Protein AF-A0AA47B5W6-F1 (afdb_monomer_lite)

Structure (mmCIF, N/CA/C/O backbone):
data_AF-A0AA47B5W6-F1
#
_entry.id   AF-A0AA47B5W6-F1
#
loop_
_atom_site.group_PDB
_atom_site.id
_atom_site.type_symbol
_atom_site.label_atom_id
_atom_site.label_alt_id
_atom_site.label_comp_id
_atom_site.label_asym_id
_atom_site.label_entity_id
_atom_site.label_seq_id
_atom_site.pdbx_PDB_ins_code
_atom_site.Cartn_x
_atom_site.Cartn_y
_atom_site.Cartn_z
_atom_site.occupancy
_atom_site.B_iso_or_equiv
_atom_site.auth_seq_id
_atom_site.auth_comp_id
_atom_site.auth_asym_id
_atom_site.auth_atom_id
_atom_site.pdbx_PDB_model_num
ATOM 1 N N . MET A 1 1 ? 39.506 21.535 -48.541 1.00 40.75 1 MET A N 1
ATOM 2 C CA . MET A 1 1 ? 38.351 21.276 -47.654 1.00 40.75 1 MET A CA 1
ATOM 3 C C . MET A 1 1 ? 37.884 19.844 -47.844 1.00 40.75 1 MET A C 1
ATOM 5 O O . MET A 1 1 ? 37.366 19.554 -48.905 1.00 40.75 1 MET A O 1
ATOM 9 N N . LEU A 1 2 ? 38.058 18.980 -46.846 1.00 30.52 2 LEU A N 1
ATOM 10 C CA . LEU A 1 2 ? 37.227 17.793 -46.604 1.00 30.52 2 LEU A CA 1
ATOM 11 C C . LEU A 1 2 ? 37.357 17.531 -45.102 1.00 30.52 2 LEU A C 1
ATOM 13 O O . LEU A 1 2 ? 38.376 17.017 -44.643 1.00 30.52 2 LEU A O 1
ATOM 17 N N . ALA A 1 3 ? 36.383 17.989 -44.317 1.00 33.94 3 ALA A N 1
ATOM 18 C CA . ALA A 1 3 ? 36.325 17.639 -42.908 1.00 33.94 3 ALA A CA 1
ATOM 19 C C . ALA A 1 3 ? 36.204 16.111 -42.827 1.00 33.94 3 ALA A C 1
ATOM 21 O O . ALA A 1 3 ? 35.205 15.535 -43.259 1.00 33.94 3 ALA A O 1
ATOM 22 N N . LYS A 1 4 ? 37.254 15.448 -42.330 1.00 41.34 4 LYS A N 1
ATOM 23 C CA . LYS A 1 4 ? 37.198 14.049 -41.909 1.00 41.34 4 LYS A CA 1
ATOM 24 C C . LYS A 1 4 ? 36.108 13.951 -40.837 1.00 41.34 4 LYS A C 1
ATOM 26 O O . LYS A 1 4 ? 36.371 14.210 -39.669 1.00 41.34 4 LYS A O 1
ATOM 31 N N . ASN A 1 5 ? 34.894 13.574 -41.224 1.00 46.75 5 ASN A N 1
ATOM 32 C CA . ASN A 1 5 ? 33.908 13.052 -40.287 1.00 46.75 5 ASN A CA 1
ATOM 33 C C . ASN A 1 5 ? 34.413 11.672 -39.845 1.00 46.75 5 ASN A C 1
ATOM 35 O O . ASN A 1 5 ? 34.101 10.656 -40.467 1.00 46.75 5 ASN A O 1
ATOM 39 N N . VAL A 1 6 ? 35.278 11.647 -38.827 1.00 65.69 6 VAL A N 1
ATOM 40 C CA . VAL A 1 6 ? 35.880 10.419 -38.289 1.00 65.69 6 VAL A CA 1
ATOM 41 C C . VAL A 1 6 ? 34.823 9.684 -37.463 1.00 65.69 6 VAL A C 1
ATOM 43 O O . VAL A 1 6 ? 34.718 9.845 -36.250 1.00 65.69 6 VAL A O 1
ATOM 46 N N . GLY A 1 7 ? 33.992 8.895 -38.141 1.00 73.25 7 GLY A N 1
ATOM 47 C CA . GLY A 1 7 ? 33.172 7.875 -37.493 1.00 73.25 7 GLY A CA 1
ATOM 48 C C . GLY A 1 7 ? 34.034 6.777 -36.855 1.00 73.25 7 GLY A C 1
ATOM 49 O O . GLY A 1 7 ? 35.222 6.656 -37.147 1.00 73.25 7 GLY A O 1
ATOM 50 N N . MET A 1 8 ? 33.438 5.962 -35.985 1.00 89.12 8 MET A N 1
ATOM 51 C CA . MET A 1 8 ? 34.090 4.772 -35.412 1.00 89.12 8 MET A CA 1
ATOM 52 C C . MET A 1 8 ? 33.506 3.514 -36.044 1.00 89.12 8 MET A C 1
ATOM 54 O O . MET A 1 8 ? 32.322 3.495 -36.379 1.00 89.12 8 MET A O 1
ATOM 58 N N . THR A 1 9 ? 34.293 2.446 -36.174 1.00 92.75 9 THR A N 1
ATOM 59 C CA . THR A 1 9 ? 33.720 1.146 -36.550 1.00 92.75 9 THR A CA 1
ATOM 60 C C . THR A 1 9 ? 32.791 0.638 -35.439 1.00 92.75 9 THR A C 1
ATOM 62 O O . THR A 1 9 ? 32.963 0.990 -34.265 1.00 92.75 9 THR A O 1
ATOM 65 N N . ILE A 1 10 ? 31.815 -0.219 -35.769 1.00 92.44 10 ILE A N 1
ATOM 66 C CA . ILE A 1 10 ? 30.962 -0.863 -34.750 1.00 92.44 10 ILE A CA 1
ATOM 67 C C . ILE A 1 10 ? 31.821 -1.610 -33.722 1.00 92.44 10 ILE A C 1
ATOM 69 O O . ILE A 1 10 ? 31.513 -1.586 -32.531 1.00 92.44 10 ILE A O 1
ATOM 73 N N . ASN A 1 11 ? 32.906 -2.253 -34.160 1.00 94.00 11 ASN A N 1
ATOM 74 C CA . ASN A 1 11 ? 33.808 -2.985 -33.278 1.00 94.00 11 ASN A CA 1
ATOM 75 C C . ASN A 1 11 ? 34.546 -2.063 -32.291 1.00 94.00 11 ASN A C 1
ATOM 77 O O . ASN A 1 11 ? 34.635 -2.388 -31.108 1.00 94.00 11 ASN A O 1
ATOM 81 N N . ASP A 1 12 ? 35.032 -0.903 -32.738 1.00 94.12 12 ASP A N 1
ATOM 82 C CA . ASP A 1 12 ? 35.707 0.057 -31.853 1.00 94.12 12 ASP A CA 1
ATOM 83 C C . ASP A 1 12 ? 34.721 0.703 -30.872 1.00 94.12 12 ASP A C 1
ATOM 85 O O . ASP A 1 12 ? 35.022 0.843 -29.684 1.00 94.12 12 ASP A O 1
ATOM 89 N N . LEU A 1 13 ? 33.506 1.018 -31.338 1.00 93.88 13 LEU A N 1
ATOM 90 C CA . LEU A 1 13 ? 32.424 1.492 -30.477 1.00 93.88 13 LEU A CA 1
ATOM 91 C C . LEU A 1 13 ? 32.054 0.441 -29.420 1.00 93.88 13 LEU A C 1
ATOM 93 O O . LEU A 1 13 ? 31.906 0.775 -28.248 1.00 93.88 13 LEU A O 1
ATOM 97 N N . ALA A 1 14 ? 31.947 -0.832 -29.803 1.00 93.69 14 ALA A N 1
ATOM 98 C CA . ALA A 1 14 ? 31.644 -1.922 -28.879 1.00 93.69 14 ALA A CA 1
ATOM 99 C C . ALA A 1 14 ? 32.747 -2.115 -27.832 1.00 93.69 14 ALA A C 1
ATOM 101 O O . ALA A 1 14 ? 32.443 -2.192 -26.640 1.00 93.69 14 ALA A O 1
ATOM 102 N N . ARG A 1 15 ? 34.022 -2.093 -28.253 1.00 94.50 15 ARG A N 1
ATOM 103 C CA . ARG A 1 15 ? 35.176 -2.141 -27.341 1.00 94.50 15 ARG A CA 1
ATOM 104 C C . ARG A 1 15 ? 35.157 -0.986 -26.346 1.00 94.50 15 ARG A C 1
ATOM 106 O O . ARG A 1 15 ? 35.334 -1.221 -25.155 1.00 94.50 15 ARG A O 1
ATOM 113 N N . LYS A 1 16 ? 34.869 0.237 -26.802 1.00 93.44 16 LYS A N 1
ATOM 114 C CA . LYS A 1 16 ? 34.756 1.417 -25.929 1.00 93.44 16 LYS A CA 1
ATOM 115 C C . LYS A 1 16 ? 33.661 1.268 -24.868 1.00 93.44 16 LYS A C 1
ATOM 117 O O . LYS A 1 16 ? 33.808 1.786 -23.766 1.00 93.44 16 LYS A O 1
ATOM 122 N N . LEU A 1 17 ? 32.576 0.567 -25.190 1.00 93.25 17 LEU A N 1
ATOM 123 C CA . LEU A 1 17 ? 31.465 0.307 -24.270 1.00 93.25 17 LEU A CA 1
ATOM 124 C C . LEU A 1 17 ? 31.652 -0.973 -23.435 1.00 93.25 17 LEU A C 1
ATOM 126 O O . LEU A 1 17 ? 30.801 -1.278 -22.603 1.00 93.25 17 LEU A O 1
ATOM 130 N N . GLY A 1 18 ? 32.735 -1.730 -23.648 1.00 93.00 18 GLY A N 1
ATOM 131 C CA . GLY A 1 18 ? 32.971 -3.011 -22.977 1.00 93.00 18 GLY A CA 1
ATOM 132 C C . GLY A 1 18 ? 31.963 -4.098 -23.369 1.00 93.00 18 GLY A C 1
ATOM 133 O O . GLY A 1 18 ? 31.584 -4.919 -22.535 1.00 93.00 18 GLY A O 1
ATOM 134 N N . LEU A 1 19 ? 31.481 -4.085 -24.616 1.00 92.75 19 LEU A N 1
ATOM 135 C CA . LEU A 1 19 ? 30.460 -5.004 -25.124 1.00 92.75 19 LEU A CA 1
ATOM 136 C C . LEU A 1 19 ? 30.977 -5.838 -26.301 1.00 92.75 19 LEU A C 1
ATOM 138 O O . LEU A 1 19 ? 31.824 -5.396 -27.073 1.00 92.75 19 LEU A O 1
ATOM 142 N N . ASP A 1 20 ? 30.368 -7.007 -26.508 1.00 92.62 20 ASP A N 1
ATOM 143 C CA . ASP A 1 20 ? 30.429 -7.683 -27.807 1.00 92.62 20 ASP A CA 1
ATOM 144 C C . ASP A 1 20 ? 29.686 -6.840 -28.857 1.00 92.62 20 ASP A C 1
ATOM 146 O O . ASP A 1 20 ? 28.577 -6.358 -28.599 1.00 92.62 20 ASP A O 1
ATOM 150 N N . PHE A 1 21 ? 30.269 -6.673 -30.046 1.00 92.31 21 PHE A N 1
ATOM 151 C CA . PHE A 1 21 ? 29.690 -5.850 -31.110 1.00 92.31 21 PHE A CA 1
ATOM 152 C C . PHE A 1 21 ? 28.253 -6.258 -31.471 1.00 92.31 21 PHE A C 1
ATOM 154 O O . PHE A 1 21 ? 27.423 -5.382 -31.708 1.00 92.31 21 PHE A O 1
ATOM 161 N N . LEU A 1 22 ? 27.896 -7.549 -31.405 1.00 93.19 22 LEU A N 1
ATOM 162 C CA . LEU A 1 22 ? 26.534 -8.040 -31.652 1.00 93.19 22 LEU A CA 1
ATOM 163 C C . LEU A 1 22 ? 25.506 -7.434 -30.686 1.00 93.19 22 LEU A C 1
ATOM 165 O O . LEU A 1 22 ? 24.334 -7.291 -31.044 1.00 93.19 22 LEU A O 1
ATOM 169 N N . LYS A 1 23 ? 25.924 -7.023 -29.480 1.00 92.44 23 LYS A N 1
ATOM 170 C CA . LYS A 1 23 ? 25.050 -6.357 -28.500 1.00 92.44 23 LYS A CA 1
ATOM 171 C C . LYS A 1 23 ? 24.608 -4.964 -28.950 1.00 92.44 23 LYS A C 1
ATOM 173 O O . LYS A 1 23 ? 23.610 -4.474 -28.428 1.00 92.44 23 LYS A O 1
ATOM 178 N N . LEU A 1 24 ? 25.280 -4.354 -29.932 1.00 91.69 24 LEU A N 1
ATOM 179 C CA . LEU A 1 24 ? 24.884 -3.066 -30.510 1.00 91.69 24 LEU A CA 1
ATOM 180 C C . LEU A 1 24 ? 23.804 -3.185 -31.588 1.00 91.69 24 LEU A C 1
ATOM 182 O O . LEU A 1 24 ? 23.123 -2.198 -31.859 1.00 91.69 24 LEU A O 1
ATOM 186 N N . LYS A 1 25 ? 23.571 -4.378 -32.151 1.00 90.81 25 LYS A N 1
ATOM 187 C CA . LYS A 1 25 ? 22.598 -4.579 -33.238 1.00 90.81 25 LYS A CA 1
ATOM 188 C C . LYS A 1 25 ? 21.189 -4.122 -32.854 1.00 90.81 25 LYS A C 1
ATOM 190 O O . LYS A 1 25 ? 20.542 -3.383 -33.589 1.00 90.81 25 LYS A O 1
ATOM 195 N N . LEU A 1 26 ? 20.714 -4.536 -31.679 1.00 87.88 26 LEU A N 1
ATOM 196 C CA . LEU A 1 26 ? 19.373 -4.189 -31.204 1.00 87.88 26 LEU A CA 1
ATOM 197 C C . LEU A 1 26 ? 19.232 -2.693 -30.841 1.00 87.88 26 LEU A C 1
ATOM 199 O O . LEU A 1 26 ? 18.266 -2.081 -31.301 1.00 87.88 26 LEU A O 1
ATOM 203 N N . PRO A 1 27 ? 20.155 -2.076 -30.074 1.00 88.19 27 PRO A N 1
ATOM 204 C CA . PRO A 1 27 ? 20.180 -0.626 -29.872 1.00 88.19 27 PRO A CA 1
ATOM 205 C C . PRO A 1 27 ? 20.180 0.183 -31.174 1.00 88.19 27 PRO A C 1
ATOM 207 O O . PRO A 1 27 ? 19.411 1.133 -31.287 1.00 88.19 27 PRO A O 1
ATOM 210 N N . ILE A 1 28 ? 20.982 -0.216 -32.168 1.00 89.00 28 ILE A N 1
ATOM 211 C CA . ILE A 1 28 ? 21.057 0.464 -33.469 1.00 89.00 28 ILE A CA 1
ATOM 212 C C . ILE A 1 28 ? 19.741 0.324 -34.240 1.00 89.00 28 ILE A C 1
ATOM 214 O O . ILE A 1 28 ? 19.222 1.320 -34.736 1.00 89.00 28 ILE A O 1
ATOM 218 N N . ASN A 1 29 ? 19.134 -0.866 -34.264 1.00 86.62 29 ASN A N 1
ATOM 219 C CA . ASN A 1 29 ? 17.818 -1.061 -34.883 1.00 86.62 29 ASN A CA 1
ATOM 220 C C . ASN A 1 29 ? 16.741 -0.138 -34.287 1.00 86.62 29 ASN A C 1
ATOM 222 O O . ASN A 1 29 ? 15.848 0.316 -35.000 1.00 86.62 29 ASN A O 1
ATOM 226 N N . ARG A 1 30 ? 16.832 0.173 -32.989 1.00 83.69 30 ARG A N 1
ATOM 227 C CA . ARG A 1 30 ? 15.886 1.055 -32.283 1.00 83.69 30 ARG A CA 1
ATOM 228 C C . ARG A 1 30 ? 16.072 2.537 -32.566 1.00 83.69 30 ARG A C 1
ATOM 230 O O . ARG A 1 30 ? 15.179 3.311 -32.236 1.00 83.69 30 ARG A O 1
ATOM 237 N N . LEU A 1 31 ? 17.179 2.940 -33.187 1.00 82.06 31 LEU A N 1
ATOM 238 C CA . LEU A 1 31 ? 17.336 4.313 -33.671 1.00 82.06 31 LEU A CA 1
ATOM 239 C C . LEU A 1 31 ? 16.285 4.650 -34.736 1.00 82.06 31 LEU A C 1
ATOM 241 O O . LEU A 1 31 ? 15.912 5.805 -34.870 1.00 82.06 31 LEU A O 1
ATOM 245 N N . LYS A 1 32 ? 15.758 3.641 -35.448 1.00 77.75 32 LYS A N 1
ATOM 246 C CA . LYS A 1 32 ? 14.705 3.816 -36.455 1.00 77.75 32 LYS A CA 1
ATOM 247 C C . LYS A 1 32 ? 13.321 4.097 -35.864 1.00 77.75 32 LYS A C 1
ATOM 249 O O . LYS A 1 32 ? 12.516 4.750 -36.516 1.00 77.75 32 LYS A O 1
ATOM 254 N N . THR A 1 33 ? 13.004 3.564 -34.682 1.00 68.38 33 THR A N 1
ATOM 255 C CA . THR A 1 33 ? 11.622 3.559 -34.162 1.00 68.38 33 THR A CA 1
ATOM 256 C C . THR A 1 33 ? 11.326 4.669 -33.163 1.00 68.38 33 THR A C 1
ATOM 258 O O . THR A 1 33 ? 10.203 4.763 -32.674 1.00 68.38 33 THR A O 1
ATOM 261 N N . ARG A 1 34 ? 12.304 5.515 -32.825 1.00 62.12 34 ARG A N 1
ATOM 262 C CA . ARG A 1 34 ? 12.171 6.435 -31.697 1.00 62.12 34 ARG A CA 1
ATOM 263 C C . ARG A 1 34 ? 12.488 7.881 -32.079 1.00 62.12 34 ARG A C 1
ATOM 265 O O . ARG A 1 34 ? 13.557 8.163 -32.606 1.00 62.12 34 ARG A O 1
ATOM 272 N N . ASN A 1 35 ? 11.610 8.803 -31.678 1.00 57.69 35 ASN A N 1
ATOM 273 C CA . ASN A 1 35 ? 11.834 10.255 -31.710 1.00 57.69 35 ASN A CA 1
ATOM 274 C C . ASN A 1 35 ? 12.827 10.683 -30.611 1.00 57.69 35 ASN A C 1
ATOM 276 O O . ASN A 1 35 ? 12.479 11.454 -29.715 1.00 57.69 35 ASN A O 1
ATOM 280 N N . ILE A 1 36 ? 14.049 10.141 -30.606 1.00 57.41 36 ILE A N 1
ATOM 281 C CA . ILE A 1 36 ? 15.016 10.387 -29.525 1.00 57.41 36 ILE A CA 1
ATOM 282 C C . ILE A 1 36 ? 15.819 11.659 -29.783 1.00 57.41 36 ILE A C 1
ATOM 284 O O . ILE A 1 36 ? 17.027 11.590 -29.936 1.00 57.41 36 ILE A O 1
ATOM 288 N N . GLY A 1 37 ? 15.145 12.812 -29.819 1.00 48.69 37 GLY A N 1
ATOM 289 C CA . GLY A 1 37 ? 15.715 14.148 -29.562 1.00 48.69 37 GLY A CA 1
ATOM 290 C C . GLY A 1 37 ? 17.020 14.547 -30.268 1.00 48.69 37 GLY A C 1
ATOM 291 O O . GLY A 1 37 ? 17.682 15.471 -29.807 1.00 48.69 37 GLY A O 1
ATOM 292 N N . VAL A 1 38 ? 17.412 13.855 -31.334 1.00 57.88 38 VAL A N 1
ATOM 293 C CA . VAL A 1 38 ? 18.591 14.123 -32.150 1.00 57.88 38 VAL A CA 1
ATOM 294 C C . VAL A 1 38 ? 18.136 14.015 -33.593 1.00 57.88 38 VAL A C 1
ATOM 296 O O . VAL A 1 38 ? 17.559 12.993 -33.971 1.00 57.88 38 VAL A O 1
ATOM 299 N N . ASP A 1 39 ? 18.418 15.048 -34.385 1.00 60.97 39 ASP A N 1
ATOM 300 C CA . ASP A 1 39 ? 18.280 15.025 -35.842 1.00 60.97 39 ASP A CA 1
ATOM 301 C C . ASP A 1 39 ? 19.339 14.079 -36.423 1.00 60.97 39 ASP A C 1
ATOM 303 O O . ASP A 1 39 ? 20.398 14.480 -36.905 1.00 60.97 39 ASP A O 1
ATOM 307 N N . LEU A 1 40 ? 19.097 12.777 -36.279 1.00 69.44 40 LEU A N 1
ATOM 308 C CA . LEU A 1 40 ? 19.897 11.750 -36.924 1.00 69.44 40 LEU A CA 1
ATOM 309 C C . LEU A 1 40 ? 19.462 11.656 -38.385 1.00 69.44 40 LEU A C 1
ATOM 311 O O . LEU A 1 40 ? 18.273 11.536 -38.679 1.00 69.44 40 LEU A O 1
ATOM 315 N N . ASP A 1 41 ? 20.426 11.651 -39.305 1.00 76.75 41 ASP A N 1
ATOM 316 C CA . ASP A 1 41 ? 20.142 11.369 -40.709 1.00 76.75 41 ASP A CA 1
ATOM 317 C C . ASP A 1 41 ? 19.599 9.937 -40.838 1.00 76.75 41 ASP A C 1
ATOM 319 O O . ASP A 1 41 ? 20.321 8.938 -40.714 1.00 76.75 41 ASP A O 1
ATOM 323 N N . GLN A 1 42 ? 18.296 9.837 -41.100 1.00 77.06 42 GLN A N 1
ATOM 324 C CA . GLN A 1 42 ? 17.593 8.565 -41.173 1.00 77.06 42 GLN A CA 1
ATOM 325 C C . GLN A 1 42 ? 18.139 7.661 -42.287 1.00 77.06 42 GLN A C 1
ATOM 327 O O . GLN A 1 42 ? 18.073 6.434 -42.166 1.00 77.06 42 GLN A O 1
ATOM 332 N N . LYS A 1 43 ? 18.723 8.229 -43.356 1.00 80.19 43 LYS A N 1
ATOM 333 C CA . LYS A 1 43 ? 19.375 7.441 -44.413 1.00 80.19 43 LYS A CA 1
ATOM 334 C C . LYS A 1 43 ? 20.621 6.742 -43.873 1.00 80.19 43 LYS A C 1
ATOM 336 O O . LYS A 1 43 ? 20.785 5.547 -44.113 1.00 80.19 43 LYS A O 1
ATOM 341 N N . GLN A 1 44 ? 21.441 7.440 -43.086 1.00 77.06 44 GLN A N 1
ATOM 342 C CA . GLN A 1 44 ? 22.643 6.870 -42.463 1.00 77.06 44 GLN A CA 1
ATOM 343 C C . GLN A 1 44 ? 22.295 5.770 -41.458 1.00 77.06 44 GLN A C 1
ATOM 345 O O . GLN A 1 44 ? 22.902 4.700 -41.476 1.00 77.06 44 GLN A O 1
ATOM 350 N N . VAL A 1 45 ? 21.266 5.986 -40.634 1.00 82.31 45 VAL A N 1
ATOM 351 C CA . VAL A 1 45 ? 20.768 4.967 -39.695 1.00 82.31 45 VAL A CA 1
ATOM 352 C C . VAL A 1 45 ? 20.255 3.732 -40.445 1.00 82.31 45 VAL A C 1
ATOM 354 O O . VAL A 1 45 ? 20.578 2.605 -40.071 1.00 82.31 45 VAL A O 1
ATOM 357 N N . ASN A 1 46 ? 19.506 3.914 -41.537 1.00 83.25 46 ASN A N 1
ATOM 358 C CA . ASN A 1 46 ? 18.997 2.801 -42.344 1.00 83.25 46 ASN A CA 1
ATOM 359 C C . ASN A 1 46 ? 20.123 1.996 -43.016 1.00 83.25 46 ASN A C 1
ATOM 361 O O . ASN A 1 46 ? 20.049 0.767 -43.049 1.00 83.25 46 ASN A O 1
ATOM 365 N N . ILE A 1 47 ? 21.166 2.665 -43.522 1.00 83.81 47 ILE A N 1
ATOM 366 C CA . ILE A 1 47 ? 22.360 2.011 -44.086 1.00 83.81 47 ILE A CA 1
ATOM 367 C C . ILE A 1 47 ? 23.073 1.197 -43.002 1.00 83.81 47 ILE A C 1
ATOM 369 O O . ILE A 1 47 ? 23.372 0.023 -43.219 1.00 83.81 47 ILE A O 1
ATOM 373 N N . LEU A 1 48 ? 23.271 1.784 -41.818 1.00 85.12 48 LEU A N 1
ATOM 374 C CA . LEU A 1 48 ? 23.928 1.126 -40.688 1.00 85.12 48 LEU A CA 1
ATOM 375 C C . LEU A 1 48 ? 23.166 -0.120 -40.205 1.00 85.12 48 LEU A C 1
ATOM 377 O O . LEU A 1 48 ? 23.779 -1.126 -39.859 1.00 85.12 48 LEU A O 1
ATOM 381 N N . ILE A 1 49 ? 21.832 -0.073 -40.213 1.00 86.88 49 ILE A N 1
ATOM 382 C CA . ILE A 1 49 ? 20.973 -1.221 -39.891 1.00 86.88 49 ILE A CA 1
ATOM 383 C C . ILE A 1 49 ? 21.087 -2.314 -40.962 1.00 86.88 49 ILE A C 1
ATOM 385 O O . ILE A 1 49 ? 21.228 -3.492 -40.629 1.00 86.88 49 ILE A O 1
ATOM 389 N N . ARG A 1 50 ? 21.020 -1.937 -42.247 1.00 88.81 50 ARG A N 1
ATOM 390 C CA . ARG A 1 50 ? 21.013 -2.881 -43.376 1.00 88.81 50 ARG A CA 1
ATOM 391 C C . ARG A 1 50 ? 22.343 -3.618 -43.532 1.00 88.81 50 ARG A C 1
ATOM 393 O O . ARG A 1 50 ? 22.332 -4.801 -43.854 1.00 88.81 50 ARG A O 1
ATOM 400 N N . TYR A 1 51 ? 23.458 -2.935 -43.281 1.00 89.19 51 TYR A N 1
ATOM 401 C CA . TYR A 1 51 ? 24.814 -3.460 -43.468 1.00 89.19 51 TYR A CA 1
ATOM 402 C C . TYR A 1 51 ? 25.586 -3.581 -42.147 1.00 89.19 51 TYR A C 1
ATOM 404 O O . TYR A 1 51 ? 26.795 -3.370 -42.103 1.00 89.19 51 TYR A O 1
ATOM 412 N N . PHE A 1 52 ? 24.889 -3.909 -41.055 1.00 91.94 52 PHE A N 1
ATOM 413 C CA . PHE A 1 52 ? 25.499 -4.077 -39.736 1.00 91.94 52 PHE A CA 1
ATOM 414 C C . PHE A 1 52 ? 26.629 -5.126 -39.771 1.00 91.94 52 PHE A C 1
ATOM 416 O O . PHE A 1 52 ? 26.376 -6.321 -39.935 1.00 91.94 52 PHE A O 1
ATOM 423 N N . SER A 1 53 ? 27.872 -4.685 -39.575 1.00 92.56 53 SER A N 1
ATOM 424 C CA . SER A 1 53 ? 29.074 -5.526 -39.534 1.00 92.56 53 SER A CA 1
ATOM 425 C C . SER A 1 53 ? 30.110 -4.937 -38.570 1.00 92.56 53 SER A C 1
ATOM 427 O O . SER A 1 53 ? 29.991 -3.787 -38.154 1.00 92.56 53 SER A O 1
ATOM 429 N N . LYS A 1 54 ? 31.148 -5.705 -38.207 1.00 90.44 54 LYS A N 1
ATOM 430 C CA . LYS A 1 54 ? 32.230 -5.222 -37.322 1.00 90.44 54 LYS A CA 1
ATOM 431 C C . LYS A 1 54 ? 32.909 -3.953 -37.853 1.00 90.44 54 LYS A C 1
ATOM 433 O O . LYS A 1 54 ? 33.289 -3.098 -37.058 1.00 90.44 54 LYS A O 1
ATOM 438 N N . GLU A 1 55 ? 33.044 -3.850 -39.171 1.00 91.50 55 GLU A N 1
ATOM 439 C CA . GLU A 1 55 ? 33.800 -2.808 -39.876 1.00 91.50 55 GLU A CA 1
ATOM 440 C C . GLU A 1 55 ? 32.930 -1.626 -40.314 1.00 91.50 55 GLU A C 1
ATOM 442 O O . GLU A 1 55 ? 33.458 -0.589 -40.707 1.00 91.50 55 GLU A O 1
ATOM 447 N N . ALA A 1 56 ? 31.600 -1.752 -40.227 1.00 89.88 56 ALA A N 1
ATOM 448 C CA . ALA A 1 56 ? 30.688 -0.682 -40.605 1.00 89.88 56 ALA A CA 1
ATOM 449 C C . ALA A 1 56 ? 30.987 0.600 -39.809 1.00 89.88 56 ALA A C 1
ATOM 451 O O . ALA A 1 56 ? 31.101 0.579 -38.580 1.00 89.88 56 ALA A O 1
ATOM 452 N N . ILE A 1 57 ? 31.114 1.722 -40.521 1.00 89.81 57 ILE A N 1
ATOM 453 C CA . ILE A 1 57 ? 31.425 3.024 -39.926 1.00 89.81 57 ILE A CA 1
ATOM 454 C C . ILE A 1 57 ? 30.142 3.636 -39.368 1.00 89.81 57 ILE A C 1
ATOM 456 O O . ILE A 1 57 ? 29.158 3.834 -40.081 1.00 89.81 57 ILE A O 1
ATOM 460 N N . VAL A 1 58 ? 30.170 3.968 -38.082 1.00 87.31 58 VAL A N 1
ATOM 461 C CA . VAL A 1 58 ? 29.106 4.679 -37.381 1.00 87.31 58 VAL A CA 1
ATOM 462 C C . VAL A 1 58 ? 29.441 6.176 -37.382 1.00 87.31 58 VAL A C 1
ATOM 464 O O . VAL A 1 58 ? 30.508 6.552 -36.886 1.00 87.31 58 VAL A O 1
ATOM 467 N N . PRO A 1 59 ? 28.561 7.047 -37.913 1.00 86.56 59 PRO A N 1
ATOM 468 C CA . PRO A 1 59 ? 28.778 8.492 -37.911 1.00 86.56 59 PRO A CA 1
ATOM 469 C C . PRO A 1 59 ? 28.996 9.042 -36.498 1.00 86.56 59 PRO A C 1
ATOM 471 O O . PRO A 1 59 ? 28.337 8.612 -35.551 1.00 86.56 59 PRO A O 1
ATOM 474 N N . GLU A 1 60 ? 29.872 10.037 -36.347 1.00 86.06 60 GLU A N 1
ATOM 475 C CA . GLU A 1 60 ? 30.219 10.610 -35.039 1.00 86.06 60 GLU A CA 1
ATOM 476 C C . GLU A 1 60 ? 28.998 11.067 -34.204 1.00 86.06 60 GLU A C 1
ATOM 478 O O . GLU A 1 60 ? 28.956 10.738 -33.012 1.00 86.06 60 GLU A O 1
ATOM 483 N N . PRO A 1 61 ? 27.967 11.738 -34.770 1.00 84.50 61 PRO A N 1
ATOM 484 C CA . PRO A 1 61 ? 26.763 12.087 -34.010 1.00 84.50 61 PRO A CA 1
ATOM 485 C C . PRO A 1 61 ? 26.029 10.856 -33.460 1.00 84.50 61 PRO A C 1
ATOM 487 O O . PRO A 1 61 ? 25.592 10.851 -32.307 1.00 84.50 61 PRO A O 1
ATOM 490 N N . VAL A 1 62 ? 25.959 9.778 -34.252 1.00 86.19 62 VAL A N 1
ATOM 491 C CA . VAL A 1 62 ? 25.353 8.499 -33.853 1.00 86.19 62 VAL A CA 1
ATOM 492 C C . VAL A 1 62 ? 26.202 7.825 -32.770 1.00 86.19 62 VAL A C 1
ATOM 494 O O . VAL A 1 62 ? 25.653 7.359 -31.774 1.00 86.19 62 VAL A O 1
ATOM 497 N N . CYS A 1 63 ? 27.535 7.832 -32.896 1.00 89.19 63 CYS A N 1
ATOM 498 C CA . CYS A 1 63 ? 28.451 7.326 -31.867 1.00 89.19 63 CYS A CA 1
ATOM 499 C C . CYS A 1 63 ? 28.253 8.037 -30.526 1.00 89.19 63 CYS A C 1
ATOM 501 O O . CYS A 1 63 ? 28.036 7.379 -29.508 1.00 89.19 63 CYS A O 1
ATOM 503 N N . LYS A 1 64 ? 28.299 9.378 -30.518 1.00 88.19 64 LYS A N 1
ATOM 504 C CA . LYS A 1 64 ? 28.104 10.192 -29.306 1.00 88.19 64 LYS A CA 1
ATOM 505 C C . LYS A 1 64 ? 26.754 9.899 -28.660 1.00 88.19 64 LYS A C 1
ATOM 507 O O . LYS A 1 64 ? 26.671 9.741 -27.442 1.00 88.19 64 LYS A O 1
ATOM 512 N N . PHE A 1 65 ? 25.712 9.769 -29.478 1.00 87.50 65 PHE A N 1
ATOM 513 C CA . PHE A 1 65 ? 24.386 9.415 -29.003 1.00 87.50 65 PHE A CA 1
ATOM 514 C C . PHE A 1 65 ? 24.347 8.018 -28.365 1.00 87.50 65 PHE A C 1
ATOM 516 O O . PHE A 1 65 ? 23.884 7.887 -27.233 1.00 87.50 65 PHE A O 1
ATOM 523 N N . ILE A 1 66 ? 24.874 6.985 -29.035 1.00 89.75 66 ILE A N 1
ATOM 524 C CA . ILE A 1 66 ? 24.912 5.612 -28.504 1.00 89.75 66 ILE A CA 1
ATOM 525 C C . ILE A 1 66 ? 25.691 5.559 -27.182 1.00 89.75 66 ILE A C 1
ATOM 527 O O . ILE A 1 66 ? 25.208 4.949 -26.229 1.00 89.75 66 ILE A O 1
ATOM 531 N N . ILE A 1 67 ? 26.844 6.231 -27.088 1.00 91.75 67 ILE A N 1
ATOM 532 C CA . ILE A 1 67 ? 27.645 6.291 -25.852 1.00 91.75 67 ILE A CA 1
ATOM 533 C C . ILE A 1 67 ? 26.832 6.918 -24.711 1.00 91.75 67 ILE A C 1
ATOM 535 O O . ILE A 1 67 ? 26.683 6.306 -23.655 1.00 91.75 67 ILE A O 1
ATOM 539 N N . ASN A 1 68 ? 26.219 8.083 -24.939 1.00 89.44 68 ASN A N 1
ATOM 540 C CA . ASN A 1 68 ? 25.384 8.747 -23.934 1.00 89.44 68 ASN A CA 1
ATOM 541 C C . ASN A 1 68 ? 24.199 7.859 -23.504 1.00 89.44 68 ASN A C 1
ATOM 543 O O . ASN A 1 68 ? 23.893 7.723 -22.320 1.00 89.44 68 ASN A O 1
ATOM 547 N N . GLN A 1 69 ? 23.540 7.189 -24.451 1.00 88.44 69 GLN A N 1
ATOM 548 C CA . GLN A 1 69 ? 22.467 6.248 -24.134 1.00 88.44 69 GLN A CA 1
ATOM 549 C C . GLN A 1 69 ? 22.963 5.055 -23.305 1.00 88.44 69 GLN A C 1
ATOM 551 O O . GLN A 1 69 ? 22.238 4.600 -22.420 1.00 88.44 69 GLN A O 1
ATOM 556 N N . PHE A 1 70 ? 24.180 4.567 -23.538 1.00 91.19 70 PHE A N 1
ATOM 557 C CA . PHE A 1 70 ? 24.770 3.490 -22.746 1.00 91.19 70 PHE A CA 1
ATOM 558 C C . PHE A 1 70 ? 25.078 3.938 -21.311 1.00 91.19 70 PHE A C 1
ATOM 560 O O . PHE A 1 70 ? 24.679 3.282 -20.353 1.00 91.19 70 PHE A O 1
ATOM 567 N N . GLU A 1 71 ? 25.662 5.121 -21.126 1.00 90.25 71 GLU A N 1
ATOM 568 C CA . GLU A 1 71 ? 25.884 5.690 -19.788 1.00 90.25 71 GLU A CA 1
ATOM 569 C C . GLU A 1 71 ? 24.566 5.874 -19.015 1.00 90.25 71 GLU A C 1
ATOM 571 O O . GLU A 1 71 ? 24.471 5.647 -17.803 1.00 90.25 71 GLU A O 1
ATOM 576 N N . GLN A 1 72 ? 23.506 6.267 -19.723 1.00 87.38 72 GLN A N 1
ATOM 577 C CA . GLN A 1 72 ? 22.175 6.427 -19.149 1.00 87.38 72 GLN A CA 1
ATOM 578 C C . GLN A 1 72 ? 21.462 5.098 -18.884 1.00 87.38 72 GLN A C 1
ATOM 580 O O . GLN A 1 72 ? 20.600 5.058 -18.001 1.00 87.38 72 GLN A O 1
ATOM 585 N N . TYR A 1 73 ? 21.815 4.026 -19.597 1.00 88.19 73 TYR A N 1
ATOM 586 C CA . TYR A 1 73 ? 21.206 2.703 -19.449 1.00 88.19 73 TYR A CA 1
ATOM 587 C C . TYR A 1 73 ? 21.355 2.180 -18.015 1.00 88.19 73 TYR A C 1
ATOM 589 O O . TYR A 1 73 ? 20.402 1.673 -17.427 1.00 88.19 73 TYR A O 1
ATOM 597 N N . HIS A 1 74 ? 22.500 2.437 -17.378 1.00 87.12 74 HIS A N 1
ATOM 598 C CA . HIS A 1 74 ? 22.739 2.060 -15.982 1.00 87.12 74 HIS A CA 1
ATOM 599 C C . HIS A 1 74 ? 21.843 2.795 -14.968 1.00 87.12 74 HIS A C 1
ATOM 601 O O . HIS A 1 74 ? 21.713 2.349 -13.823 1.00 87.12 74 HIS A O 1
ATOM 607 N N . LYS A 1 75 ? 21.197 3.898 -15.374 1.00 90.19 75 LYS A N 1
ATOM 608 C CA . LYS A 1 75 ? 20.298 4.722 -14.545 1.00 90.19 75 LYS A CA 1
ATOM 609 C C . LYS A 1 75 ? 18.816 4.376 -14.742 1.00 90.19 75 LYS A C 1
ATOM 611 O O . LYS A 1 75 ? 17.962 4.971 -14.076 1.00 90.19 75 LYS A O 1
ATOM 616 N N . VAL A 1 76 ? 18.504 3.426 -15.623 1.00 90.69 76 VAL A N 1
ATOM 617 C CA . VAL A 1 76 ? 17.143 2.942 -15.882 1.00 90.69 76 VAL A CA 1
ATOM 618 C C . VAL A 1 76 ? 17.025 1.443 -15.599 1.00 90.69 76 VAL A C 1
ATOM 620 O O . VAL A 1 76 ? 18.023 0.751 -15.421 1.00 90.69 76 VAL A O 1
ATOM 623 N N . VAL A 1 77 ? 15.795 0.958 -15.490 1.00 90.88 77 VAL A N 1
ATOM 624 C CA . VAL A 1 77 ? 15.448 -0.448 -15.246 1.00 90.88 77 VAL A CA 1
ATOM 625 C C . VAL A 1 77 ? 14.164 -0.775 -16.005 1.00 90.88 77 VAL A C 1
ATOM 627 O O . VAL A 1 77 ? 13.372 0.130 -16.270 1.00 90.88 77 VAL A O 1
ATOM 630 N N . SER A 1 78 ? 13.945 -2.033 -16.376 1.00 88.25 78 SER A N 1
ATOM 631 C CA . SER A 1 78 ? 12.701 -2.424 -17.049 1.00 88.25 78 SER A CA 1
ATOM 632 C C . SER A 1 78 ? 11.519 -2.546 -16.075 1.00 88.25 78 SER A C 1
ATOM 634 O O . SER A 1 78 ? 11.689 -2.891 -14.904 1.00 88.25 78 SER A O 1
ATOM 636 N N . SER A 1 79 ? 10.294 -2.326 -16.560 1.00 90.00 79 SER A N 1
ATOM 637 C CA . SER A 1 79 ? 9.065 -2.555 -15.781 1.00 90.00 79 SER A CA 1
ATOM 638 C C . SER A 1 79 ? 8.927 -4.002 -15.311 1.00 90.00 79 SER A C 1
ATOM 640 O O . SER A 1 79 ? 8.415 -4.236 -14.221 1.00 90.00 79 SER A O 1
ATOM 642 N N . GLU A 1 80 ? 9.432 -4.971 -16.077 1.00 89.88 80 GLU A N 1
ATOM 643 C CA . GLU A 1 80 ? 9.429 -6.379 -15.679 1.00 89.88 80 GLU A CA 1
ATOM 644 C C . GLU A 1 80 ? 10.348 -6.674 -14.493 1.00 89.88 80 GLU A C 1
ATOM 646 O O . GLU A 1 80 ? 9.973 -7.450 -13.613 1.00 89.88 80 GLU A O 1
ATOM 651 N N . GLU A 1 81 ? 11.543 -6.081 -14.473 1.00 91.44 81 GLU A N 1
ATOM 652 C CA . GLU A 1 81 ? 12.474 -6.190 -13.345 1.00 91.44 81 GLU A CA 1
ATOM 653 C C . GLU A 1 81 ? 11.879 -5.521 -12.107 1.00 91.44 81 GLU A C 1
ATOM 655 O O . GLU A 1 81 ? 11.812 -6.154 -11.056 1.00 91.44 81 GLU A O 1
ATOM 660 N N . VAL A 1 82 ? 11.328 -4.309 -12.253 1.00 94.06 82 VAL A N 1
ATOM 661 C CA . VAL A 1 82 ? 10.633 -3.617 -11.155 1.00 94.06 82 VAL A CA 1
ATOM 662 C C . VAL A 1 82 ? 9.473 -4.455 -10.623 1.00 94.06 82 VAL A C 1
ATOM 664 O O . VAL A 1 82 ? 9.345 -4.619 -9.412 1.00 94.06 82 VAL A O 1
ATOM 667 N N . ALA A 1 83 ? 8.643 -5.021 -11.501 1.00 93.19 83 ALA A N 1
ATOM 668 C CA . ALA A 1 83 ? 7.530 -5.867 -11.088 1.00 93.19 83 ALA A CA 1
ATOM 669 C C . ALA A 1 83 ? 8.017 -7.099 -10.312 1.00 93.19 83 ALA A C 1
ATOM 671 O O . ALA A 1 83 ? 7.480 -7.400 -9.250 1.00 93.19 83 ALA A O 1
ATOM 672 N N . LYS A 1 84 ? 9.069 -7.773 -10.795 1.00 92.75 84 LYS A N 1
ATOM 673 C CA . LYS A 1 84 ? 9.655 -8.941 -10.125 1.00 92.75 84 LYS A CA 1
ATOM 674 C C . LYS A 1 84 ? 10.199 -8.592 -8.737 1.00 92.75 84 LYS A C 1
ATOM 676 O O . LYS A 1 84 ? 9.897 -9.298 -7.780 1.00 92.75 84 LYS A O 1
ATOM 681 N N . GLU A 1 85 ? 10.976 -7.516 -8.626 1.00 94.25 85 GLU A N 1
ATOM 682 C CA . GLU A 1 85 ? 11.587 -7.076 -7.363 1.00 94.25 85 GLU A CA 1
ATOM 683 C C . GLU A 1 85 ? 10.552 -6.654 -6.312 1.00 94.25 85 GLU A C 1
ATOM 685 O O . GLU A 1 85 ? 10.821 -6.747 -5.119 1.00 94.25 85 GLU A O 1
ATOM 690 N N . ASN A 1 86 ? 9.362 -6.223 -6.745 1.00 94.81 86 ASN A N 1
ATOM 691 C CA . ASN A 1 86 ? 8.301 -5.716 -5.871 1.00 94.81 86 ASN A CA 1
ATOM 692 C C . ASN A 1 86 ? 7.106 -6.681 -5.743 1.00 94.81 86 ASN A C 1
ATOM 694 O O . ASN A 1 86 ? 6.041 -6.264 -5.295 1.00 94.81 86 ASN A O 1
ATOM 698 N N . LEU A 1 87 ? 7.262 -7.953 -6.142 1.00 93.38 87 LEU A N 1
ATOM 699 C CA . LEU A 1 87 ? 6.215 -8.988 -6.067 1.00 93.38 87 LEU A CA 1
ATOM 700 C C . LEU A 1 87 ? 4.913 -8.617 -6.811 1.00 93.38 87 LEU A C 1
ATOM 702 O O . LEU A 1 87 ? 3.808 -8.944 -6.377 1.00 93.38 87 LEU A O 1
ATOM 706 N N . LEU A 1 88 ? 5.032 -7.922 -7.944 1.00 93.69 88 LEU A N 1
ATOM 707 C CA . LEU A 1 88 ? 3.908 -7.449 -8.753 1.00 93.69 88 LEU A CA 1
ATOM 708 C C . LEU A 1 88 ? 3.694 -8.330 -9.992 1.00 93.69 88 LEU A C 1
ATOM 710 O O . LEU A 1 88 ? 4.640 -8.868 -10.572 1.00 93.69 88 LEU A O 1
ATOM 714 N N . SER A 1 89 ? 2.450 -8.408 -10.476 1.00 92.19 89 SER A N 1
ATOM 715 C CA . SER A 1 89 ? 2.160 -8.978 -11.797 1.00 92.19 89 SER A CA 1
ATOM 716 C C . SER A 1 89 ? 2.846 -8.133 -12.870 1.00 92.19 89 SER A C 1
ATOM 718 O O . SER A 1 89 ? 2.553 -6.944 -13.023 1.00 92.19 89 SER A O 1
ATOM 720 N N . LYS A 1 90 ? 3.735 -8.761 -13.653 1.00 90.69 90 LYS A N 1
ATOM 721 C CA . LYS A 1 90 ? 4.412 -8.109 -14.787 1.00 90.69 90 LYS A CA 1
ATOM 722 C C . LYS A 1 90 ? 3.414 -7.475 -15.752 1.00 90.69 90 LYS A C 1
ATOM 724 O O . LYS A 1 90 ? 3.653 -6.380 -16.247 1.00 90.69 90 LYS A O 1
ATOM 729 N N . ARG A 1 91 ? 2.296 -8.164 -16.012 1.00 90.50 91 ARG A N 1
ATOM 730 C CA . ARG A 1 91 ? 1.242 -7.680 -16.908 1.00 90.50 91 ARG A CA 1
ATOM 731 C C . ARG A 1 91 ? 0.572 -6.441 -16.325 1.00 90.50 91 ARG A C 1
ATOM 733 O O . ARG A 1 91 ? 0.590 -5.405 -16.973 1.00 90.50 91 ARG A O 1
ATOM 740 N N . ASP A 1 92 ? 0.059 -6.534 -15.102 1.00 91.69 92 ASP A N 1
ATOM 741 C CA . ASP A 1 92 ? -0.675 -5.442 -14.456 1.00 91.69 92 ASP A CA 1
ATOM 742 C C . ASP A 1 92 ? 0.176 -4.182 -14.313 1.00 91.69 92 ASP A C 1
ATOM 744 O O . ASP A 1 92 ? -0.302 -3.075 -14.556 1.00 91.69 92 ASP A O 1
ATOM 748 N N . PHE A 1 93 ? 1.432 -4.348 -13.892 1.00 93.19 93 PHE A N 1
ATOM 749 C CA . PHE A 1 93 ? 2.329 -3.222 -13.680 1.00 93.19 93 PHE A CA 1
ATOM 750 C C . PHE A 1 93 ? 2.713 -2.564 -15.007 1.00 93.19 93 PHE A C 1
ATOM 752 O O . PHE A 1 93 ? 2.683 -1.342 -15.120 1.00 93.19 93 PHE A O 1
ATOM 759 N N . ARG A 1 94 ? 2.993 -3.360 -16.045 1.00 91.44 94 ARG A N 1
ATOM 760 C CA . ARG A 1 94 ? 3.239 -2.849 -17.398 1.00 91.44 94 ARG A CA 1
ATOM 761 C C . ARG A 1 94 ? 2.022 -2.116 -17.964 1.00 91.44 94 ARG A C 1
ATOM 763 O O . ARG A 1 94 ? 2.179 -1.038 -18.530 1.00 91.44 94 ARG A O 1
ATOM 770 N N . ASP A 1 95 ? 0.822 -2.668 -17.804 1.00 91.44 95 ASP A N 1
ATOM 771 C CA . ASP A 1 95 ? -0.414 -2.045 -18.290 1.00 91.44 95 ASP A CA 1
ATOM 772 C C . ASP A 1 95 ? -0.669 -0.710 -17.564 1.00 91.44 95 ASP A C 1
ATOM 774 O O . ASP A 1 95 ? -1.022 0.287 -18.196 1.00 91.44 95 ASP A O 1
ATOM 778 N N . PHE A 1 96 ? -0.369 -0.642 -16.262 1.00 92.75 96 PHE A N 1
ATOM 779 C CA . PHE A 1 96 ? -0.369 0.609 -15.504 1.00 92.75 96 PHE A CA 1
ATOM 780 C C . PHE A 1 96 ? 0.651 1.629 -16.035 1.00 92.75 96 PHE A C 1
ATOM 782 O O . PHE A 1 96 ? 0.291 2.782 -16.263 1.00 92.75 96 PHE A O 1
ATOM 789 N N . VAL A 1 97 ? 1.901 1.218 -16.280 1.00 92.06 97 VAL A N 1
ATOM 790 C CA . VAL A 1 97 ? 2.953 2.101 -16.822 1.00 92.06 97 VAL A CA 1
ATOM 791 C C . VAL A 1 97 ? 2.566 2.654 -18.199 1.00 92.06 97 VAL A C 1
ATOM 793 O O . VAL A 1 97 ? 2.755 3.842 -18.470 1.00 92.06 97 VAL A O 1
ATOM 796 N N . LYS A 1 98 ? 1.957 1.828 -19.058 1.00 88.56 98 LYS A N 1
ATOM 797 C CA . LYS A 1 98 ? 1.444 2.259 -20.368 1.00 88.56 98 LYS A CA 1
ATOM 798 C C . LYS A 1 98 ? 0.316 3.286 -20.250 1.00 88.56 98 LYS A C 1
ATOM 800 O O . LYS A 1 98 ? 0.267 4.213 -21.065 1.00 88.56 98 LYS A O 1
ATOM 805 N N . GLY A 1 99 ? -0.537 3.134 -19.235 1.00 89.81 99 GLY A N 1
ATOM 806 C CA . GLY A 1 99 ? -1.668 4.013 -18.933 1.00 89.81 99 GLY A CA 1
ATOM 807 C C . GLY A 1 99 ? -1.309 5.355 -18.284 1.00 89.81 99 GLY A C 1
ATOM 808 O O . GLY A 1 99 ? -2.197 6.184 -18.106 1.00 89.81 99 GLY A O 1
ATOM 809 N N . LEU A 1 100 ? -0.037 5.599 -17.947 1.00 90.00 100 LEU A N 1
ATOM 810 C CA . LEU A 1 100 ? 0.411 6.896 -17.430 1.00 90.00 100 LEU A CA 1
ATOM 811 C C . LEU A 1 100 ? 0.176 8.017 -18.453 1.00 90.00 100 LEU A C 1
ATOM 813 O O . LEU A 1 100 ? 0.403 7.845 -19.658 1.00 90.00 100 LEU A O 1
ATOM 817 N N . ASN A 1 101 ? -0.215 9.197 -17.968 1.00 89.88 101 ASN A N 1
ATOM 818 C CA . ASN A 1 101 ? -0.348 10.371 -18.832 1.00 89.88 101 ASN A CA 1
ATOM 819 C C . ASN A 1 101 ? 1.029 10.906 -19.283 1.00 89.88 101 ASN A C 1
ATOM 821 O O . ASN A 1 101 ? 2.077 10.492 -18.783 1.00 89.88 101 ASN A O 1
ATOM 825 N N . LYS A 1 102 ? 1.045 11.849 -20.237 1.00 86.38 102 LYS A N 1
ATOM 826 C CA . LYS A 1 102 ? 2.285 12.397 -20.824 1.00 86.38 102 LYS A CA 1
ATOM 827 C C . LYS A 1 102 ? 3.249 12.964 -19.768 1.00 86.38 102 LYS A C 1
ATOM 829 O O . LYS A 1 102 ? 4.448 12.700 -19.831 1.00 86.38 102 LYS A O 1
ATOM 834 N N . ASN A 1 103 ? 2.728 13.681 -18.772 1.00 88.00 103 ASN A N 1
ATOM 835 C CA . ASN A 1 103 ? 3.537 14.288 -17.711 1.00 88.00 103 ASN A CA 1
ATOM 836 C C . ASN A 1 103 ? 4.123 13.227 -16.771 1.00 88.00 103 ASN A C 1
ATOM 838 O O . ASN A 1 103 ? 5.297 13.284 -16.412 1.00 88.00 103 ASN A O 1
ATOM 842 N N . GLU A 1 104 ? 3.336 12.219 -16.403 1.00 89.12 104 GLU A N 1
ATOM 843 C CA . GLU A 1 104 ? 3.791 11.097 -15.580 1.00 89.12 104 GLU A CA 1
ATOM 844 C C . GLU A 1 104 ? 4.854 10.269 -16.301 1.00 89.12 104 GLU A C 1
ATOM 846 O O . GLU A 1 104 ? 5.886 9.951 -15.707 1.00 89.12 104 GLU A O 1
ATOM 851 N N . LYS A 1 105 ? 4.659 9.990 -17.595 1.00 88.56 105 LYS A N 1
ATOM 852 C CA . LYS A 1 105 ? 5.672 9.335 -18.429 1.00 88.56 105 LYS A CA 1
ATOM 853 C C . LYS A 1 105 ? 6.982 10.117 -18.399 1.00 88.56 105 LYS A C 1
ATOM 855 O O . LYS A 1 105 ? 8.017 9.530 -18.105 1.00 88.56 105 LYS A O 1
ATOM 860 N N . PHE A 1 106 ? 6.940 11.438 -18.571 1.00 86.19 106 PHE A N 1
ATOM 861 C CA . PHE A 1 106 ? 8.137 12.279 -18.472 1.00 86.19 106 PHE A CA 1
ATOM 862 C C . PHE A 1 106 ? 8.804 12.225 -17.085 1.00 86.19 106 PHE A C 1
ATOM 864 O O . PHE A 1 106 ? 10.033 12.193 -16.979 1.00 86.19 106 PHE A O 1
ATOM 871 N N . ILE A 1 107 ? 8.022 12.180 -16.002 1.00 89.69 107 ILE A N 1
ATOM 872 C CA . ILE A 1 107 ? 8.548 12.108 -14.631 1.00 89.69 107 ILE A CA 1
ATOM 873 C C . ILE A 1 107 ? 9.244 10.766 -14.378 1.00 89.69 107 ILE A C 1
ATOM 875 O O . ILE A 1 107 ? 10.391 10.756 -13.913 1.00 89.69 107 ILE A O 1
ATOM 879 N N . PHE A 1 108 ? 8.570 9.652 -14.672 1.00 91.00 108 PHE A N 1
ATOM 880 C CA . PHE A 1 108 ? 8.971 8.306 -14.253 1.00 91.00 108 PHE A CA 1
ATOM 881 C C . PHE A 1 108 ? 9.854 7.576 -15.262 1.00 91.00 108 PHE A C 1
ATOM 883 O O . PHE A 1 108 ? 10.741 6.820 -14.856 1.00 91.00 108 PHE A O 1
ATOM 890 N N . LEU A 1 109 ? 9.627 7.801 -16.551 1.00 89.44 109 LEU A N 1
ATOM 891 C CA . LEU A 1 109 ? 10.246 7.050 -17.633 1.00 89.44 109 LEU A CA 1
ATOM 892 C C . LEU A 1 109 ? 11.342 7.868 -18.303 1.00 89.44 109 LEU A C 1
ATOM 894 O O . LEU A 1 109 ? 11.377 9.101 -18.228 1.00 89.44 109 LEU A O 1
ATOM 898 N N . LYS A 1 110 ? 12.280 7.162 -18.924 1.00 85.75 110 LYS A N 1
ATOM 899 C CA . LYS A 1 110 ? 13.323 7.764 -19.743 1.00 85.75 110 LYS A CA 1
ATOM 900 C C . LYS A 1 110 ? 13.601 6.874 -20.937 1.00 85.75 110 LYS A C 1
ATOM 902 O O . LYS A 1 110 ? 13.980 5.721 -20.757 1.00 85.75 110 LYS A O 1
ATOM 907 N N . ASP A 1 111 ? 13.485 7.434 -22.131 1.00 80.00 111 ASP A N 1
ATOM 908 C CA . ASP A 1 111 ? 13.792 6.701 -23.350 1.00 80.00 111 ASP A CA 1
ATOM 909 C C . ASP A 1 111 ? 15.260 6.277 -23.351 1.00 80.00 111 ASP A C 1
ATOM 911 O O . ASP A 1 111 ? 16.165 7.078 -23.110 1.00 80.00 111 ASP A O 1
ATOM 915 N N . ASN A 1 112 ? 15.485 4.983 -23.577 1.00 85.50 112 ASN A N 1
ATOM 916 C CA . ASN A 1 112 ? 16.826 4.417 -23.644 1.00 85.50 112 ASN A CA 1
ATOM 917 C C . ASN A 1 112 ? 16.938 3.277 -24.665 1.00 85.50 112 ASN A C 1
ATOM 919 O O . ASN A 1 112 ? 16.179 2.311 -24.558 1.00 85.50 112 ASN A O 1
ATOM 923 N N . ILE A 1 113 ? 17.809 3.386 -25.676 1.00 84.50 113 ILE A N 1
ATOM 924 C CA . ILE A 1 113 ? 17.882 2.394 -26.778 1.00 84.50 113 ILE A CA 1
ATOM 925 C C . ILE A 1 113 ? 18.385 1.015 -26.334 1.00 84.50 113 ILE A C 1
ATOM 927 O O . ILE A 1 113 ? 18.078 0.012 -26.979 1.00 84.50 113 ILE A O 1
ATOM 931 N N . PHE A 1 114 ? 19.106 0.942 -25.214 1.00 85.94 114 PHE A N 1
ATOM 932 C CA . PHE A 1 114 ? 19.588 -0.315 -24.641 1.00 85.94 114 PHE A CA 1
ATOM 933 C C . PHE A 1 114 ? 18.517 -1.012 -23.792 1.00 85.94 114 PHE A C 1
ATOM 935 O O . PHE A 1 114 ? 18.493 -2.240 -23.718 1.00 85.94 114 PHE A O 1
ATOM 942 N N . ALA A 1 115 ? 17.565 -0.266 -23.221 1.00 79.94 115 ALA A N 1
ATOM 943 C CA . ALA A 1 115 ? 16.458 -0.845 -22.463 1.00 79.94 115 ALA A CA 1
ATOM 944 C C . ALA A 1 115 ? 15.541 -1.697 -23.354 1.00 79.94 115 ALA A C 1
ATOM 946 O O . ALA A 1 115 ? 15.189 -1.301 -24.463 1.00 79.94 115 ALA A O 1
ATOM 947 N N . LYS A 1 116 ? 15.164 -2.891 -22.876 1.00 68.19 116 LYS A N 1
ATOM 948 C CA . LYS A 1 116 ? 14.537 -3.960 -23.677 1.00 68.19 116 LYS A CA 1
ATOM 949 C C . LYS A 1 116 ? 13.206 -3.607 -24.360 1.00 68.19 116 LYS A C 1
ATOM 951 O O . LYS A 1 116 ? 12.813 -4.352 -25.253 1.00 68.19 116 LYS A O 1
ATOM 956 N N . THR A 1 117 ? 12.540 -2.511 -24.021 1.00 61.72 117 THR A N 1
ATOM 957 C CA . THR A 1 117 ? 11.237 -2.153 -24.600 1.00 61.72 117 THR A CA 1
ATOM 958 C C . THR A 1 117 ? 11.077 -0.638 -24.760 1.00 61.72 117 THR A C 1
ATOM 960 O O . THR A 1 117 ? 11.810 0.155 -24.169 1.00 61.72 117 THR A O 1
ATOM 963 N N . GLU A 1 118 ? 10.134 -0.235 -25.613 1.00 53.25 118 GLU A N 1
ATOM 964 C CA . GLU A 1 118 ? 9.899 1.160 -26.020 1.00 53.25 118 GLU A CA 1
ATOM 965 C C . GLU A 1 118 ? 9.221 2.022 -24.941 1.00 53.25 118 GLU A C 1
ATOM 967 O O . GLU A 1 118 ? 9.295 3.241 -25.022 1.00 53.25 118 GLU A O 1
ATOM 972 N N . PHE A 1 119 ? 8.624 1.415 -23.904 1.00 56.31 119 PHE A N 1
ATOM 973 C CA . PHE A 1 119 ? 7.812 2.123 -22.900 1.00 56.31 119 PHE A CA 1
ATOM 974 C C . PHE A 1 119 ? 8.103 1.743 -21.438 1.00 56.31 119 PHE A C 1
ATOM 976 O O . PHE A 1 119 ? 7.415 2.232 -20.546 1.00 56.31 119 PHE A O 1
ATOM 983 N N . ASP A 1 120 ? 9.103 0.895 -21.160 1.00 64.06 120 ASP A N 1
ATOM 984 C CA . ASP A 1 120 ? 9.296 0.342 -19.807 1.00 64.06 120 ASP A CA 1
ATOM 985 C C . ASP A 1 120 ? 10.589 0.761 -19.106 1.00 64.06 120 ASP A C 1
ATOM 987 O O . ASP A 1 120 ? 10.868 0.273 -18.012 1.00 64.06 120 ASP A O 1
ATOM 991 N N . ALA A 1 121 ? 11.398 1.634 -19.705 1.00 86.75 121 ALA A N 1
ATOM 992 C CA . ALA A 1 121 ? 12.612 2.124 -19.065 1.00 86.75 121 ALA A CA 1
ATOM 993 C C . ALA A 1 121 ? 12.258 3.125 -17.954 1.00 86.75 121 ALA A C 1
ATOM 995 O O . ALA A 1 121 ? 12.048 4.318 -18.185 1.00 86.75 121 ALA A O 1
ATOM 996 N N . ILE A 1 122 ? 12.182 2.626 -16.726 1.00 91.81 122 ILE A N 1
ATOM 997 C CA . ILE A 1 122 ? 11.869 3.395 -15.525 1.00 91.81 122 ILE A CA 1
ATOM 998 C C . ILE A 1 122 ? 13.166 3.967 -14.959 1.00 91.81 122 ILE A C 1
ATOM 1000 O O . ILE A 1 122 ? 14.156 3.256 -14.789 1.00 91.81 122 ILE A O 1
ATOM 1004 N N . LYS A 1 123 ? 13.173 5.256 -14.609 1.00 92.44 123 LYS A N 1
ATOM 1005 C CA . LYS A 1 123 ? 14.302 5.884 -13.906 1.00 92.44 123 LYS A CA 1
ATOM 1006 C C . LYS A 1 123 ? 14.481 5.218 -12.542 1.00 92.44 123 LYS A C 1
ATOM 1008 O O . LYS A 1 123 ? 13.563 5.263 -11.720 1.00 92.44 123 LYS A O 1
ATOM 1013 N N . LYS A 1 124 ? 15.677 4.695 -12.241 1.00 92.38 124 LYS A N 1
ATOM 1014 C CA . LYS A 1 124 ? 15.958 4.017 -10.958 1.00 92.38 124 LYS A CA 1
ATOM 1015 C C . LYS A 1 124 ? 15.605 4.876 -9.740 1.00 92.38 124 LYS A C 1
ATOM 1017 O O . LYS A 1 124 ? 15.008 4.400 -8.780 1.00 92.38 124 LYS A O 1
ATOM 1022 N N . THR A 1 125 ? 15.862 6.180 -9.825 1.00 92.69 125 THR A N 1
ATOM 1023 C CA . THR A 1 125 ? 15.550 7.164 -8.772 1.00 92.69 125 THR A CA 1
ATOM 1024 C C . THR A 1 125 ? 14.052 7.381 -8.528 1.00 92.69 125 THR A C 1
ATOM 1026 O O . THR A 1 125 ? 13.676 8.026 -7.549 1.00 92.69 125 THR A O 1
ATOM 1029 N N . LYS A 1 126 ? 13.180 6.880 -9.409 1.00 94.00 126 LYS A N 1
ATOM 1030 C CA . LYS A 1 126 ? 11.726 7.067 -9.346 1.00 94.00 126 LYS A CA 1
ATOM 1031 C C . LYS A 1 126 ? 10.948 5.774 -9.091 1.00 94.00 126 LYS A C 1
ATOM 1033 O O . LYS A 1 126 ? 9.743 5.872 -8.870 1.00 94.00 126 LYS A O 1
ATOM 1038 N N . ILE A 1 127 ? 11.610 4.611 -9.041 1.00 93.94 127 ILE A N 1
ATOM 1039 C CA . ILE A 1 127 ? 10.969 3.296 -8.839 1.00 93.94 127 ILE A CA 1
ATOM 1040 C C . ILE A 1 127 ? 10.044 3.314 -7.620 1.00 93.94 127 ILE A C 1
ATOM 1042 O O . ILE A 1 127 ? 8.854 3.063 -7.764 1.00 93.94 127 ILE A O 1
ATOM 1046 N N . LYS A 1 128 ? 10.557 3.695 -6.439 1.00 91.75 128 LYS A N 1
ATOM 1047 C CA . LYS A 1 128 ? 9.767 3.708 -5.194 1.00 91.75 128 LYS A CA 1
ATOM 1048 C C . LYS A 1 128 ? 8.484 4.537 -5.317 1.00 91.75 128 LYS A C 1
ATOM 1050 O O . LYS A 1 128 ? 7.423 4.108 -4.880 1.00 91.75 128 LYS A O 1
ATOM 1055 N N . LYS A 1 129 ? 8.564 5.711 -5.954 1.00 92.00 129 LYS A N 1
ATOM 1056 C CA . LYS A 1 129 ? 7.402 6.592 -6.160 1.00 92.00 129 LYS A CA 1
ATOM 1057 C C . LYS A 1 129 ? 6.400 5.993 -7.148 1.00 92.00 129 LYS A C 1
ATOM 1059 O O . LYS A 1 129 ? 5.200 6.091 -6.915 1.00 92.00 129 LYS A O 1
ATOM 1064 N N . LEU A 1 130 ? 6.884 5.365 -8.220 1.00 94.50 130 LEU A N 1
ATOM 1065 C CA . LEU A 1 130 ? 6.037 4.719 -9.222 1.00 94.50 130 LEU A CA 1
ATOM 1066 C C . LEU A 1 130 ? 5.317 3.489 -8.654 1.00 94.50 130 LEU A C 1
ATOM 1068 O O . LEU A 1 130 ? 4.111 3.350 -8.840 1.00 94.50 130 LEU A O 1
ATOM 1072 N N . VAL A 1 131 ? 6.037 2.635 -7.921 1.00 95.62 131 VAL A N 1
ATOM 1073 C CA . VAL A 1 131 ? 5.464 1.472 -7.226 1.00 95.62 131 VAL A CA 1
ATOM 1074 C C . VAL A 1 131 ? 4.448 1.932 -6.184 1.00 95.62 131 VAL A C 1
ATOM 1076 O O . VAL A 1 131 ? 3.332 1.427 -6.166 1.00 95.62 131 VAL A O 1
ATOM 1079 N N . SER A 1 132 ? 4.770 2.955 -5.385 1.00 94.19 132 SER A N 1
ATOM 1080 C CA . SER A 1 132 ? 3.819 3.531 -4.428 1.00 94.19 132 SER A CA 1
ATOM 1081 C C . SER A 1 132 ? 2.534 4.015 -5.108 1.00 94.19 132 SER A C 1
ATOM 1083 O O . SER A 1 132 ? 1.443 3.694 -4.643 1.00 94.19 132 SER A O 1
ATOM 1085 N N . LEU A 1 133 ? 2.637 4.726 -6.239 1.00 93.81 133 LEU A N 1
ATOM 1086 C CA . LEU A 1 133 ? 1.473 5.177 -7.008 1.00 93.81 133 LEU A CA 1
ATOM 1087 C C . LEU A 1 133 ? 0.641 3.999 -7.545 1.00 93.81 133 LEU A C 1
ATOM 1089 O O . LEU A 1 133 ? -0.587 4.024 -7.467 1.00 93.81 133 LEU A O 1
ATOM 1093 N N . PHE A 1 134 ? 1.300 2.950 -8.042 1.00 95.25 134 PHE A N 1
ATOM 1094 C CA . PHE A 1 134 ? 0.628 1.729 -8.485 1.00 95.25 134 PHE A CA 1
ATOM 1095 C C . PHE A 1 134 ? -0.132 1.045 -7.342 1.00 95.25 134 PHE A C 1
ATOM 1097 O O . PHE A 1 134 ? -1.312 0.727 -7.487 1.00 95.25 134 PHE A O 1
ATOM 1104 N N . LEU A 1 135 ? 0.514 0.855 -6.189 1.00 96.25 135 LEU A N 1
ATOM 1105 C CA . LEU A 1 135 ? -0.103 0.209 -5.029 1.00 96.25 135 LEU A CA 1
ATOM 1106 C C . LEU A 1 135 ? -1.265 1.034 -4.478 1.00 96.25 135 LEU A C 1
ATOM 1108 O O . LEU A 1 135 ? -2.325 0.477 -4.208 1.00 96.25 135 LEU A O 1
ATOM 1112 N N . LYS A 1 136 ? -1.133 2.363 -4.427 1.00 94.94 136 LYS A N 1
ATOM 1113 C CA . LYS A 1 136 ? -2.236 3.276 -4.091 1.00 94.94 136 LYS A CA 1
ATOM 1114 C C . LYS A 1 136 ? -3.425 3.119 -5.045 1.00 94.94 136 LYS A C 1
ATOM 1116 O O . LYS A 1 136 ? -4.562 3.037 -4.588 1.00 94.94 136 LYS A O 1
ATOM 1121 N N . SER A 1 137 ? -3.174 2.962 -6.349 1.00 93.56 137 SER A N 1
ATOM 1122 C CA . SER A 1 137 ? -4.229 2.641 -7.323 1.00 93.56 137 SER A CA 1
ATOM 1123 C C . SER A 1 137 ? -4.880 1.273 -7.099 1.00 93.56 137 SER A C 1
ATOM 1125 O O . SER A 1 137 ? -6.032 1.090 -7.496 1.00 93.56 137 SER A O 1
ATOM 1127 N N . LYS A 1 138 ? -4.153 0.287 -6.564 1.00 93.75 138 LYS A N 1
ATOM 1128 C CA . LYS A 1 138 ? -4.710 -1.035 -6.247 1.00 93.75 138 LYS A CA 1
ATOM 1129 C C . LYS A 1 138 ? -5.521 -1.001 -4.952 1.00 93.75 138 LYS A C 1
ATOM 1131 O O . LYS A 1 138 ? -6.538 -1.681 -4.881 1.00 93.75 138 LYS A O 1
ATOM 1136 N N . ILE A 1 139 ? -5.124 -0.177 -3.982 1.00 94.31 139 ILE A N 1
ATOM 1137 C CA . ILE A 1 139 ? -5.859 0.041 -2.728 1.00 94.31 139 ILE A CA 1
ATOM 1138 C C . ILE A 1 139 ? -7.199 0.732 -2.982 1.00 94.31 139 ILE A C 1
ATOM 1140 O O . ILE A 1 139 ? -8.218 0.255 -2.494 1.00 94.31 139 ILE A O 1
ATOM 1144 N N . SER A 1 140 ? -7.239 1.788 -3.805 1.00 91.19 140 SER A N 1
ATOM 1145 C CA . SER A 1 140 ? -8.500 2.496 -4.101 1.00 91.19 140 SER A CA 1
ATOM 1146 C C . SER A 1 140 ? -9.558 1.625 -4.784 1.00 91.19 140 SER A C 1
ATOM 1148 O O . SER A 1 140 ? -10.740 1.949 -4.743 1.00 91.19 140 SER A O 1
ATOM 1150 N N . LYS A 1 141 ? -9.137 0.525 -5.416 1.00 88.69 141 LYS A N 1
ATOM 1151 C CA . LYS A 1 141 ? -9.997 -0.448 -6.107 1.00 88.69 141 LYS A CA 1
ATOM 1152 C C . LYS A 1 141 ? -10.128 -1.765 -5.336 1.00 88.69 141 LYS A C 1
ATOM 1154 O O . LYS A 1 141 ? -10.595 -2.757 -5.893 1.00 88.69 141 LYS A O 1
ATOM 1159 N N . ASN A 1 142 ? -9.644 -1.816 -4.097 1.00 87.88 142 ASN A N 1
ATOM 1160 C CA . ASN A 1 142 ? -9.585 -3.051 -3.338 1.00 87.88 142 ASN A CA 1
ATOM 1161 C C . ASN A 1 142 ? -10.954 -3.407 -2.754 1.00 87.88 142 ASN A C 1
ATOM 1163 O O . ASN A 1 142 ? -11.526 -2.625 -2.001 1.00 87.88 142 ASN A O 1
ATOM 1167 N N . ILE A 1 143 ? -11.456 -4.597 -3.073 1.00 85.62 143 ILE A N 1
ATOM 1168 C CA . ILE A 1 143 ? -12.752 -5.085 -2.577 1.00 85.62 143 ILE A CA 1
ATOM 1169 C C . ILE A 1 143 ? -12.627 -5.948 -1.315 1.00 85.62 143 ILE A C 1
ATOM 1171 O O . ILE A 1 143 ? -13.624 -6.207 -0.650 1.00 85.62 143 ILE A O 1
ATOM 1175 N N . TYR A 1 144 ? -11.420 -6.412 -0.988 1.00 89.00 144 TYR A N 1
ATOM 1176 C CA . TYR A 1 144 ? -11.200 -7.355 0.100 1.00 89.00 144 TYR A CA 1
ATOM 1177 C C . TYR A 1 144 ? -10.967 -6.607 1.407 1.00 89.00 144 TYR A C 1
ATOM 1179 O O . TYR A 1 144 ? -10.143 -5.699 1.496 1.00 89.00 144 TYR A O 1
ATOM 1187 N N . THR A 1 145 ? -11.685 -7.017 2.444 1.00 89.31 145 THR A N 1
ATOM 1188 C CA . THR A 1 145 ? -11.539 -6.479 3.802 1.00 89.31 145 THR A CA 1
ATOM 1189 C C . THR A 1 145 ? -10.732 -7.412 4.702 1.00 89.31 145 THR A C 1
ATOM 1191 O O . THR A 1 145 ? -10.197 -6.976 5.720 1.00 89.31 145 THR A O 1
ATOM 1194 N N . SER A 1 146 ? -10.594 -8.676 4.294 1.00 91.44 146 SER A N 1
ATOM 1195 C CA . SER A 1 146 ? -9.733 -9.687 4.898 1.00 91.44 146 SER A CA 1
ATOM 1196 C C . SER A 1 146 ? -9.233 -10.685 3.852 1.00 91.44 146 SER A C 1
ATOM 1198 O O . SER A 1 146 ? -9.822 -10.808 2.773 1.00 91.44 146 SER A O 1
ATOM 1200 N N . ALA A 1 147 ? -8.139 -11.384 4.161 1.00 92.94 147 ALA A N 1
ATOM 1201 C CA . ALA A 1 147 ? -7.633 -12.486 3.351 1.00 92.94 147 ALA A CA 1
ATOM 1202 C C . ALA A 1 147 ? -6.753 -13.448 4.163 1.00 92.94 147 ALA A C 1
ATOM 1204 O O . ALA A 1 147 ? -6.057 -13.051 5.101 1.00 92.94 147 ALA A O 1
ATOM 1205 N N . PHE A 1 148 ? -6.704 -14.708 3.722 1.00 93.62 148 PHE A N 1
ATOM 1206 C CA . PHE A 1 148 ? -5.715 -15.677 4.188 1.00 93.62 148 PHE A CA 1
ATOM 1207 C C . PHE A 1 148 ? -4.384 -15.468 3.472 1.00 93.62 148 PHE A C 1
ATOM 1209 O O . PHE A 1 148 ? -4.266 -15.701 2.268 1.00 93.62 148 PHE A O 1
ATOM 1216 N N . VAL A 1 149 ? -3.365 -15.083 4.232 1.00 94.19 149 VAL A N 1
ATOM 1217 C CA . VAL A 1 149 ? -2.022 -14.790 3.725 1.00 94.19 149 VAL A CA 1
ATOM 1218 C C . VAL A 1 149 ? -0.997 -15.682 4.406 1.00 94.19 149 VAL A C 1
ATOM 1220 O O . VAL A 1 149 ? -1.211 -16.180 5.510 1.00 94.19 149 VAL A O 1
ATOM 1223 N N . HIS A 1 150 ? 0.134 -15.914 3.752 1.00 94.25 150 HIS A N 1
ATOM 1224 C CA . HIS A 1 150 ? 1.171 -16.760 4.329 1.00 94.25 150 HIS A CA 1
ATOM 1225 C C . HIS A 1 150 ? 1.827 -16.141 5.557 1.00 94.25 150 HIS A C 1
ATOM 1227 O O . HIS A 1 150 ? 1.995 -14.924 5.656 1.00 94.25 150 HIS A O 1
ATOM 1233 N N . THR A 1 151 ? 2.277 -17.011 6.458 1.00 94.75 151 THR A N 1
ATOM 1234 C CA . THR A 1 151 ? 3.163 -16.625 7.553 1.00 94.75 151 THR A CA 1
ATOM 1235 C C . THR A 1 151 ? 4.604 -17.071 7.308 1.00 94.75 151 THR A C 1
ATOM 1237 O O . THR A 1 151 ? 4.912 -17.712 6.300 1.00 94.75 151 THR A O 1
ATOM 1240 N N . PHE A 1 152 ? 5.518 -16.686 8.196 1.00 94.69 152 PHE A N 1
ATOM 1241 C CA . PHE A 1 152 ? 6.939 -17.021 8.114 1.00 94.69 152 PHE A CA 1
ATOM 1242 C C . PHE A 1 152 ? 7.461 -17.550 9.450 1.00 94.69 152 PHE A C 1
ATOM 1244 O O . PHE A 1 152 ? 6.978 -17.167 10.518 1.00 94.69 152 PHE A O 1
ATOM 1251 N N . ASP A 1 153 ? 8.471 -18.412 9.422 1.00 93.12 153 ASP A N 1
ATOM 1252 C CA . ASP A 1 153 ? 9.122 -18.894 10.638 1.00 93.12 153 ASP A CA 1
ATOM 1253 C C . ASP A 1 153 ? 10.006 -17.794 11.255 1.00 93.12 153 ASP A C 1
ATOM 1255 O O . ASP A 1 153 ? 10.781 -17.132 10.571 1.00 93.12 153 ASP A O 1
ATOM 1259 N N . SER A 1 154 ? 9.883 -17.562 12.567 1.00 88.00 154 SER A N 1
ATOM 1260 C CA . SER A 1 154 ? 10.559 -16.425 13.218 1.00 88.00 154 SER A CA 1
ATOM 1261 C C . SER A 1 154 ? 12.077 -16.586 13.320 1.00 88.00 154 SER A C 1
ATOM 1263 O O . SER A 1 154 ? 12.761 -15.573 13.454 1.00 88.00 154 SER A O 1
ATOM 1265 N N . LYS A 1 155 ? 12.598 -17.819 13.280 1.00 89.38 155 LYS A N 1
ATOM 1266 C CA . LYS A 1 155 ? 14.035 -18.098 13.383 1.00 89.38 155 LYS A CA 1
ATOM 1267 C C . LYS A 1 155 ? 14.699 -17.987 12.012 1.00 89.38 155 LYS A C 1
ATOM 1269 O O . LYS A 1 155 ? 15.676 -17.265 11.856 1.00 89.38 155 LYS A O 1
ATOM 1274 N N . THR A 1 156 ? 14.128 -18.655 11.015 1.00 91.00 156 THR A N 1
ATOM 1275 C CA . THR A 1 156 ? 14.670 -18.730 9.649 1.00 91.00 156 THR A CA 1
ATOM 1276 C C . THR A 1 156 ? 14.267 -17.543 8.775 1.00 91.00 156 THR A C 1
ATOM 1278 O O . THR A 1 156 ? 14.907 -17.290 7.758 1.00 91.00 156 THR A O 1
ATOM 1281 N N . LYS A 1 157 ? 13.211 -16.803 9.155 1.00 88.75 157 LYS A N 1
ATOM 1282 C CA . LYS A 1 157 ? 12.595 -15.711 8.373 1.00 88.75 157 LYS A CA 1
ATOM 1283 C C . LYS A 1 157 ? 12.081 -16.162 6.997 1.00 88.75 157 LYS A C 1
ATOM 1285 O O . LYS A 1 157 ? 11.853 -15.330 6.118 1.00 88.75 157 LYS A O 1
ATOM 1290 N N . GLN A 1 158 ? 11.882 -17.467 6.808 1.00 92.94 158 GLN A N 1
ATOM 1291 C CA . GLN A 1 158 ? 11.383 -18.049 5.566 1.00 92.94 158 GLN A CA 1
ATOM 1292 C C . GLN A 1 158 ? 9.863 -18.216 5.600 1.00 92.94 158 GLN A C 1
ATOM 1294 O O . GLN A 1 158 ? 9.279 -18.527 6.640 1.00 92.94 158 GLN A O 1
ATOM 1299 N N . LYS A 1 159 ? 9.226 -18.017 4.440 1.00 91.56 159 LYS A N 1
ATOM 1300 C CA . LYS A 1 159 ? 7.795 -18.264 4.219 1.00 91.56 159 LYS A CA 1
ATOM 1301 C C . LYS A 1 159 ? 7.471 -19.729 4.533 1.00 91.56 159 LYS A C 1
ATOM 1303 O O . LYS A 1 159 ? 8.163 -20.627 4.062 1.00 91.56 159 LYS A O 1
ATOM 1308 N N . VAL A 1 160 ? 6.396 -19.970 5.279 1.00 92.50 160 VAL A N 1
ATOM 1309 C CA . VAL A 1 160 ? 5.882 -21.319 5.560 1.00 92.50 160 VAL A CA 1
ATOM 1310 C C . VAL A 1 160 ? 4.559 -21.561 4.830 1.00 92.50 160 VAL A C 1
ATOM 1312 O O . VAL A 1 160 ? 3.892 -20.627 4.378 1.00 92.50 160 VAL A O 1
ATOM 1315 N N . ARG A 1 161 ? 4.155 -22.831 4.705 1.00 88.38 161 ARG A N 1
ATOM 1316 C CA . ARG A 1 161 ? 2.889 -23.203 4.044 1.00 88.38 161 ARG A CA 1
ATOM 1317 C C . ARG A 1 161 ? 1.651 -22.730 4.812 1.00 88.38 161 ARG A C 1
ATOM 1319 O O . ARG A 1 161 ? 0.639 -22.449 4.181 1.00 88.38 161 ARG A O 1
ATOM 1326 N N . ALA A 1 162 ? 1.745 -22.617 6.138 1.00 92.69 162 ALA A N 1
ATOM 1327 C CA . ALA A 1 162 ? 0.653 -22.138 6.977 1.00 92.69 162 ALA A CA 1
ATOM 1328 C C . ALA A 1 162 ? 0.213 -20.718 6.581 1.00 92.69 162 ALA A C 1
ATOM 1330 O O . ALA A 1 162 ? 1.041 -19.855 6.261 1.00 92.69 162 ALA A O 1
ATOM 1331 N N . LYS A 1 163 ? -1.100 -20.488 6.634 1.00 93.19 163 LYS A N 1
ATOM 1332 C CA . LYS A 1 163 ? -1.731 -19.196 6.366 1.00 93.19 163 LYS A CA 1
ATOM 1333 C C . LYS A 1 163 ? -2.433 -18.685 7.619 1.00 93.19 163 LYS A C 1
ATOM 1335 O O . LYS A 1 163 ? -2.928 -19.474 8.419 1.00 93.19 163 LYS A O 1
ATOM 1340 N N . ILE A 1 164 ? -2.471 -17.369 7.766 1.00 93.12 164 ILE A N 1
ATOM 1341 C CA . ILE A 1 164 ? -3.195 -16.654 8.817 1.00 93.12 164 ILE A CA 1
ATOM 1342 C C . ILE A 1 164 ? -4.217 -15.724 8.163 1.00 93.12 164 ILE A C 1
ATOM 1344 O O . ILE A 1 164 ? -3.967 -15.208 7.073 1.00 93.12 164 ILE A O 1
ATOM 1348 N N . ASN A 1 165 ? -5.373 -15.540 8.799 1.00 93.50 165 ASN A N 1
ATOM 1349 C CA . ASN A 1 165 ? -6.364 -14.569 8.342 1.00 93.50 165 ASN A CA 1
ATOM 1350 C C . ASN A 1 165 ? -5.998 -13.180 8.869 1.00 93.50 165 ASN A C 1
ATOM 1352 O O . ASN A 1 165 ? -5.738 -13.042 10.063 1.00 93.50 165 ASN A O 1
ATOM 1356 N N . ILE A 1 166 ? -5.992 -12.174 7.999 1.00 93.88 166 ILE A N 1
ATOM 1357 C CA . ILE A 1 166 ? -5.657 -10.792 8.359 1.00 93.88 166 ILE A CA 1
ATOM 1358 C C . ILE A 1 166 ? -6.680 -9.843 7.758 1.00 93.88 166 ILE A C 1
ATOM 1360 O O . ILE A 1 166 ? -7.123 -10.047 6.627 1.00 93.88 166 ILE A O 1
ATOM 1364 N N . HIS A 1 167 ? -7.016 -8.792 8.501 1.00 93.31 167 HIS A N 1
ATOM 1365 C CA . HIS A 1 167 ? -7.955 -7.751 8.093 1.00 93.31 167 HIS A CA 1
ATOM 1366 C C . HIS A 1 167 ? -7.240 -6.468 7.657 1.00 93.31 167 HIS A C 1
ATOM 1368 O O . HIS A 1 167 ? -6.078 -6.229 7.990 1.00 93.31 167 HIS A O 1
ATOM 1374 N N . LEU A 1 168 ? -7.945 -5.603 6.925 1.00 94.00 168 LEU A N 1
ATOM 1375 C CA . LEU A 1 168 ? -7.486 -4.231 6.704 1.00 94.00 168 LEU A CA 1
ATOM 1376 C C . LEU A 1 168 ? -7.233 -3.530 8.041 1.00 94.00 168 LEU A C 1
ATOM 1378 O O . LEU A 1 168 ? -7.952 -3.741 9.012 1.00 94.00 168 LEU A O 1
ATOM 1382 N N . LEU A 1 169 ? -6.227 -2.661 8.051 1.00 94.75 169 LEU A N 1
ATOM 1383 C CA . LEU A 1 169 ? -5.740 -1.870 9.182 1.00 94.75 169 LEU A CA 1
ATOM 1384 C C . LEU A 1 169 ? -5.157 -2.687 10.342 1.00 94.75 169 LEU A C 1
ATOM 1386 O O . LEU A 1 169 ? -4.693 -2.112 11.325 1.00 94.75 169 LEU A O 1
ATOM 1390 N N . GLU A 1 170 ? -5.111 -4.013 10.224 1.00 93.88 170 GLU A N 1
ATOM 1391 C CA . GLU A 1 170 ? -4.492 -4.867 11.225 1.00 93.88 170 GLU A CA 1
ATOM 1392 C C . GLU A 1 170 ? -2.969 -4.664 11.261 1.00 93.88 170 GLU A C 1
ATOM 1394 O O . GLU A 1 170 ? -2.301 -4.625 10.221 1.00 93.88 170 GLU A O 1
ATOM 1399 N N . GLY A 1 171 ? -2.431 -4.518 12.476 1.00 93.81 171 GLY A N 1
ATOM 1400 C CA . GLY A 1 171 ? -0.997 -4.394 12.725 1.00 93.81 171 GLY A CA 1
ATOM 1401 C C . GLY A 1 171 ? -0.273 -5.719 12.495 1.00 93.81 171 GLY A C 1
ATOM 1402 O O . GLY A 1 171 ? -0.656 -6.754 13.048 1.00 93.81 171 GLY A O 1
ATOM 1403 N N . ILE A 1 172 ? 0.784 -5.687 11.684 1.00 95.06 172 ILE A N 1
ATOM 1404 C CA . ILE A 1 172 ? 1.562 -6.867 11.304 1.00 95.06 172 ILE A CA 1
ATOM 1405 C C . ILE A 1 172 ? 3.069 -6.613 11.372 1.00 95.06 172 ILE A C 1
ATOM 1407 O O . ILE A 1 172 ? 3.546 -5.477 11.427 1.00 95.06 172 ILE A O 1
ATOM 1411 N N . ARG A 1 173 ? 3.833 -7.706 11.317 1.00 93.88 173 ARG A N 1
ATOM 1412 C CA . ARG A 1 173 ? 5.271 -7.715 11.037 1.00 93.88 173 ARG A CA 1
ATOM 1413 C C . ARG A 1 173 ? 5.578 -8.457 9.751 1.00 93.88 173 ARG A C 1
ATOM 1415 O O . ARG A 1 173 ? 5.028 -9.529 9.499 1.00 93.88 173 ARG A O 1
ATOM 1422 N N . THR A 1 174 ? 6.517 -7.917 8.986 1.00 94.38 174 THR A N 1
ATOM 1423 C CA . THR A 1 174 ? 7.094 -8.565 7.803 1.00 94.38 174 THR A CA 1
ATOM 1424 C C . THR A 1 174 ? 8.216 -9.536 8.198 1.00 94.38 174 THR A C 1
ATOM 1426 O O . THR A 1 174 ? 8.709 -9.519 9.331 1.00 94.38 174 THR A O 1
ATOM 1429 N N . LYS A 1 175 ? 8.693 -10.354 7.249 1.00 91.44 175 LYS A N 1
ATOM 1430 C CA . LYS A 1 175 ? 9.856 -11.247 7.446 1.00 91.44 175 LYS A CA 1
ATOM 1431 C C . LYS A 1 175 ? 11.152 -10.519 7.831 1.00 91.44 175 LYS A C 1
ATOM 1433 O O . LYS A 1 175 ? 12.033 -11.104 8.461 1.00 91.44 175 LYS A O 1
ATOM 1438 N N . THR A 1 176 ? 11.268 -9.236 7.480 1.00 89.69 176 THR A N 1
ATOM 1439 C CA . THR A 1 176 ? 12.386 -8.360 7.868 1.00 89.69 176 THR A CA 1
ATOM 1440 C C . THR A 1 176 ? 12.178 -7.712 9.237 1.00 89.69 176 THR A C 1
ATOM 1442 O O . THR A 1 176 ? 12.980 -6.875 9.637 1.00 89.69 176 THR A O 1
ATOM 1445 N N . TRP A 1 177 ? 11.141 -8.122 9.979 1.00 88.81 177 TRP A N 1
ATOM 1446 C CA . TRP A 1 177 ? 10.753 -7.593 11.290 1.00 88.81 177 TRP A CA 1
ATOM 1447 C C . TRP A 1 177 ? 10.297 -6.130 11.289 1.00 88.81 177 TRP A C 1
ATOM 1449 O O . TRP A 1 177 ? 10.152 -5.529 12.356 1.00 88.81 177 TRP A O 1
ATOM 1459 N N . MET A 1 178 ? 10.010 -5.573 10.114 1.00 90.94 178 MET A N 1
ATOM 1460 C CA . MET A 1 178 ? 9.410 -4.250 10.006 1.00 90.94 178 MET A CA 1
ATOM 1461 C C . MET A 1 178 ? 7.926 -4.307 10.366 1.00 90.94 178 MET A C 1
ATOM 1463 O O . MET A 1 178 ? 7.236 -5.263 10.013 1.00 90.94 178 MET A O 1
ATOM 1467 N N . GLN A 1 179 ? 7.452 -3.284 11.076 1.00 91.62 179 GLN A N 1
ATOM 1468 C CA . GLN A 1 179 ? 6.051 -3.133 11.464 1.00 91.62 179 GLN A CA 1
ATOM 1469 C C . GLN A 1 179 ? 5.288 -2.274 10.462 1.00 91.62 179 GLN A C 1
ATOM 1471 O O . GLN A 1 179 ? 5.850 -1.363 9.844 1.00 91.62 179 GLN A O 1
ATOM 1476 N N . GLY A 1 180 ? 4.000 -2.566 10.333 1.00 93.44 180 GLY A N 1
ATOM 1477 C CA . GLY A 1 180 ? 3.087 -1.818 9.488 1.00 93.44 180 GLY A CA 1
ATOM 1478 C C . GLY A 1 180 ? 1.643 -2.258 9.667 1.00 93.44 180 GLY A C 1
ATOM 1479 O O . GLY A 1 180 ? 1.342 -3.138 10.474 1.00 93.44 180 GLY A O 1
ATOM 1480 N N . GLN A 1 181 ? 0.764 -1.659 8.876 1.00 94.75 181 GLN A N 1
ATOM 1481 C CA . GLN A 1 181 ? -0.654 -1.984 8.802 1.00 94.75 181 GLN A CA 1
ATOM 1482 C C . GLN A 1 181 ? -0.959 -2.518 7.418 1.00 94.75 181 GLN A C 1
ATOM 1484 O O . GLN A 1 181 ? -0.465 -2.002 6.410 1.00 94.75 181 GLN A O 1
ATOM 1489 N N . VAL A 1 182 ? -1.828 -3.519 7.360 1.00 96.50 182 VAL A N 1
ATOM 1490 C CA . VAL A 1 182 ? -2.387 -3.960 6.085 1.00 96.50 182 VAL A CA 1
ATOM 1491 C C . VAL A 1 182 ? -3.306 -2.871 5.545 1.00 96.50 182 VAL A C 1
ATOM 1493 O O . VAL A 1 182 ? -4.268 -2.478 6.190 1.00 96.50 182 VAL A O 1
ATOM 1496 N N . VAL A 1 183 ? -3.019 -2.367 4.352 1.00 96.06 183 VAL A N 1
ATOM 1497 C CA . VAL A 1 183 ? -3.793 -1.293 3.708 1.00 96.06 183 VAL A CA 1
ATOM 1498 C C . VAL A 1 183 ? -4.459 -1.736 2.408 1.00 96.06 183 VAL A C 1
ATOM 1500 O O . VAL A 1 183 ? -5.105 -0.948 1.729 1.00 96.06 183 VAL A O 1
ATOM 1503 N N . GLY A 1 184 ? -4.309 -3.004 2.043 1.00 95.94 184 GLY A N 1
ATOM 1504 C CA . GLY A 1 184 ? -4.971 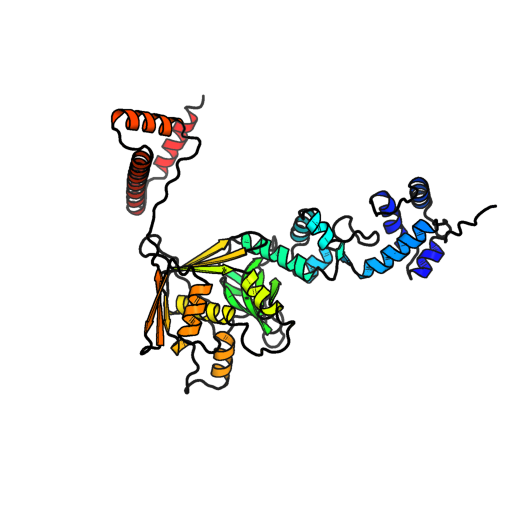-3.601 0.895 1.00 95.94 184 GLY A CA 1
ATOM 1505 C C . GLY A 1 184 ? -4.499 -5.026 0.667 1.00 95.94 184 GLY A C 1
ATOM 1506 O O . GLY A 1 184 ? -3.590 -5.513 1.336 1.00 95.94 184 GLY A O 1
ATOM 1507 N N . PHE A 1 185 ? -5.089 -5.676 -0.327 1.00 95.06 185 PHE A N 1
ATOM 1508 C CA . PHE A 1 185 ? -4.752 -7.041 -0.717 1.00 95.06 185 PHE A CA 1
ATOM 1509 C C . PHE A 1 185 ? -4.497 -7.124 -2.219 1.00 95.06 185 PHE A C 1
ATOM 1511 O O . PHE A 1 185 ? -5.321 -6.728 -3.042 1.00 95.06 185 PHE A O 1
ATOM 1518 N N . TYR A 1 186 ? -3.337 -7.628 -2.596 1.00 94.25 186 TYR A N 1
ATOM 1519 C CA . TYR A 1 186 ? -2.921 -7.781 -3.972 1.00 94.25 186 TYR A CA 1
ATOM 1520 C C . TYR A 1 186 ? -3.117 -9.227 -4.428 1.00 94.25 186 TYR A C 1
ATOM 1522 O O . TYR A 1 186 ? -2.412 -10.134 -3.989 1.00 94.25 186 TYR A O 1
ATOM 1530 N N . ASN A 1 187 ? -4.082 -9.437 -5.322 1.00 87.25 187 ASN A N 1
ATOM 1531 C CA . ASN A 1 187 ? -4.339 -10.746 -5.914 1.00 87.25 187 ASN A CA 1
ATOM 1532 C C . ASN A 1 187 ? -3.497 -10.929 -7.170 1.00 87.25 187 ASN A C 1
ATOM 1534 O O . ASN A 1 187 ? -3.695 -10.243 -8.176 1.00 87.25 187 ASN A O 1
ATOM 1538 N N . LEU A 1 188 ? -2.590 -11.893 -7.118 1.00 80.31 188 LEU A N 1
ATOM 1539 C CA . LEU A 1 188 ? -1.869 -12.367 -8.286 1.00 80.31 188 LEU A CA 1
ATOM 1540 C C . LEU A 1 188 ? -2.738 -13.429 -8.981 1.00 80.31 188 LEU A C 1
ATOM 1542 O O . LEU A 1 188 ? -3.233 -14.360 -8.349 1.00 80.31 188 LEU A O 1
ATOM 1546 N N . LYS A 1 189 ? -2.989 -13.272 -10.287 1.00 70.69 189 LYS A N 1
ATOM 1547 C CA . LYS A 1 189 ? -3.837 -14.199 -11.056 1.00 70.69 189 LYS A CA 1
ATOM 1548 C C . LYS A 1 189 ? -3.281 -15.630 -10.933 1.00 70.69 189 LYS A C 1
ATOM 1550 O O . LYS A 1 189 ? -2.121 -15.845 -11.271 1.00 70.69 189 LYS A O 1
ATOM 1555 N N . HIS A 1 190 ? -4.103 -16.583 -10.481 1.00 68.12 190 HIS A N 1
ATOM 1556 C CA . HIS A 1 190 ? -3.718 -17.985 -10.210 1.00 68.12 190 HIS A CA 1
ATOM 1557 C C . HIS A 1 190 ? -2.674 -18.182 -9.094 1.00 68.12 190 HIS A C 1
ATOM 1559 O O . HIS A 1 190 ? -1.979 -19.195 -9.066 1.00 68.12 190 HIS A O 1
ATOM 1565 N N . GLN A 1 191 ? -2.540 -17.221 -8.184 1.00 75.44 191 GLN A N 1
ATOM 1566 C CA . GLN A 1 191 ? -1.607 -17.276 -7.062 1.00 75.44 191 GLN A CA 1
ATOM 1567 C C . GLN A 1 191 ? -2.289 -16.826 -5.767 1.00 75.44 191 GLN A C 1
ATOM 1569 O O . GLN A 1 191 ? -3.451 -16.419 -5.759 1.00 75.44 191 GLN A O 1
ATOM 1574 N N . ASP A 1 192 ? -1.547 -16.915 -4.666 1.00 84.19 192 ASP A N 1
ATOM 1575 C CA . ASP A 1 192 ? -2.002 -16.462 -3.359 1.00 84.19 192 ASP A CA 1
ATOM 1576 C C . ASP A 1 192 ? -2.262 -14.950 -3.333 1.00 84.19 192 ASP A C 1
ATOM 1578 O O . ASP A 1 192 ? -1.562 -14.155 -3.966 1.00 84.19 192 ASP A O 1
ATOM 1582 N N . THR A 1 193 ? -3.242 -14.549 -2.528 1.00 90.94 193 THR A N 1
ATOM 1583 C CA . THR A 1 193 ? -3.419 -13.158 -2.120 1.00 90.94 193 THR A CA 1
ATOM 1584 C C . THR A 1 193 ? -2.241 -12.719 -1.252 1.00 90.94 193 THR A C 1
ATOM 1586 O O . THR A 1 193 ? -1.900 -13.378 -0.267 1.00 90.94 193 THR A O 1
ATOM 1589 N N . LEU A 1 194 ? -1.635 -11.584 -1.599 1.00 94.88 194 LEU A N 1
ATOM 1590 C CA . LEU A 1 194 ? -0.547 -10.966 -0.845 1.00 94.88 194 LEU A CA 1
ATOM 1591 C C . LEU A 1 194 ? -1.032 -9.677 -0.172 1.00 94.88 194 LEU A C 1
ATOM 1593 O O . LEU A 1 194 ? -1.729 -8.893 -0.813 1.00 94.88 194 LEU A O 1
ATOM 1597 N N . PRO A 1 195 ? -0.683 -9.396 1.090 1.00 96.44 195 PRO A N 1
ATOM 1598 C CA . PRO A 1 195 ? -1.056 -8.134 1.710 1.00 96.44 195 PRO A CA 1
ATOM 1599 C C . PRO A 1 195 ? -0.201 -6.979 1.167 1.00 96.44 195 PRO A C 1
ATOM 1601 O O . PRO A 1 195 ? 1.007 -7.108 0.953 1.00 96.44 195 PRO A O 1
ATOM 1604 N N . ILE A 1 196 ? -0.846 -5.831 0.964 1.00 97.31 196 ILE A N 1
ATOM 1605 C CA . ILE A 1 196 ? -0.203 -4.534 0.748 1.00 97.31 196 ILE A CA 1
ATOM 1606 C C . ILE A 1 196 ? -0.077 -3.872 2.118 1.00 97.31 196 ILE A C 1
ATOM 1608 O O . ILE A 1 196 ? -1.079 -3.703 2.813 1.00 97.31 196 ILE A O 1
ATOM 1612 N N . VAL A 1 197 ? 1.135 -3.493 2.507 1.00 97.06 197 VAL A N 1
ATOM 1613 C CA . VAL A 1 197 ? 1.446 -3.017 3.858 1.00 97.06 197 VAL A CA 1
ATOM 1614 C C . VAL A 1 197 ? 1.966 -1.589 3.799 1.00 97.06 197 VAL A C 1
ATOM 1616 O O . VAL A 1 197 ? 2.897 -1.302 3.049 1.00 97.06 197 VAL A O 1
ATOM 1619 N N . ALA A 1 198 ? 1.381 -0.704 4.608 1.00 95.12 198 ALA A N 1
ATOM 1620 C CA . ALA A 1 198 ? 1.956 0.596 4.928 1.00 95.12 198 ALA A CA 1
ATOM 1621 C C . ALA A 1 198 ? 2.864 0.430 6.148 1.00 95.12 198 ALA A C 1
ATOM 1623 O O . ALA A 1 198 ? 2.410 0.067 7.230 1.00 95.12 198 ALA A O 1
ATOM 1624 N N . LEU A 1 199 ? 4.158 0.639 5.950 1.00 92.12 199 LEU A N 1
ATOM 1625 C CA . LEU A 1 199 ? 5.186 0.423 6.955 1.00 92.12 199 LEU A CA 1
ATOM 1626 C C . LEU A 1 199 ? 5.420 1.687 7.771 1.00 92.12 199 LEU A C 1
ATOM 1628 O O . LEU A 1 199 ? 5.321 2.802 7.262 1.00 92.12 199 LEU A O 1
ATOM 1632 N N . TYR A 1 200 ? 5.855 1.500 9.013 1.00 87.75 200 TYR A N 1
ATOM 1633 C CA . TYR A 1 200 ? 6.121 2.596 9.949 1.00 87.75 200 TYR A CA 1
ATOM 1634 C C . TYR A 1 200 ? 7.194 3.571 9.441 1.00 87.75 200 TYR A C 1
ATOM 1636 O O . TYR A 1 200 ? 7.203 4.737 9.813 1.00 87.75 200 TYR A O 1
ATOM 1644 N N . ASN A 1 201 ? 8.072 3.122 8.541 1.00 84.88 201 ASN A N 1
ATOM 1645 C CA . ASN A 1 201 ? 9.091 3.960 7.907 1.00 84.88 201 ASN A CA 1
ATOM 1646 C C . ASN A 1 201 ? 8.600 4.720 6.657 1.00 84.88 201 ASN A C 1
ATOM 1648 O O . ASN A 1 201 ? 9.427 5.203 5.882 1.00 84.88 201 ASN A O 1
ATOM 1652 N N . GLY A 1 202 ? 7.287 4.776 6.416 1.00 83.19 202 GLY A N 1
ATOM 1653 C CA . GLY A 1 202 ? 6.691 5.530 5.310 1.00 83.19 202 GLY A CA 1
ATOM 1654 C C . GLY A 1 202 ? 6.804 4.865 3.947 1.00 83.19 202 GLY A C 1
ATOM 1655 O O . GLY A 1 202 ? 6.643 5.526 2.924 1.00 83.19 202 GLY A O 1
ATOM 1656 N N . ASN A 1 203 ? 7.111 3.569 3.890 1.00 88.88 203 ASN A N 1
ATOM 1657 C CA . ASN A 1 203 ? 7.043 2.814 2.642 1.00 88.88 203 ASN A CA 1
ATOM 1658 C C . ASN A 1 203 ? 5.705 2.085 2.522 1.00 88.88 203 ASN A C 1
ATOM 1660 O O . ASN A 1 203 ? 5.060 1.757 3.515 1.00 88.88 203 ASN A O 1
ATOM 1664 N N . ILE A 1 204 ? 5.312 1.811 1.282 1.00 93.94 204 ILE A N 1
ATOM 1665 C CA . ILE A 1 204 ? 4.191 0.935 0.967 1.00 93.94 204 ILE A CA 1
ATOM 1666 C C . ILE A 1 204 ? 4.673 -0.150 0.015 1.00 93.94 204 ILE A C 1
ATOM 1668 O O . ILE A 1 204 ? 5.298 0.160 -1.001 1.00 93.94 204 ILE A O 1
ATOM 1672 N N . GLU A 1 205 ? 4.412 -1.405 0.352 1.00 95.81 205 GLU A N 1
ATOM 1673 C CA . GLU A 1 205 ? 4.932 -2.550 -0.396 1.00 95.81 205 GLU A CA 1
ATOM 1674 C C . GLU A 1 205 ? 3.974 -3.742 -0.360 1.00 95.81 205 GLU A C 1
ATOM 1676 O O . GLU A 1 205 ? 3.112 -3.844 0.512 1.00 95.81 205 GLU A O 1
ATOM 1681 N N . VAL A 1 206 ? 4.124 -4.641 -1.331 1.00 96.50 206 VAL A N 1
ATOM 1682 C CA . VAL A 1 206 ? 3.515 -5.974 -1.294 1.00 96.50 206 VAL A CA 1
ATOM 1683 C C . VAL A 1 206 ? 4.484 -6.893 -0.568 1.00 96.50 206 VAL A C 1
ATOM 1685 O O . VAL A 1 206 ? 5.671 -6.905 -0.891 1.00 96.50 206 VAL A O 1
ATOM 1688 N N . VAL A 1 207 ? 3.989 -7.677 0.385 1.00 95.50 207 VAL A N 1
ATOM 1689 C CA . VAL A 1 207 ? 4.820 -8.618 1.146 1.00 95.50 207 VAL A CA 1
ATOM 1690 C C . VAL A 1 207 ? 4.352 -10.052 0.929 1.00 95.50 207 VAL A C 1
ATOM 1692 O O . VAL A 1 207 ? 3.170 -10.318 0.744 1.00 95.50 207 VAL A O 1
ATOM 1695 N N . ASP A 1 208 ? 5.285 -10.999 0.936 1.00 93.19 208 ASP A N 1
ATOM 1696 C CA . ASP A 1 208 ? 5.018 -12.413 0.653 1.00 93.19 208 ASP A CA 1
ATOM 1697 C C . ASP A 1 208 ? 4.543 -13.213 1.873 1.00 93.19 208 ASP A C 1
ATOM 1699 O O . ASP A 1 208 ? 3.879 -14.241 1.714 1.00 93.19 208 ASP A O 1
ATOM 1703 N N . ALA A 1 209 ? 4.904 -12.768 3.078 1.00 94.75 209 ALA A N 1
ATOM 1704 C CA . ALA A 1 209 ? 4.518 -13.398 4.332 1.00 94.75 209 ALA A CA 1
ATOM 1705 C C . ALA A 1 209 ? 4.563 -12.423 5.516 1.00 94.75 209 ALA A C 1
ATOM 1707 O O . ALA A 1 209 ? 5.416 -11.532 5.580 1.00 94.75 209 ALA A O 1
ATOM 1708 N N . VAL A 1 210 ? 3.679 -12.640 6.491 1.00 95.94 210 VAL A N 1
ATOM 1709 C CA . VAL A 1 210 ? 3.511 -11.763 7.659 1.00 95.94 210 VAL A CA 1
ATOM 1710 C C . VAL A 1 210 ? 3.178 -12.528 8.943 1.00 95.94 210 VAL A C 1
ATOM 1712 O O . VAL A 1 210 ? 2.839 -13.712 8.934 1.00 95.94 210 VAL A O 1
ATOM 1715 N N . LYS A 1 211 ? 3.286 -11.840 10.079 1.00 94.44 211 LYS A N 1
ATOM 1716 C CA . LYS A 1 211 ? 2.805 -12.278 11.397 1.00 94.44 211 LYS A CA 1
ATOM 1717 C C . LYS A 1 211 ? 1.999 -11.161 12.047 1.00 94.44 211 LYS A C 1
ATOM 1719 O O . LYS A 1 211 ? 2.300 -9.997 11.798 1.00 94.44 211 LYS A O 1
ATOM 1724 N N . HIS A 1 212 ? 1.034 -11.504 12.897 1.00 92.50 212 HIS A N 1
ATOM 1725 C CA . HIS A 1 212 ? 0.321 -10.511 13.701 1.00 92.50 212 HIS A CA 1
ATOM 1726 C C . HIS A 1 212 ? 1.293 -9.735 14.599 1.00 92.50 212 HIS A C 1
ATOM 1728 O O . HIS A 1 212 ? 2.274 -10.290 15.112 1.00 92.50 212 HIS A O 1
ATOM 1734 N N . ASP A 1 213 ? 1.016 -8.447 14.772 1.00 88.38 213 ASP A N 1
ATOM 1735 C CA . ASP A 1 213 ? 1.719 -7.574 15.700 1.00 88.38 213 ASP A CA 1
ATOM 1736 C C . ASP A 1 213 ? 0.716 -6.885 16.632 1.00 88.38 213 ASP A C 1
ATOM 1738 O O . ASP A 1 213 ? -0.232 -6.280 16.130 1.00 88.38 213 ASP A O 1
ATOM 1742 N N . PRO A 1 214 ? 0.904 -6.955 17.962 1.00 81.88 214 PRO A N 1
ATOM 1743 C CA . PRO A 1 214 ? 1.928 -7.720 18.679 1.00 81.88 214 PRO A CA 1
ATOM 1744 C C . PRO A 1 214 ? 1.756 -9.236 18.499 1.00 81.88 214 PRO A C 1
ATOM 1746 O O . PRO A 1 214 ? 0.691 -9.718 18.135 1.00 81.88 214 PRO A O 1
ATOM 1749 N N . ARG A 1 215 ? 2.811 -10.016 18.772 1.00 76.06 215 ARG A N 1
ATOM 1750 C CA . ARG A 1 215 ? 2.850 -11.473 18.503 1.00 76.06 215 ARG A CA 1
ATOM 1751 C C . ARG A 1 215 ? 1.699 -12.260 19.146 1.00 76.06 215 ARG A C 1
ATOM 1753 O O . ARG A 1 215 ? 1.301 -13.288 18.609 1.00 76.06 215 ARG A O 1
ATOM 1760 N N . ASN A 1 216 ? 1.205 -11.791 20.288 1.00 74.44 216 ASN A N 1
ATOM 1761 C CA . ASN A 1 216 ? 0.137 -12.443 21.045 1.00 74.44 216 ASN A CA 1
ATOM 1762 C C . ASN A 1 216 ? -1.265 -12.029 20.565 1.00 74.44 216 ASN A C 1
ATOM 1764 O O . ASN A 1 216 ? -2.258 -12.544 21.076 1.00 74.44 216 ASN A O 1
ATOM 1768 N N . ARG A 1 217 ? -1.356 -11.103 19.599 1.00 80.38 217 ARG A N 1
ATOM 1769 C CA . ARG A 1 217 ? -2.621 -10.660 19.017 1.00 80.38 217 ARG A CA 1
ATOM 1770 C C . ARG A 1 217 ? -3.272 -11.835 18.293 1.00 80.38 217 ARG A C 1
ATOM 1772 O O . ARG A 1 217 ? -2.672 -12.457 17.416 1.00 80.38 217 ARG A O 1
ATOM 1779 N N . LYS A 1 218 ? -4.507 -12.134 18.690 1.00 77.81 218 LYS A N 1
ATOM 1780 C CA . LYS A 1 218 ? -5.375 -13.072 17.978 1.00 77.81 218 LYS A CA 1
ATOM 1781 C C . LYS A 1 218 ? -5.956 -12.383 16.738 1.00 77.81 218 LYS A C 1
ATOM 1783 O O . LYS A 1 218 ? -6.091 -11.159 16.758 1.00 77.81 218 LYS A O 1
ATOM 1788 N N . PRO A 1 219 ? -6.337 -13.141 15.696 1.00 78.44 219 PRO A N 1
ATOM 1789 C CA . PRO A 1 219 ? -7.035 -12.574 14.551 1.00 78.44 219 PRO A CA 1
ATOM 1790 C C . PRO A 1 219 ? -8.279 -11.807 14.999 1.00 78.44 219 PRO A C 1
ATOM 1792 O O . PRO A 1 219 ? -9.049 -12.292 15.837 1.00 78.44 219 PRO A O 1
ATOM 1795 N N . PHE A 1 220 ? -8.485 -10.621 14.432 1.00 84.56 220 PHE A N 1
ATOM 1796 C CA . PHE A 1 220 ? -9.692 -9.857 14.711 1.00 84.56 220 PHE A CA 1
ATOM 1797 C C . PHE A 1 220 ? -10.940 -10.608 14.237 1.00 84.56 220 PHE A C 1
ATOM 1799 O O . PHE A 1 220 ? -10.941 -11.255 13.192 1.00 84.56 220 PHE A O 1
ATOM 1806 N N . THR A 1 221 ? -12.008 -10.551 15.031 1.00 83.81 221 THR A N 1
ATOM 1807 C CA . THR A 1 221 ? -13.300 -11.170 14.711 1.00 83.81 221 THR A CA 1
ATOM 1808 C C . THR A 1 221 ? -14.367 -10.085 14.719 1.00 83.81 221 THR A C 1
ATOM 1810 O O . THR A 1 221 ? -14.951 -9.784 15.764 1.00 83.81 221 THR A O 1
ATOM 1813 N N . PHE A 1 222 ? -14.578 -9.458 13.563 1.00 79.12 222 PHE A N 1
ATOM 1814 C CA . PHE A 1 222 ? -15.530 -8.360 13.419 1.00 79.12 222 PHE A CA 1
ATOM 1815 C C . PHE A 1 222 ? -16.957 -8.866 13.243 1.00 79.12 222 PHE A C 1
ATOM 1817 O O . PHE A 1 222 ? -17.207 -9.821 12.509 1.00 79.12 222 PHE A O 1
ATOM 1824 N N . ILE A 1 223 ? -17.896 -8.188 13.903 1.00 80.62 223 ILE A N 1
ATOM 1825 C CA . ILE A 1 223 ? -19.326 -8.420 13.715 1.00 80.62 223 ILE A CA 1
ATOM 1826 C C . ILE A 1 223 ? -19.806 -7.493 12.591 1.00 80.62 223 ILE A C 1
ATOM 1828 O O . ILE A 1 223 ? -19.592 -6.280 12.691 1.00 80.62 223 ILE A O 1
ATOM 1832 N N . PRO A 1 224 ? -20.455 -8.018 11.536 1.00 82.25 224 PRO A N 1
ATOM 1833 C CA . PRO A 1 224 ? -21.037 -7.187 10.494 1.00 82.25 224 PRO A CA 1
ATOM 1834 C C . PRO A 1 224 ? -22.057 -6.215 11.076 1.00 82.25 224 PRO A C 1
ATOM 1836 O O . PRO A 1 224 ? -22.888 -6.578 11.912 1.00 82.25 224 PRO A O 1
ATOM 1839 N N . ARG A 1 225 ? -22.016 -4.969 10.615 1.00 81.06 225 ARG A N 1
ATOM 1840 C CA . ARG A 1 225 ? -22.928 -3.950 11.112 1.00 81.06 225 ARG A CA 1
ATOM 1841 C C . ARG A 1 225 ? -24.359 -4.171 10.629 1.00 81.06 225 ARG A C 1
ATOM 1843 O O . ARG A 1 225 ? -24.622 -4.313 9.441 1.00 81.06 225 ARG A O 1
ATOM 1850 N N . GLN A 1 226 ? -25.319 -4.117 11.553 1.00 73.50 226 GLN A N 1
ATOM 1851 C CA . GLN A 1 226 ? -26.737 -4.108 11.193 1.00 73.50 226 GLN A CA 1
ATOM 1852 C C . GLN A 1 226 ? -27.149 -2.703 10.741 1.00 73.50 226 GLN A C 1
ATOM 1854 O O . GLN A 1 226 ? -27.215 -1.761 11.538 1.00 73.50 226 GLN A O 1
ATOM 1859 N N . LYS A 1 227 ? -27.426 -2.551 9.442 1.00 68.19 227 LYS A N 1
ATOM 1860 C CA . LYS A 1 227 ? -27.869 -1.281 8.858 1.00 68.19 227 LYS A CA 1
ATOM 1861 C C . LYS A 1 227 ? -29.152 -0.801 9.551 1.00 68.19 227 LYS A C 1
ATOM 1863 O O . LYS A 1 227 ? -30.152 -1.506 9.584 1.00 68.19 227 LYS A O 1
ATOM 1868 N N . GLY A 1 228 ? -29.122 0.420 10.091 1.00 60.06 228 GLY A N 1
ATOM 1869 C CA . GLY A 1 228 ? -30.323 1.148 10.519 1.00 60.06 228 GLY A CA 1
ATOM 1870 C C . GLY A 1 228 ? -30.614 1.240 12.021 1.00 60.06 228 GLY A C 1
ATOM 1871 O O . GLY A 1 228 ? -31.496 2.017 12.363 1.00 60.06 228 GLY A O 1
ATOM 1872 N N . LYS A 1 229 ? -29.890 0.546 12.913 1.00 62.72 229 LYS A N 1
ATOM 1873 C CA . LYS A 1 229 ? -30.194 0.576 14.365 1.00 62.72 229 LYS A CA 1
ATOM 1874 C C . LYS A 1 229 ? -29.577 1.744 15.145 1.00 62.72 229 LYS A C 1
ATOM 1876 O O . LYS A 1 229 ? -30.132 2.155 16.156 1.00 62.72 229 LYS A O 1
ATOM 1881 N N . LYS A 1 230 ? -28.426 2.268 14.714 1.00 69.25 230 LYS A N 1
ATOM 1882 C CA . LYS A 1 230 ? -27.691 3.358 15.389 1.00 69.25 230 LYS A CA 1
ATOM 1883 C C . LYS A 1 230 ? -27.061 4.301 14.364 1.00 69.25 230 LYS A C 1
ATOM 1885 O O . LYS A 1 230 ? -26.846 3.898 13.216 1.00 69.25 230 LYS A O 1
ATOM 1890 N N . GLN A 1 231 ? -26.752 5.534 14.765 1.00 79.00 231 GLN A N 1
ATOM 1891 C CA . GLN A 1 231 ? -25.974 6.448 13.924 1.00 79.00 231 GLN A CA 1
ATOM 1892 C C . GLN A 1 231 ? -24.515 5.981 13.850 1.00 79.00 231 GLN A C 1
ATOM 1894 O O . GLN A 1 231 ? -23.919 5.719 14.898 1.00 79.00 231 GLN A O 1
ATOM 1899 N N . PRO A 1 232 ? -23.931 5.844 12.647 1.00 86.81 232 PRO A N 1
ATOM 1900 C CA . PRO A 1 232 ? -22.582 5.324 12.511 1.00 86.81 232 PRO A CA 1
ATOM 1901 C C . PRO A 1 232 ? -21.522 6.386 12.816 1.00 86.81 232 PRO A C 1
ATOM 1903 O O . PRO A 1 232 ? -21.657 7.548 12.428 1.00 86.81 232 PRO A O 1
ATOM 1906 N N . VAL A 1 233 ? -20.424 5.959 13.431 1.00 90.50 233 VAL A N 1
ATOM 1907 C CA . VAL A 1 233 ? -19.161 6.697 13.470 1.00 90.50 233 VAL A CA 1
ATOM 1908 C C . VAL A 1 233 ? -18.336 6.279 12.253 1.00 90.50 233 VAL A C 1
ATOM 1910 O O . VAL A 1 233 ? -18.098 5.091 12.029 1.00 90.50 233 VAL A O 1
ATOM 1913 N N . ILE A 1 234 ? -17.929 7.257 11.442 1.00 91.31 234 ILE A N 1
ATOM 1914 C CA . ILE A 1 234 ? -17.142 7.027 10.226 1.00 91.31 234 ILE A CA 1
ATOM 1915 C C . ILE A 1 234 ? -15.696 7.438 10.487 1.00 91.31 234 ILE A C 1
ATOM 1917 O O . ILE A 1 234 ? -15.399 8.619 10.670 1.00 91.31 234 ILE A O 1
ATOM 1921 N N . TRP A 1 235 ? -14.808 6.455 10.431 1.00 93.75 235 TRP A N 1
ATOM 1922 C CA . TRP A 1 235 ? -13.362 6.610 10.501 1.00 93.75 235 TRP A CA 1
ATOM 1923 C C . TRP A 1 235 ? -12.794 6.545 9.084 1.00 93.75 235 TRP A C 1
ATOM 1925 O O . TRP A 1 235 ? -13.093 5.598 8.361 1.00 93.75 235 TRP A O 1
ATOM 1935 N N . ALA A 1 236 ? -11.990 7.519 8.664 1.00 92.50 236 ALA A N 1
ATOM 1936 C CA . ALA A 1 236 ? -11.414 7.601 7.325 1.00 92.50 236 ALA A CA 1
ATOM 1937 C C . ALA A 1 236 ? -9.882 7.724 7.386 1.00 92.50 236 ALA A C 1
ATOM 1939 O O . ALA A 1 236 ? -9.322 8.759 7.744 1.00 92.50 236 ALA A O 1
ATOM 1940 N N . PHE A 1 237 ? -9.196 6.660 6.979 1.00 92.88 237 PHE A N 1
ATOM 1941 C CA . PHE A 1 237 ? -7.744 6.518 6.999 1.00 92.88 237 PHE A CA 1
ATOM 1942 C C . PHE A 1 237 ? -7.173 6.791 5.614 1.00 92.88 237 PHE A C 1
ATOM 1944 O O . PHE A 1 237 ? -7.202 5.935 4.731 1.00 92.88 237 PHE A O 1
ATOM 1951 N N . ASN A 1 238 ? -6.652 7.998 5.411 1.00 91.12 238 ASN A N 1
ATOM 1952 C CA . ASN A 1 238 ? -5.986 8.365 4.168 1.00 91.12 238 ASN A CA 1
ATOM 1953 C C . ASN A 1 238 ? -4.574 7.757 4.115 1.00 91.12 238 ASN A C 1
ATOM 1955 O O . ASN A 1 238 ? -3.729 8.052 4.963 1.00 91.12 238 ASN A O 1
ATOM 1959 N N . ILE A 1 239 ? -4.297 6.947 3.090 1.00 91.75 239 ILE A N 1
ATOM 1960 C CA . ILE A 1 239 ? -3.021 6.228 2.966 1.00 91.75 239 ILE A CA 1
ATOM 1961 C C . ILE A 1 239 ? -1.844 7.184 2.764 1.00 91.75 239 ILE A C 1
ATOM 1963 O O . ILE A 1 239 ? -0.748 6.909 3.244 1.00 91.75 239 ILE A O 1
ATOM 1967 N N . ASN A 1 240 ? -2.038 8.324 2.095 1.00 89.12 240 ASN A N 1
ATOM 1968 C CA . ASN A 1 240 ? -0.969 9.313 1.959 1.00 89.12 240 ASN A CA 1
ATOM 1969 C C . ASN A 1 240 ? -0.529 9.846 3.315 1.00 89.12 240 ASN A C 1
ATOM 1971 O O . ASN A 1 240 ? 0.663 10.026 3.514 1.00 89.12 240 ASN A O 1
ATOM 1975 N N . LYS A 1 241 ? -1.462 10.059 4.248 1.00 85.81 241 LYS A N 1
ATOM 1976 C CA . LYS A 1 241 ? -1.120 10.531 5.594 1.00 85.81 241 LYS A CA 1
ATOM 1977 C C . LYS A 1 241 ? -0.315 9.485 6.370 1.00 85.81 241 LYS A C 1
ATOM 1979 O O . LYS A 1 241 ? 0.634 9.856 7.042 1.00 85.81 241 LYS A O 1
ATOM 1984 N N . LEU A 1 242 ? -0.632 8.197 6.205 1.00 82.69 242 LEU A N 1
ATOM 1985 C CA . LEU A 1 242 ? 0.108 7.089 6.833 1.00 82.69 242 LEU A CA 1
ATOM 1986 C C . LEU A 1 242 ? 1.517 6.893 6.251 1.00 82.69 242 LEU A C 1
ATOM 1988 O O . LEU A 1 242 ? 2.432 6.485 6.955 1.00 82.69 242 LEU A O 1
ATOM 1992 N N . VAL A 1 243 ? 1.691 7.148 4.953 1.00 81.44 243 VAL A N 1
ATOM 1993 C CA . VAL A 1 243 ? 2.954 6.905 4.234 1.00 81.44 243 VAL A CA 1
ATOM 1994 C C . VAL A 1 243 ? 3.856 8.151 4.241 1.00 81.44 243 VAL A C 1
ATOM 1996 O O . VAL A 1 243 ? 5.076 8.023 4.290 1.00 81.44 243 VAL A O 1
ATOM 1999 N N . ASN A 1 244 ? 3.283 9.360 4.220 1.00 65.00 244 ASN A N 1
ATOM 2000 C CA . ASN A 1 244 ? 4.044 10.611 4.182 1.00 65.00 244 ASN A CA 1
ATOM 2001 C C . ASN A 1 244 ? 4.485 11.101 5.565 1.00 65.00 244 ASN A C 1
ATOM 2003 O O . ASN A 1 244 ? 5.508 11.784 5.619 1.00 65.00 244 ASN A O 1
ATOM 2007 N N . SER A 1 245 ? 3.780 10.743 6.651 1.00 52.38 245 SER A N 1
ATOM 2008 C CA . SER A 1 245 ? 4.145 11.155 8.019 1.00 52.38 245 SER A CA 1
ATOM 2009 C C . SER A 1 245 ? 5.588 10.787 8.373 1.00 52.38 245 SER A C 1
ATOM 2011 O O . SER A 1 245 ? 6.269 11.544 9.043 1.00 52.38 245 SER A O 1
ATOM 2013 N N . ALA A 1 246 ? 6.119 9.694 7.819 1.00 48.84 246 ALA A N 1
ATOM 2014 C CA . ALA A 1 246 ? 7.504 9.285 8.046 1.00 48.84 246 ALA A CA 1
ATOM 2015 C C . ALA A 1 246 ? 8.536 9.891 7.061 1.00 48.84 246 ALA A C 1
ATOM 2017 O O . ALA A 1 246 ? 9.737 9.669 7.215 1.00 48.84 246 ALA A O 1
ATOM 2018 N N . SER A 1 247 ? 8.110 10.626 6.023 1.00 41.72 247 SER A N 1
ATOM 2019 C CA . SER A 1 247 ? 8.990 11.110 4.940 1.00 41.72 247 SER A CA 1
ATOM 2020 C C . SER A 1 247 ? 9.441 12.572 5.064 1.00 41.72 247 SER A C 1
ATOM 2022 O O . SER A 1 247 ? 10.438 12.945 4.438 1.00 41.72 247 SER A O 1
ATOM 2024 N N . ASP A 1 248 ? 8.788 13.371 5.916 1.00 39.53 248 ASP A N 1
ATOM 2025 C CA . ASP A 1 248 ? 9.186 14.758 6.212 1.00 39.53 248 ASP A CA 1
ATOM 2026 C C . ASP A 1 248 ? 10.356 14.860 7.220 1.00 39.53 248 ASP A C 1
ATOM 2028 O O . ASP A 1 248 ? 10.903 15.937 7.463 1.00 39.53 248 ASP A O 1
ATOM 2032 N N . HIS A 1 249 ? 10.875 13.725 7.703 1.00 42.00 249 HIS A N 1
ATOM 2033 C CA . HIS A 1 249 ? 12.022 13.631 8.621 1.00 42.00 249 HIS A CA 1
ATOM 2034 C C . HIS A 1 249 ? 13.405 13.906 8.002 1.00 42.00 249 HIS A C 1
ATOM 2036 O O . HIS A 1 249 ? 14.435 13.492 8.536 1.00 42.00 249 HIS A O 1
ATOM 2042 N N . LYS A 1 250 ? 13.483 14.652 6.891 1.00 40.88 250 LYS A N 1
ATOM 2043 C CA . LYS A 1 250 ? 14.764 15.248 6.463 1.00 40.88 250 LYS A CA 1
ATOM 2044 C C . LYS A 1 250 ? 15.185 16.451 7.313 1.00 40.88 250 LYS A C 1
ATOM 2046 O O . LYS A 1 250 ? 16.310 16.921 7.153 1.00 40.88 250 LYS A O 1
ATOM 2051 N N . LYS A 1 251 ? 14.343 16.908 8.244 1.00 40.19 251 LYS A N 1
ATOM 2052 C CA . LYS A 1 251 ? 14.772 17.753 9.360 1.00 40.19 251 LYS A CA 1
ATOM 2053 C C . LYS A 1 251 ? 15.109 16.850 10.547 1.00 40.19 251 LYS A C 1
ATOM 2055 O O . LYS A 1 251 ? 14.237 16.194 11.107 1.00 40.19 251 LYS A O 1
ATOM 2060 N N . LYS A 1 252 ? 16.410 16.762 10.843 1.00 37.78 252 LYS A N 1
ATOM 2061 C CA . LYS A 1 252 ? 16.959 16.178 12.072 1.00 37.78 252 LYS A CA 1
ATOM 2062 C C . LYS A 1 252 ? 16.245 16.811 13.273 1.00 37.78 252 LYS A C 1
ATOM 2064 O O . LYS A 1 252 ? 15.984 18.004 13.221 1.00 37.78 252 LYS A O 1
ATOM 2069 N N . GLU A 1 253 ? 16.009 16.005 14.309 1.00 33.72 253 GLU A N 1
ATOM 2070 C CA . GLU A 1 253 ? 15.372 16.350 15.598 1.00 33.72 253 GLU A CA 1
ATOM 2071 C C . GLU A 1 253 ? 13.850 16.138 15.683 1.00 33.72 253 GLU A C 1
ATOM 2073 O O . GLU A 1 253 ? 13.070 17.068 15.832 1.00 33.72 253 GLU A O 1
ATOM 2078 N N . CYS A 1 254 ? 13.423 14.872 15.673 1.00 29.19 254 CYS A N 1
ATOM 2079 C CA . CYS A 1 254 ? 12.447 14.394 16.661 1.00 29.19 254 CYS A CA 1
ATOM 2080 C C . CYS A 1 254 ? 12.400 12.865 16.671 1.00 29.19 254 CYS A C 1
ATOM 2082 O O . CYS A 1 254 ? 11.805 12.206 15.821 1.00 29.19 254 CYS A O 1
ATOM 2084 N N . SER A 1 255 ? 13.063 12.299 17.668 1.00 34.09 255 SER A N 1
ATOM 2085 C CA . SER A 1 255 ? 12.834 10.952 18.164 1.00 34.09 255 SER A CA 1
ATOM 2086 C C . SER A 1 255 ? 11.372 10.777 18.617 1.00 34.09 255 SER A C 1
ATOM 2088 O O . SER A 1 255 ? 10.796 11.655 19.252 1.00 34.09 255 SER A O 1
ATOM 2090 N N . SER A 1 256 ? 10.792 9.604 18.354 1.00 38.59 256 SER A N 1
ATOM 2091 C CA . SER A 1 256 ? 9.605 9.026 19.022 1.00 38.59 256 SER A CA 1
ATOM 2092 C C . SER A 1 256 ? 8.179 9.579 18.789 1.00 38.59 256 SER A C 1
ATOM 2094 O O . SER A 1 256 ? 7.266 9.008 19.379 1.00 38.59 256 SER A O 1
ATOM 2096 N N . GLN A 1 257 ? 7.913 10.570 17.920 1.00 43.56 257 GLN A N 1
ATOM 2097 C CA . GLN A 1 257 ? 6.535 11.103 17.750 1.00 43.56 257 GLN A CA 1
ATOM 2098 C C . GLN A 1 257 ? 5.717 10.627 16.523 1.00 43.56 257 GLN A C 1
ATOM 2100 O O . GLN A 1 257 ? 4.491 10.675 16.585 1.00 43.56 257 GLN A O 1
ATOM 2105 N N . ASP A 1 258 ? 6.296 10.089 15.444 1.00 58.06 258 ASP A N 1
ATOM 2106 C CA . ASP A 1 258 ? 5.567 9.997 14.152 1.00 58.06 258 ASP A CA 1
ATOM 2107 C C . ASP A 1 258 ? 4.956 8.626 13.777 1.00 58.06 258 ASP A C 1
ATOM 2109 O O . ASP A 1 258 ? 4.672 8.320 12.615 1.00 58.06 258 ASP A O 1
ATOM 2113 N N . HIS A 1 259 ? 4.695 7.776 14.776 1.00 79.94 259 HIS A N 1
ATOM 2114 C CA . HIS A 1 259 ? 3.829 6.591 14.624 1.00 79.94 259 HIS A CA 1
ATOM 2115 C C . HIS A 1 259 ? 2.461 6.769 15.285 1.00 79.94 259 HIS A C 1
ATOM 2117 O O . HIS A 1 259 ? 1.678 5.824 15.349 1.00 79.94 259 HIS A O 1
ATOM 2123 N N . ARG A 1 260 ? 2.139 7.984 15.742 1.00 86.38 260 ARG A N 1
ATOM 2124 C CA . ARG A 1 260 ? 0.881 8.322 16.420 1.00 86.38 260 ARG A CA 1
ATOM 2125 C C . ARG A 1 260 ? -0.359 7.790 15.692 1.00 86.38 260 ARG A C 1
ATOM 2127 O O . ARG A 1 260 ? -1.196 7.121 16.289 1.00 86.38 260 ARG A O 1
ATOM 2134 N N . LEU A 1 261 ? -0.410 7.985 14.375 1.00 88.38 261 LEU A N 1
ATOM 2135 C CA . LEU A 1 261 ? -1.493 7.493 13.519 1.00 88.38 261 LEU A CA 1
ATOM 2136 C C . LEU A 1 261 ? -1.628 5.963 13.557 1.00 88.38 261 LEU A C 1
ATOM 2138 O O . LEU A 1 261 ? -2.728 5.423 13.637 1.00 88.38 261 LEU A O 1
ATOM 2142 N N . PHE A 1 262 ? -0.497 5.263 13.533 1.00 91.69 262 PHE A N 1
ATOM 2143 C CA . PHE A 1 262 ? -0.429 3.810 13.602 1.00 91.69 262 PHE A CA 1
ATOM 2144 C C . PHE A 1 262 ? -0.821 3.271 14.982 1.00 91.69 262 PHE A C 1
ATOM 2146 O O . PHE A 1 262 ? -1.530 2.266 15.070 1.00 91.69 262 PHE A O 1
ATOM 2153 N N . HIS A 1 263 ? -0.418 3.962 16.050 1.00 92.56 263 HIS A N 1
ATOM 2154 C CA . HIS A 1 263 ? -0.825 3.658 17.421 1.00 92.56 263 HIS A CA 1
ATOM 2155 C C . HIS A 1 263 ? -2.335 3.781 17.603 1.00 92.56 263 HIS A C 1
ATOM 2157 O O . HIS A 1 263 ? -2.969 2.847 18.096 1.00 92.56 263 HIS A O 1
ATOM 2163 N N . PHE A 1 264 ? -2.920 4.879 17.120 1.00 93.94 264 PHE A N 1
ATOM 2164 C CA . PHE A 1 264 ? -4.361 5.080 17.179 1.00 93.94 264 PHE A CA 1
ATOM 2165 C C . PHE A 1 264 ? -5.129 4.006 16.398 1.00 93.94 264 PHE A C 1
ATOM 2167 O O . PHE A 1 264 ? -6.108 3.463 16.906 1.00 93.94 264 PHE A O 1
ATOM 2174 N N . ILE A 1 265 ? -4.665 3.636 15.195 1.00 94.94 265 ILE A N 1
ATOM 2175 C CA . ILE A 1 265 ? -5.269 2.536 14.427 1.00 94.94 265 ILE A CA 1
ATOM 2176 C C . ILE A 1 265 ? -5.259 1.239 15.244 1.00 94.94 265 ILE A C 1
ATOM 2178 O O . ILE A 1 265 ? -6.286 0.569 15.330 1.00 94.94 265 ILE A O 1
ATOM 2182 N N . ASN A 1 266 ? -4.133 0.896 15.880 1.00 94.25 266 ASN A N 1
ATOM 2183 C CA . ASN A 1 266 ? -4.051 -0.294 16.729 1.00 94.25 266 ASN A CA 1
ATOM 2184 C C . ASN A 1 266 ? -5.043 -0.236 17.900 1.00 94.25 266 ASN A C 1
ATOM 2186 O O . ASN A 1 266 ? -5.726 -1.230 18.146 1.00 94.25 266 ASN A O 1
ATOM 2190 N N . MET A 1 267 ? -5.152 0.913 18.578 1.00 94.81 267 MET A N 1
ATOM 2191 C CA . MET A 1 267 ? -6.114 1.111 19.670 1.00 94.81 267 MET A CA 1
ATOM 2192 C C . MET A 1 267 ? -7.561 0.957 19.191 1.00 94.81 267 MET A C 1
ATOM 2194 O O . MET A 1 267 ? -8.354 0.279 19.843 1.00 94.81 267 MET A O 1
ATOM 2198 N N . LEU A 1 268 ? -7.918 1.555 18.048 1.00 95.38 268 LEU A N 1
ATOM 2199 C CA . LEU A 1 268 ? -9.260 1.443 17.476 1.00 95.38 268 LEU A CA 1
ATOM 2200 C C . LEU A 1 268 ? -9.582 -0.008 17.121 1.00 95.38 268 LEU A C 1
ATOM 2202 O O . LEU A 1 268 ? -10.623 -0.513 17.528 1.00 95.38 268 LEU A O 1
ATOM 2206 N N . MET A 1 269 ? -8.692 -0.683 16.395 1.00 94.06 269 MET A N 1
ATOM 2207 C CA . MET A 1 269 ? -8.917 -2.056 15.940 1.00 94.06 269 MET A CA 1
ATOM 2208 C C . MET A 1 269 ? -9.101 -3.026 17.114 1.00 94.06 269 MET A C 1
ATOM 2210 O O . MET A 1 269 ? -10.012 -3.854 17.091 1.00 94.06 269 MET A O 1
ATOM 2214 N N . GLU A 1 270 ? -8.299 -2.882 18.170 1.00 92.81 270 GLU A N 1
ATOM 2215 C CA . GLU A 1 270 ? -8.443 -3.682 19.388 1.00 92.81 270 GLU A CA 1
ATOM 2216 C C . GLU A 1 270 ? -9.716 -3.342 20.166 1.00 92.81 270 GLU A C 1
ATOM 2218 O O . GLU A 1 270 ? -10.464 -4.245 20.530 1.00 92.81 270 GLU A O 1
ATOM 2223 N N . THR A 1 271 ? -10.047 -2.054 20.311 1.00 93.81 271 THR A N 1
ATOM 2224 C CA . THR A 1 271 ? -11.303 -1.619 20.950 1.00 93.81 271 THR A CA 1
ATOM 2225 C C . THR A 1 271 ? -12.530 -2.183 20.232 1.00 93.81 271 THR A C 1
ATOM 2227 O O . THR A 1 271 ? -13.467 -2.651 20.881 1.00 93.81 271 THR A O 1
ATOM 2230 N N . LEU A 1 272 ? -12.539 -2.147 18.894 1.00 92.94 272 LEU A N 1
ATOM 2231 C CA . LEU A 1 272 ? -13.629 -2.693 18.087 1.00 92.94 272 LEU A CA 1
ATOM 2232 C C . LEU A 1 272 ? -13.769 -4.206 18.294 1.00 92.94 272 LEU A C 1
ATOM 2234 O O . LEU A 1 272 ? -14.881 -4.707 18.457 1.00 92.94 272 LEU A O 1
ATOM 2238 N N . ASN A 1 273 ? -12.651 -4.931 18.319 1.00 91.31 273 ASN A N 1
ATOM 2239 C CA . ASN A 1 273 ? -12.651 -6.383 18.454 1.00 91.31 273 ASN A CA 1
ATOM 2240 C C . ASN A 1 273 ? -13.019 -6.879 19.858 1.00 91.31 273 ASN A C 1
ATOM 2242 O O . ASN A 1 273 ? -13.805 -7.824 19.981 1.00 91.31 273 ASN A O 1
ATOM 2246 N N . ASP A 1 274 ? -12.447 -6.274 20.897 1.00 90.94 274 ASP A N 1
ATOM 2247 C CA . ASP A 1 274 ? -12.619 -6.711 22.286 1.00 90.94 274 ASP A CA 1
ATOM 2248 C C . ASP A 1 274 ? -14.043 -6.461 22.766 1.00 90.94 274 ASP A C 1
ATOM 2250 O O . ASP A 1 274 ? -14.652 -7.314 23.409 1.00 90.94 274 ASP A O 1
ATOM 2254 N N . ASN A 1 275 ? -14.606 -5.318 22.377 1.00 89.94 275 ASN A N 1
ATOM 2255 C CA . ASN A 1 275 ? -15.970 -4.942 22.726 1.00 89.94 275 ASN A CA 1
ATOM 2256 C C . ASN A 1 275 ? -17.007 -5.465 21.717 1.00 89.94 275 ASN A C 1
ATOM 2258 O O . ASN A 1 275 ? -18.180 -5.111 21.821 1.00 89.94 275 ASN A O 1
ATOM 2262 N N . LYS A 1 276 ? -16.588 -6.270 20.726 1.00 88.81 276 LYS A N 1
ATOM 2263 C CA . LYS A 1 276 ? -17.461 -6.845 19.688 1.00 88.81 276 LYS A CA 1
ATOM 2264 C C . LYS A 1 276 ? -18.336 -5.794 18.996 1.00 88.81 276 LYS A C 1
ATOM 2266 O O . LYS A 1 276 ? -19.514 -6.015 18.717 1.00 88.81 276 LYS A O 1
ATOM 2271 N N . ILE A 1 277 ? -17.744 -4.635 18.715 1.00 86.62 277 ILE A N 1
ATOM 2272 C CA . ILE A 1 277 ? -18.441 -3.520 18.081 1.00 86.62 277 ILE A CA 1
ATOM 2273 C C . ILE A 1 277 ? -18.685 -3.870 16.617 1.00 86.62 277 ILE A C 1
ATOM 2275 O O . ILE A 1 277 ? -17.772 -4.215 15.869 1.00 86.62 277 ILE A O 1
ATOM 2279 N N . SER A 1 278 ? -19.946 -3.745 16.221 1.00 84.94 278 SER A N 1
ATOM 2280 C CA . SER A 1 278 ? -20.391 -3.902 14.845 1.00 84.94 278 SER A CA 1
ATOM 2281 C C . SER A 1 278 ? -19.717 -2.886 13.920 1.00 84.94 278 SER A C 1
ATOM 2283 O O . SER A 1 278 ? -19.826 -1.676 14.154 1.00 84.94 278 SER A O 1
ATOM 2285 N N . CYS A 1 279 ? -19.048 -3.354 12.862 1.00 89.44 279 CYS A N 1
ATOM 2286 C CA . CYS A 1 279 ? -18.375 -2.484 11.901 1.00 89.44 279 CYS A CA 1
ATOM 2287 C C . CYS A 1 279 ? -18.394 -3.011 10.458 1.00 89.44 279 CYS A C 1
ATOM 2289 O O . CYS A 1 279 ? -18.606 -4.193 10.191 1.00 89.44 279 CYS A O 1
ATOM 2291 N N . GLU A 1 280 ? -18.174 -2.099 9.514 1.00 90.19 280 GLU A N 1
ATOM 2292 C CA . GLU A 1 280 ? -17.996 -2.375 8.089 1.00 90.19 280 GLU A CA 1
ATOM 2293 C C . GLU A 1 280 ? -16.733 -1.674 7.582 1.00 90.19 280 GLU A C 1
ATOM 2295 O O . GLU A 1 280 ? -16.472 -0.518 7.925 1.00 90.19 280 GLU A O 1
ATOM 2300 N N . PHE A 1 281 ? -15.967 -2.362 6.736 1.00 90.31 281 PHE A N 1
ATOM 2301 C CA . PHE A 1 281 ? -14.780 -1.816 6.083 1.00 90.31 281 PHE A CA 1
ATOM 2302 C C . PHE A 1 281 ? -15.091 -1.519 4.621 1.00 90.31 281 PHE A C 1
ATOM 2304 O O . PHE A 1 281 ? -15.671 -2.347 3.922 1.00 90.31 281 PHE A O 1
ATOM 2311 N N . THR A 1 282 ? -14.661 -0.359 4.140 1.00 86.88 282 THR A N 1
ATOM 2312 C CA . THR A 1 282 ? -14.750 -0.000 2.721 1.00 86.88 282 THR A CA 1
ATOM 2313 C C . THR A 1 282 ? -13.466 0.681 2.277 1.00 86.88 282 THR A C 1
ATOM 2315 O O . THR A 1 282 ? -12.847 1.413 3.044 1.00 86.88 282 THR A O 1
ATOM 2318 N N . ASN A 1 283 ? -13.058 0.461 1.032 1.00 86.69 283 ASN A N 1
ATOM 2319 C CA . ASN A 1 283 ? -11.957 1.198 0.418 1.00 86.69 283 ASN A CA 1
ATOM 2320 C C . ASN A 1 283 ? -12.515 2.178 -0.609 1.00 86.69 283 ASN A C 1
ATOM 2322 O O . ASN A 1 283 ? -13.579 1.952 -1.186 1.00 86.69 283 ASN A O 1
ATOM 2326 N N . GLY A 1 284 ? -11.797 3.269 -0.851 1.00 81.81 284 GLY A N 1
ATOM 2327 C CA . GLY A 1 284 ? -12.190 4.220 -1.878 1.00 81.81 284 GLY A CA 1
ATOM 2328 C C . GLY A 1 284 ? -11.149 5.298 -2.127 1.00 81.81 284 GLY A C 1
ATOM 2329 O O . GLY A 1 284 ? -9.972 5.163 -1.788 1.00 81.81 284 GLY A O 1
ATOM 2330 N N . GLY A 1 285 ? -11.608 6.384 -2.740 1.00 86.81 285 GLY A N 1
ATOM 2331 C CA . GLY A 1 285 ? -10.763 7.511 -3.119 1.00 86.81 285 GLY A CA 1
ATOM 2332 C C . GLY A 1 285 ? -10.154 7.351 -4.508 1.00 86.81 285 GLY A C 1
ATOM 2333 O O . GLY A 1 285 ? -10.536 6.484 -5.295 1.00 86.81 285 GLY A O 1
ATOM 2334 N N . SER A 1 286 ? -9.211 8.232 -4.828 1.00 88.19 286 SER A N 1
ATOM 2335 C CA . SER A 1 286 ? -8.530 8.226 -6.125 1.00 88.19 286 SER A CA 1
ATOM 2336 C C . SER A 1 286 ? -7.191 7.486 -6.032 1.00 88.19 286 SER A C 1
ATOM 2338 O O . SER A 1 286 ? -6.645 7.348 -4.940 1.00 88.19 286 SER A O 1
ATOM 2340 N N . PRO A 1 287 ? -6.578 7.064 -7.153 1.00 83.00 287 PRO A N 1
ATOM 2341 C CA . PRO A 1 287 ? -5.222 6.505 -7.143 1.00 83.00 287 PRO A CA 1
ATOM 2342 C C . PRO A 1 287 ? -4.164 7.397 -6.478 1.00 83.00 287 PRO A C 1
ATOM 2344 O O . PRO A 1 287 ? -3.144 6.900 -6.010 1.00 83.00 287 PRO A O 1
ATOM 2347 N N . ARG A 1 288 ? -4.386 8.717 -6.454 1.00 86.31 288 ARG A N 1
ATOM 2348 C CA . ARG A 1 288 ? -3.483 9.679 -5.814 1.00 86.31 288 ARG A CA 1
ATOM 2349 C C . ARG A 1 288 ? -3.836 9.952 -4.366 1.00 86.31 288 ARG A C 1
ATOM 2351 O O . ARG A 1 288 ? -2.973 10.449 -3.660 1.00 86.31 288 ARG A O 1
ATOM 2358 N N . ASP A 1 289 ? -5.053 9.632 -3.946 1.00 89.44 289 ASP A N 1
ATOM 2359 C CA . ASP A 1 289 ? -5.552 9.866 -2.596 1.00 89.44 289 ASP A CA 1
ATOM 2360 C C . ASP A 1 289 ? -6.498 8.737 -2.158 1.00 89.44 289 ASP A C 1
ATOM 2362 O O . ASP A 1 289 ? -7.715 8.935 -2.069 1.00 89.44 289 ASP A O 1
ATOM 2366 N N . PRO A 1 290 ? -5.974 7.509 -1.984 1.00 94.25 290 PRO A N 1
ATOM 2367 C CA . PRO A 1 290 ? -6.788 6.394 -1.539 1.00 94.25 290 PRO A CA 1
ATOM 2368 C C . PRO A 1 290 ? -7.011 6.475 -0.030 1.00 94.25 290 PRO A C 1
ATOM 2370 O O . PRO A 1 290 ? -6.152 6.937 0.731 1.00 94.25 290 PRO A O 1
ATOM 2373 N N . TYR A 1 291 ? -8.149 5.956 0.410 1.00 92.56 291 TYR A N 1
ATOM 2374 C CA . TYR A 1 291 ? -8.467 5.836 1.823 1.00 92.56 291 TYR A CA 1
ATOM 2375 C C . TYR A 1 291 ? -9.147 4.504 2.136 1.00 92.56 291 TYR A C 1
ATOM 2377 O O . TYR A 1 291 ? -9.787 3.890 1.279 1.00 92.56 291 TYR A O 1
ATOM 2385 N N . ILE A 1 292 ? -9.051 4.114 3.402 1.00 94.25 292 ILE A N 1
ATOM 2386 C CA . ILE A 1 292 ? -9.812 3.022 4.010 1.00 94.25 292 ILE A CA 1
ATOM 2387 C C . ILE A 1 292 ? -10.807 3.655 4.971 1.00 94.25 292 ILE A C 1
ATOM 2389 O O . ILE A 1 292 ? -10.455 4.566 5.716 1.00 94.25 292 ILE A O 1
ATOM 2393 N N . LYS A 1 293 ? -12.053 3.204 4.954 1.00 92.56 293 LYS A N 1
ATOM 2394 C CA . LYS A 1 293 ? -13.097 3.637 5.873 1.00 92.56 293 LYS A CA 1
ATOM 2395 C C . LYS A 1 293 ? -13.513 2.487 6.771 1.00 92.56 293 LYS A C 1
ATOM 2397 O O . LYS A 1 293 ? -13.773 1.393 6.275 1.00 92.56 293 LYS A O 1
ATOM 2402 N N . ILE A 1 294 ? -13.633 2.771 8.063 1.00 93.31 294 ILE A N 1
ATOM 2403 C CA . ILE A 1 294 ? -14.360 1.927 9.010 1.00 93.31 294 ILE A CA 1
ATOM 2404 C C . ILE A 1 294 ? -15.649 2.658 9.365 1.00 93.31 294 ILE A C 1
ATOM 2406 O O . ILE A 1 294 ? -15.621 3.824 9.750 1.00 93.31 294 ILE A O 1
ATOM 2410 N N . VAL A 1 295 ? -16.780 1.977 9.239 1.00 90.69 295 VAL A N 1
ATOM 2411 C CA . VAL A 1 295 ? -18.087 2.466 9.678 1.00 90.69 295 VAL A CA 1
ATOM 2412 C C . VAL A 1 295 ? -18.498 1.621 10.873 1.00 90.69 295 VAL A C 1
ATOM 2414 O O . VAL A 1 295 ? -18.782 0.439 10.706 1.00 90.69 295 VAL A O 1
ATOM 2417 N N . SER A 1 296 ? -18.498 2.193 12.073 1.00 91.31 296 SER A N 1
ATOM 2418 C CA . SER A 1 296 ? -18.808 1.477 13.317 1.00 91.31 296 SER A CA 1
ATOM 2419 C C . SER A 1 296 ? -20.012 2.081 14.030 1.00 91.31 296 SER A C 1
ATOM 2421 O O . SER A 1 296 ? -20.446 3.187 13.717 1.00 91.31 296 SER A O 1
ATOM 2423 N N . ASP A 1 297 ? -20.542 1.380 15.027 1.00 89.25 297 ASP A N 1
ATOM 2424 C CA . ASP A 1 297 ? -21.351 2.035 16.061 1.00 89.25 297 ASP A CA 1
ATOM 2425 C C . ASP A 1 297 ? -20.464 2.893 16.987 1.00 89.25 297 ASP A C 1
ATOM 2427 O O . ASP A 1 297 ? -19.249 2.995 16.781 1.00 89.25 297 ASP A O 1
ATOM 2431 N N . SER A 1 298 ? -21.071 3.540 17.988 1.00 90.25 298 SER A N 1
ATOM 2432 C CA . SER A 1 298 ? -20.352 4.320 19.000 1.00 90.25 298 SER A CA 1
ATOM 2433 C C . SER A 1 298 ? -19.225 3.512 19.644 1.00 90.25 298 SER A C 1
ATOM 2435 O O . SER A 1 298 ? -19.395 2.332 19.959 1.00 90.25 298 SER A O 1
ATOM 2437 N N . VAL A 1 299 ? -18.087 4.164 19.868 1.00 93.88 299 VAL A N 1
ATOM 2438 C CA . VAL A 1 299 ? -16.869 3.521 20.372 1.00 93.88 299 VAL A CA 1
ATOM 2439 C C . VAL A 1 299 ? -16.483 4.143 21.703 1.00 93.88 299 VAL A C 1
ATOM 2441 O O . VAL A 1 299 ? -16.357 5.360 21.804 1.00 93.88 299 VAL A O 1
ATOM 2444 N N . THR A 1 300 ? -16.256 3.308 22.714 1.00 95.06 300 THR A N 1
ATOM 2445 C CA . THR A 1 300 ? -15.693 3.739 23.997 1.00 95.06 300 THR A CA 1
ATOM 2446 C C . THR A 1 300 ? -14.257 3.257 24.094 1.00 95.06 300 THR A C 1
ATOM 2448 O O . THR A 1 300 ? -14.009 2.058 24.221 1.00 95.06 300 THR A O 1
ATOM 2451 N N . PHE A 1 301 ? -13.318 4.195 24.057 1.00 96.06 301 PHE A N 1
ATOM 2452 C CA . PHE A 1 301 ? -11.912 3.938 24.327 1.00 96.06 301 PHE A CA 1
ATOM 2453 C C . PHE A 1 301 ? -11.675 3.981 25.832 1.00 96.06 301 PHE A C 1
ATOM 2455 O O . PHE A 1 301 ? -11.897 5.011 26.468 1.00 96.06 301 PHE A O 1
ATOM 2462 N N . ASP A 1 302 ? -11.210 2.866 26.383 1.00 95.19 302 ASP A N 1
ATOM 2463 C CA . ASP A 1 302 ? -10.678 2.785 27.739 1.00 95.19 302 ASP A CA 1
ATOM 2464 C C . ASP A 1 302 ? -9.157 2.910 27.667 1.00 95.19 302 ASP A C 1
ATOM 2466 O O . ASP A 1 302 ? -8.464 1.963 27.293 1.00 95.19 302 ASP A O 1
ATOM 2470 N N . ILE A 1 303 ? -8.643 4.107 27.956 1.00 93.75 303 ILE A N 1
ATOM 2471 C CA . ILE A 1 303 ? -7.226 4.432 27.753 1.00 93.75 303 ILE A CA 1
ATOM 2472 C C . ILE A 1 303 ? -6.335 3.600 28.684 1.00 93.75 303 ILE A C 1
ATOM 2474 O O . ILE A 1 303 ? -5.212 3.254 28.317 1.00 93.75 303 ILE A O 1
ATOM 2478 N N . ASN A 1 304 ? -6.855 3.185 29.845 1.00 91.94 304 ASN A N 1
ATOM 2479 C CA . ASN A 1 304 ? -6.116 2.350 30.791 1.00 91.94 304 ASN A CA 1
ATOM 2480 C C . ASN A 1 304 ? -5.727 0.991 30.195 1.00 91.94 304 ASN A C 1
ATOM 2482 O O . ASN A 1 304 ? -4.677 0.462 30.548 1.00 91.94 304 ASN A O 1
ATOM 2486 N N . LYS A 1 305 ? -6.515 0.448 29.252 1.00 90.44 305 LYS A N 1
ATOM 2487 C CA . LYS A 1 305 ? -6.195 -0.826 28.580 1.00 90.44 305 LYS A CA 1
ATOM 2488 C C . LYS A 1 305 ? -4.907 -0.759 27.757 1.00 90.44 305 LYS A C 1
ATOM 2490 O O . LYS A 1 305 ? -4.219 -1.766 27.605 1.00 90.44 305 LYS A O 1
ATOM 2495 N N . PHE A 1 306 ? -4.585 0.421 27.235 1.00 91.56 306 PHE A N 1
ATOM 2496 C CA . PHE A 1 306 ? -3.441 0.638 26.348 1.00 91.56 306 PHE A CA 1
ATOM 2497 C C . PHE A 1 306 ? -2.216 1.179 27.086 1.00 91.56 306 PHE A C 1
ATOM 2499 O O . PHE A 1 306 ? -1.096 1.070 26.583 1.00 91.56 306 PHE A O 1
ATOM 2506 N N . ASN A 1 307 ? -2.420 1.724 28.287 1.00 89.50 307 ASN A N 1
ATOM 2507 C CA . ASN A 1 307 ? -1.345 2.185 29.145 1.00 89.50 307 ASN A CA 1
ATOM 2508 C C . ASN A 1 307 ? -0.554 1.025 29.754 1.00 89.50 307 ASN A C 1
ATOM 2510 O O . ASN A 1 307 ? -1.021 -0.109 29.923 1.00 89.50 307 ASN A O 1
ATOM 2514 N N . VAL A 1 308 ? 0.695 1.341 30.079 1.00 88.38 308 VAL A N 1
ATOM 2515 C CA . VAL A 1 308 ? 1.565 0.450 30.833 1.00 88.38 308 VAL A CA 1
ATOM 2516 C C . VAL A 1 308 ? 1.079 0.388 32.280 1.00 88.38 308 VAL A C 1
ATOM 2518 O O . VAL A 1 308 ? 0.895 1.422 32.915 1.00 88.38 308 VAL A O 1
ATOM 2521 N N . SER A 1 309 ? 0.898 -0.827 32.788 1.00 86.94 309 SER A N 1
ATOM 2522 C CA . SER A 1 309 ? 0.588 -1.110 34.190 1.00 86.94 309 SER A CA 1
ATOM 2523 C C . SER A 1 309 ? 1.867 -1.399 34.977 1.00 86.94 309 SER A C 1
ATOM 2525 O O . SER A 1 309 ? 2.861 -1.882 34.427 1.00 86.94 309 SER A O 1
ATOM 2527 N N . GLU A 1 310 ? 1.844 -1.176 36.289 1.00 85.50 310 GLU A N 1
ATOM 2528 C CA . GLU A 1 310 ? 2.915 -1.619 37.190 1.00 85.50 310 GLU A CA 1
ATOM 2529 C C . GLU A 1 310 ? 3.105 -3.138 37.138 1.00 85.50 310 GLU A C 1
ATOM 2531 O O . GLU A 1 310 ? 4.243 -3.608 37.147 1.00 85.50 310 GLU A O 1
ATOM 2536 N N . THR A 1 311 ? 2.002 -3.875 36.965 1.00 90.25 311 THR A N 1
ATOM 2537 C CA . THR A 1 311 ? 1.954 -5.342 36.877 1.00 90.25 311 THR A CA 1
ATOM 2538 C C . THR A 1 311 ? 2.478 -5.909 35.557 1.00 90.25 311 THR A C 1
ATOM 2540 O O . THR A 1 311 ? 2.659 -7.119 35.456 1.00 90.25 311 THR A O 1
ATOM 2543 N N . ASP A 1 312 ? 2.702 -5.076 34.534 1.00 87.81 312 ASP A N 1
ATOM 2544 C CA . ASP A 1 312 ? 3.218 -5.545 33.245 1.00 87.81 312 ASP A CA 1
ATOM 2545 C C . ASP A 1 312 ? 4.688 -5.989 33.384 1.00 87.81 312 ASP A C 1
ATOM 2547 O O . ASP A 1 312 ? 5.527 -5.309 33.987 1.00 87.81 312 ASP A O 1
ATOM 2551 N N . THR A 1 313 ? 5.060 -7.095 32.747 1.00 90.62 313 THR A N 1
ATOM 2552 C CA . THR A 1 313 ? 6.471 -7.488 32.630 1.00 90.62 313 THR A CA 1
ATOM 2553 C C . THR A 1 313 ? 7.232 -6.522 31.717 1.00 90.62 313 THR A C 1
ATOM 2555 O O . THR A 1 313 ? 6.656 -5.915 30.816 1.00 90.62 313 THR A O 1
ATOM 2558 N N . LYS A 1 314 ? 8.564 -6.417 31.854 1.00 89.81 314 LYS A N 1
ATOM 2559 C CA . LYS A 1 314 ? 9.398 -5.535 31.002 1.00 89.81 314 LYS A CA 1
ATOM 2560 C C . LYS A 1 314 ? 9.107 -5.693 29.498 1.00 89.81 314 LYS A C 1
ATOM 2562 O O . LYS A 1 314 ? 8.977 -4.700 28.788 1.00 89.81 314 LYS A O 1
ATOM 2567 N N . LYS A 1 315 ? 8.952 -6.935 29.024 1.00 88.06 315 LYS A N 1
ATOM 2568 C CA . LYS A 1 315 ? 8.641 -7.234 27.615 1.00 88.06 315 LYS A CA 1
ATOM 2569 C C . LYS A 1 315 ? 7.242 -6.764 27.205 1.00 88.06 315 LYS A C 1
ATOM 2571 O O . LYS A 1 315 ? 7.062 -6.319 26.074 1.00 88.06 315 LYS A O 1
ATOM 2576 N N . GLU A 1 316 ? 6.259 -6.858 28.096 1.00 87.81 316 GLU A N 1
ATOM 2577 C CA . GLU A 1 316 ? 4.904 -6.355 27.850 1.00 87.81 316 GLU A CA 1
ATOM 2578 C C . GLU A 1 316 ? 4.880 -4.830 27.817 1.00 87.81 316 GLU A C 1
ATOM 2580 O O . GLU A 1 316 ? 4.290 -4.272 26.894 1.00 87.81 316 GLU A O 1
ATOM 2585 N N . LYS A 1 317 ? 5.601 -4.165 28.733 1.00 89.06 317 LYS A N 1
ATOM 2586 C CA . LYS A 1 317 ? 5.773 -2.703 28.728 1.00 89.06 317 LYS A CA 1
ATOM 2587 C C . LYS A 1 317 ? 6.333 -2.224 27.390 1.00 89.06 317 LYS A C 1
ATOM 2589 O O . LYS A 1 317 ? 5.730 -1.384 26.725 1.00 89.06 317 LYS A O 1
ATOM 2594 N N . GLU A 1 318 ? 7.445 -2.817 26.952 1.00 88.38 318 GLU A N 1
ATOM 2595 C CA . GLU A 1 318 ? 8.075 -2.507 25.662 1.00 88.38 318 GLU A CA 1
ATOM 2596 C C . GLU A 1 318 ? 7.123 -2.762 24.482 1.00 88.38 318 GLU A C 1
ATOM 2598 O O . GLU A 1 318 ? 7.025 -1.941 23.569 1.00 88.38 318 GLU A O 1
ATOM 2603 N N . SER A 1 319 ? 6.382 -3.876 24.499 1.00 86.25 319 SER A N 1
ATOM 2604 C CA . SER A 1 319 ? 5.430 -4.208 23.436 1.00 86.25 319 SER A CA 1
ATOM 2605 C C . SER A 1 319 ? 4.239 -3.248 23.390 1.00 86.25 319 SER A C 1
ATOM 2607 O O . SER A 1 319 ? 3.840 -2.850 22.293 1.00 86.25 319 SER A O 1
ATOM 2609 N N . LYS A 1 320 ? 3.674 -2.862 24.542 1.00 89.25 320 LYS A N 1
ATOM 2610 C CA . LYS A 1 320 ? 2.562 -1.904 24.629 1.00 89.25 320 LYS A CA 1
ATOM 2611 C C . LYS A 1 320 ? 2.984 -0.535 24.118 1.00 89.25 320 LYS A C 1
ATOM 2613 O O . LYS A 1 320 ? 2.349 -0.033 23.197 1.00 89.25 320 LYS A O 1
ATOM 2618 N N . ILE A 1 321 ? 4.106 0.000 24.606 1.00 89.69 321 ILE A N 1
ATOM 2619 C CA . ILE A 1 321 ? 4.634 1.296 24.150 1.00 89.69 321 ILE A CA 1
ATOM 2620 C C . ILE A 1 321 ? 4.876 1.271 22.637 1.00 89.69 321 ILE A C 1
ATOM 2622 O O . ILE A 1 321 ? 4.494 2.191 21.922 1.00 89.69 321 ILE A O 1
ATOM 2626 N N . LYS A 1 322 ? 5.447 0.185 22.108 1.00 88.19 322 LYS A N 1
ATOM 2627 C CA . LYS A 1 322 ? 5.698 0.060 20.668 1.00 88.19 322 LYS A CA 1
ATOM 2628 C C . LYS A 1 322 ? 4.417 -0.029 19.829 1.00 88.19 322 LYS A C 1
ATOM 2630 O O . LYS A 1 322 ? 4.414 0.382 18.670 1.00 88.19 322 LYS A O 1
ATOM 2635 N N . THR A 1 323 ? 3.349 -0.601 20.380 1.00 88.81 323 THR A N 1
ATOM 2636 C CA . THR A 1 323 ? 2.098 -0.851 19.647 1.00 88.81 323 THR A CA 1
ATOM 2637 C C . THR A 1 323 ? 1.146 0.339 19.733 1.00 88.81 323 THR A C 1
ATOM 2639 O O . THR A 1 323 ? 0.612 0.754 18.701 1.00 88.81 323 THR A O 1
ATOM 2642 N N . TYR A 1 324 ? 0.979 0.906 20.930 1.00 90.69 324 TYR A N 1
ATOM 2643 C CA . TYR A 1 324 ? -0.035 1.911 21.271 1.00 90.69 324 TYR A CA 1
ATOM 2644 C C . TYR A 1 324 ? 0.553 3.270 21.673 1.00 90.69 324 TYR A C 1
ATOM 2646 O O . TYR A 1 324 ? -0.198 4.223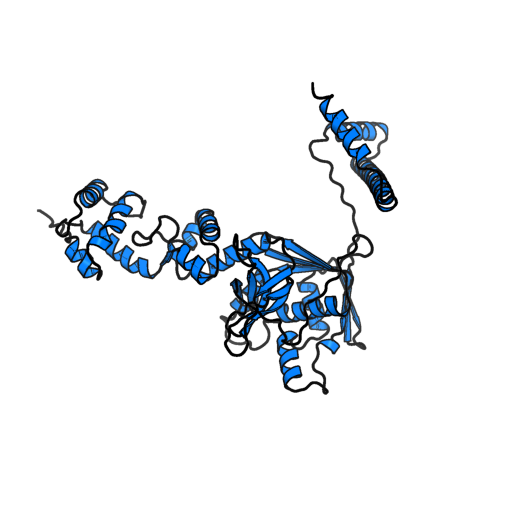 21.863 1.00 90.69 324 TYR A O 1
ATOM 2654 N N . GLY A 1 325 ? 1.877 3.391 21.791 1.00 90.00 325 GLY A N 1
ATOM 2655 C CA . GLY A 1 325 ? 2.515 4.608 22.285 1.00 90.00 325 GLY A CA 1
ATOM 2656 C C . GLY A 1 325 ? 2.231 4.837 23.770 1.00 90.00 325 GLY A C 1
ATOM 2657 O O . GLY A 1 325 ? 2.146 3.892 24.553 1.00 90.00 325 GLY A O 1
ATOM 2658 N N . ILE A 1 326 ? 2.096 6.108 24.150 1.00 90.62 326 ILE A N 1
ATOM 2659 C CA . ILE A 1 326 ? 1.710 6.543 25.499 1.00 90.62 326 ILE A CA 1
ATOM 2660 C C . ILE A 1 326 ? 0.404 7.339 25.357 1.00 90.62 326 ILE A C 1
ATOM 2662 O O . ILE A 1 326 ? 0.435 8.574 25.274 1.00 90.62 326 ILE A O 1
ATOM 2666 N N . PRO A 1 327 ? -0.742 6.654 25.194 1.00 90.44 327 PRO A N 1
ATOM 2667 C CA . PRO A 1 327 ? -1.999 7.326 24.925 1.00 90.44 327 PRO A CA 1
ATOM 2668 C C . PRO A 1 327 ? -2.497 8.083 26.160 1.00 90.44 327 PRO A C 1
ATOM 2670 O O . PRO A 1 327 ? -2.380 7.645 27.301 1.00 90.44 327 PRO A O 1
ATOM 2673 N N . ASN A 1 328 ? 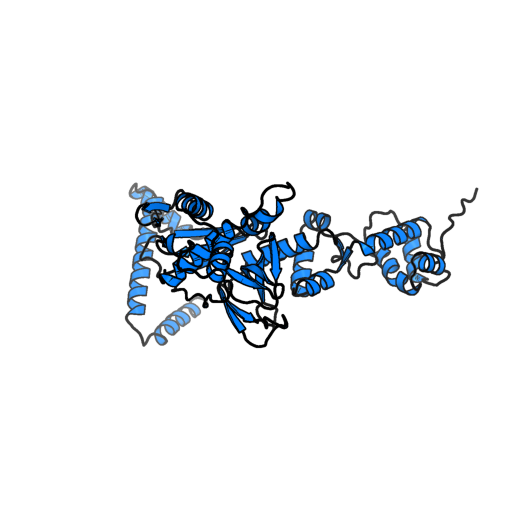-3.100 9.241 25.920 1.00 91.38 328 ASN A N 1
ATOM 2674 C CA . ASN A 1 328 ? -3.831 10.003 26.927 1.00 91.38 328 ASN A CA 1
ATOM 2675 C C . ASN A 1 328 ? -5.117 10.556 26.302 1.00 91.38 328 ASN A C 1
ATOM 2677 O O . ASN A 1 328 ? -5.268 10.545 25.077 1.00 91.38 328 ASN A O 1
ATOM 2681 N N . LEU A 1 329 ? -6.050 11.036 27.126 1.00 91.81 329 LEU A N 1
ATOM 2682 C CA . LEU A 1 329 ? -7.354 11.500 26.642 1.00 91.81 329 LEU A CA 1
ATOM 2683 C C . LEU A 1 329 ? -7.266 12.649 25.632 1.00 91.81 329 LEU A C 1
ATOM 2685 O O . LEU A 1 329 ? -8.046 12.664 24.684 1.00 91.81 329 LEU A O 1
ATOM 2689 N N . VAL A 1 330 ? -6.332 13.585 25.816 1.00 88.38 330 VAL A N 1
ATOM 2690 C CA . VAL A 1 330 ? -6.178 14.755 24.936 1.00 88.38 330 VAL A CA 1
ATOM 2691 C C . VAL A 1 330 ? -5.662 14.320 23.566 1.00 88.38 330 VAL A C 1
ATOM 2693 O O . VAL A 1 330 ? -6.299 14.591 22.550 1.00 88.38 330 VAL A O 1
ATOM 2696 N N . ASN A 1 331 ? -4.574 13.549 23.538 1.00 88.31 331 ASN A N 1
ATOM 2697 C CA . ASN A 1 331 ? -3.995 13.039 22.297 1.00 88.31 331 ASN A CA 1
ATOM 2698 C C . ASN A 1 331 ? -4.973 12.109 21.566 1.00 88.31 331 ASN A C 1
ATOM 2700 O O . ASN A 1 331 ? -5.098 12.180 20.346 1.00 88.31 331 ASN A O 1
ATOM 2704 N N . THR A 1 332 ? -5.703 11.270 22.307 1.00 91.38 332 THR A N 1
ATOM 2705 C CA . THR A 1 332 ? -6.687 10.356 21.713 1.00 91.38 332 THR A CA 1
ATOM 2706 C C . THR A 1 332 ? -7.848 11.126 21.089 1.00 91.38 332 THR A C 1
ATOM 2708 O O . THR A 1 332 ? -8.287 10.774 20.001 1.00 91.38 332 THR A O 1
ATOM 2711 N N . GLU A 1 333 ? -8.340 12.190 21.729 1.00 92.31 333 GLU A N 1
ATOM 2712 C CA . GLU A 1 333 ? -9.385 13.049 21.159 1.00 92.31 333 GLU A CA 1
ATOM 2713 C C . GLU A 1 333 ? -8.926 13.726 19.859 1.00 92.31 333 GLU A C 1
ATOM 2715 O O . GLU A 1 333 ? -9.655 13.729 18.866 1.00 92.31 333 GLU A O 1
ATOM 2720 N N . GLU A 1 334 ? -7.711 14.268 19.841 1.00 90.69 334 GLU A N 1
ATOM 2721 C CA . GLU A 1 334 ? -7.118 14.833 18.628 1.00 90.69 334 GLU A CA 1
ATOM 2722 C C . GLU A 1 334 ? -7.024 13.799 17.496 1.00 90.69 334 GLU A C 1
ATOM 2724 O O . GLU A 1 334 ? -7.397 14.106 16.362 1.00 90.69 334 GLU A O 1
ATOM 2729 N N . ASP A 1 335 ? -6.589 12.572 17.799 1.00 90.94 335 ASP A N 1
ATOM 2730 C CA . ASP A 1 335 ? -6.496 11.486 16.817 1.00 90.94 335 ASP A CA 1
ATOM 2731 C C . ASP A 1 335 ? -7.878 11.037 16.327 1.00 90.94 335 ASP A C 1
ATOM 2733 O O . ASP A 1 335 ? -8.081 10.836 15.125 1.00 90.94 335 ASP A O 1
ATOM 2737 N N . ILE A 1 336 ? -8.866 10.968 17.228 1.00 93.56 336 ILE A N 1
ATOM 2738 C CA . ILE A 1 336 ? -10.266 10.730 16.869 1.00 93.56 336 ILE A CA 1
ATOM 2739 C C . ILE A 1 336 ? -10.712 11.782 15.855 1.00 93.56 336 ILE A C 1
ATOM 2741 O O . ILE A 1 336 ? -11.207 11.427 14.786 1.00 93.56 336 ILE A O 1
ATOM 2745 N N . TYR A 1 337 ? -10.506 13.069 16.133 1.00 91.19 337 TYR A N 1
ATOM 2746 C CA . TYR A 1 337 ? -10.894 14.140 15.216 1.00 91.19 337 TYR A CA 1
ATOM 2747 C C . TYR A 1 337 ? -10.066 14.200 13.934 1.00 91.19 337 TYR A C 1
ATOM 2749 O O . TYR A 1 337 ? -10.538 14.745 12.940 1.00 91.19 337 TYR A O 1
ATOM 2757 N N . PHE A 1 338 ? -8.848 13.667 13.938 1.00 89.88 338 PHE A N 1
ATOM 2758 C CA . PHE A 1 338 ? -8.028 13.567 12.738 1.00 89.88 338 PHE A CA 1
ATOM 2759 C C . PHE A 1 338 ? -8.574 12.522 11.758 1.00 89.88 338 PHE A C 1
ATOM 2761 O O . PHE A 1 338 ? -8.559 12.746 10.543 1.00 89.88 338 PHE A O 1
ATOM 2768 N N . PHE A 1 339 ? -9.046 11.385 12.280 1.00 89.94 339 PHE A N 1
ATOM 2769 C CA . PHE A 1 339 ? -9.583 10.275 11.485 1.00 89.94 339 PHE A CA 1
ATOM 2770 C C . PHE A 1 339 ? -11.096 10.313 11.296 1.00 89.94 339 PHE A C 1
ATOM 2772 O O . PHE A 1 339 ? -11.639 9.509 10.544 1.00 89.94 339 PHE A O 1
ATOM 2779 N N . THR A 1 340 ? -11.788 11.242 11.939 1.00 88.25 340 THR A N 1
ATOM 2780 C CA . THR A 1 340 ? -13.221 11.477 11.757 1.00 88.25 340 THR A CA 1
ATOM 2781 C C . THR A 1 340 ? -13.446 12.903 11.255 1.00 88.25 340 THR A C 1
ATOM 2783 O O . THR A 1 340 ? -12.514 13.679 11.063 1.00 88.25 340 THR A O 1
ATOM 2786 N N . SER A 1 341 ? -14.698 13.277 11.008 1.00 76.69 341 SER A N 1
ATOM 2787 C CA . SER A 1 341 ? -15.048 14.676 10.768 1.00 76.69 341 SER A CA 1
ATOM 2788 C C . SER A 1 341 ? -15.589 15.274 12.059 1.00 76.69 341 SER A C 1
ATOM 2790 O O . SER A 1 341 ? -16.650 14.852 12.521 1.00 76.69 341 SER A O 1
ATOM 2792 N N . LYS A 1 342 ? -14.905 16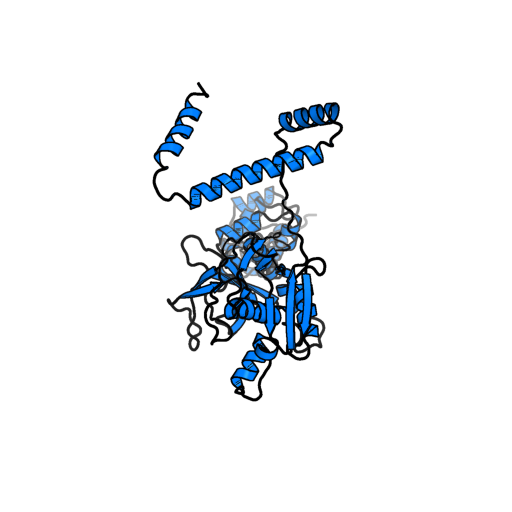.296 12.597 1.00 75.56 342 LYS A N 1
ATOM 2793 C CA . LYS A 1 342 ? -15.326 17.050 13.798 1.00 75.56 342 LYS A CA 1
ATOM 2794 C C . LYS A 1 342 ? -16.808 17.443 13.783 1.00 75.56 342 LYS A C 1
ATOM 2796 O O . LYS A 1 342 ? -17.439 17.479 14.827 1.00 75.56 342 LYS A O 1
ATOM 2801 N N . LYS A 1 343 ? -17.367 17.723 12.601 1.00 76.44 343 LYS A N 1
ATOM 2802 C CA . LYS A 1 343 ? -18.767 18.146 12.431 1.00 76.44 343 LYS A CA 1
ATOM 2803 C C . LYS A 1 343 ? -19.791 17.030 12.670 1.00 76.44 343 LYS A C 1
ATOM 2805 O O . LYS A 1 343 ? -20.964 17.325 12.854 1.00 76.44 343 LYS A O 1
ATOM 2810 N N . TYR A 1 344 ? -19.373 15.767 12.623 1.00 80.31 344 TYR A N 1
ATOM 2811 C CA . TYR A 1 344 ? -20.270 14.609 12.563 1.00 80.31 344 TYR A CA 1
ATOM 2812 C C . TYR A 1 344 ? -20.176 13.691 13.780 1.00 80.31 344 TYR A C 1
ATOM 2814 O O . TYR A 1 344 ? -20.879 12.683 13.835 1.00 80.31 344 TYR A O 1
ATOM 2822 N N . ILE A 1 345 ? -19.336 14.029 14.759 1.00 89.62 345 ILE A N 1
ATOM 2823 C CA . ILE A 1 345 ? -19.155 13.247 15.979 1.00 89.62 345 ILE A CA 1
ATOM 2824 C C . ILE A 1 345 ? -19.124 14.144 17.218 1.00 89.62 345 ILE A C 1
ATOM 2826 O O . ILE A 1 345 ? -18.800 15.326 17.135 1.00 89.62 345 ILE A O 1
ATOM 2830 N N . PHE A 1 346 ? -19.407 13.550 18.370 1.00 90.00 346 PHE A N 1
ATOM 2831 C CA . PHE A 1 346 ? -19.162 14.122 19.686 1.00 90.00 346 PHE A CA 1
ATOM 2832 C C . PHE A 1 346 ? -18.251 13.192 20.483 1.00 90.00 346 PHE A C 1
ATOM 2834 O O . PHE A 1 346 ? -18.449 11.973 20.490 1.00 90.00 346 PHE A O 1
ATOM 2841 N N . VAL A 1 347 ? -17.259 13.772 21.161 1.00 92.81 347 VAL A N 1
ATOM 2842 C CA . VAL A 1 347 ? -16.340 13.044 22.041 1.00 92.81 347 VAL A CA 1
ATOM 2843 C C . VAL A 1 347 ? -16.627 13.435 23.487 1.00 92.81 347 VAL A C 1
ATOM 2845 O O . VAL A 1 347 ? -16.308 14.538 23.925 1.00 92.81 347 VAL A O 1
ATOM 2848 N N . LYS A 1 348 ? -17.216 12.516 24.256 1.00 92.38 348 LYS A N 1
ATOM 2849 C CA . LYS A 1 348 ? -17.403 12.682 25.702 1.00 92.38 348 LYS A CA 1
ATOM 2850 C C . LYS A 1 348 ? -16.194 12.110 26.437 1.00 92.38 348 LYS A C 1
ATOM 2852 O O . LYS A 1 348 ? -15.963 10.902 26.398 1.00 92.38 348 LYS A O 1
ATOM 2857 N N . LYS A 1 349 ? -15.448 12.960 27.143 1.00 93.75 349 LYS A N 1
ATOM 2858 C CA . LYS A 1 349 ? -14.311 12.551 27.985 1.00 93.75 349 LYS A CA 1
ATOM 2859 C C . LYS A 1 349 ? -14.760 12.336 29.428 1.00 93.75 349 LYS A C 1
ATOM 2861 O O . LYS A 1 349 ? -15.398 13.207 30.013 1.00 93.75 349 LYS A O 1
ATOM 2866 N N . ASN A 1 350 ? -14.392 11.201 30.010 1.00 93.44 350 ASN A N 1
ATOM 2867 C CA . ASN A 1 350 ? -14.490 10.947 31.443 1.00 93.44 350 ASN A CA 1
ATOM 2868 C C . ASN A 1 350 ? -13.070 10.836 32.007 1.00 93.44 350 ASN A C 1
ATOM 2870 O O . ASN A 1 350 ? -12.433 9.791 31.894 1.00 93.44 350 ASN A O 1
ATOM 2874 N N . PHE A 1 351 ? -12.577 11.926 32.598 1.00 90.44 351 PHE A N 1
ATOM 2875 C CA . PHE A 1 351 ? -11.225 11.987 33.162 1.00 90.44 351 PHE A CA 1
ATOM 2876 C C . PHE A 1 351 ? -11.042 11.081 34.382 1.00 90.44 351 PHE A C 1
ATOM 2878 O O . PHE A 1 351 ? -9.942 10.587 34.593 1.00 90.44 351 PHE A O 1
ATOM 2885 N N . ARG A 1 352 ? -12.107 10.821 35.154 1.00 89.94 352 ARG A N 1
ATOM 2886 C CA . ARG A 1 352 ? -12.037 9.943 36.333 1.00 89.94 352 ARG A CA 1
ATOM 2887 C C . ARG A 1 352 ? -11.838 8.485 35.935 1.00 89.94 352 ARG A C 1
ATOM 2889 O O . ARG A 1 352 ? -11.031 7.791 36.532 1.00 89.94 352 ARG A O 1
ATOM 2896 N N . GLU A 1 353 ? -12.554 8.035 34.908 1.00 92.19 353 GLU A N 1
ATOM 2897 C CA . GLU A 1 353 ? -12.440 6.662 34.397 1.00 92.19 353 GLU A CA 1
ATOM 2898 C C . GLU A 1 353 ? -11.373 6.504 33.306 1.00 92.19 353 GLU A C 1
ATOM 2900 O O . GLU A 1 353 ? -11.160 5.397 32.823 1.00 92.19 353 GLU A O 1
ATOM 2905 N N . ASN A 1 354 ? -10.723 7.597 32.898 1.00 93.38 354 ASN A N 1
ATOM 2906 C CA . ASN A 1 354 ? -9.792 7.651 31.773 1.00 93.38 354 ASN A CA 1
ATOM 2907 C C . ASN A 1 354 ?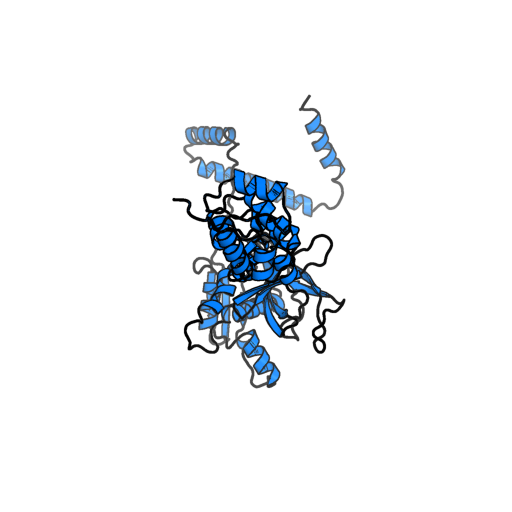 -10.386 7.074 30.466 1.00 93.38 354 ASN A C 1
ATOM 2909 O O . ASN A 1 354 ? -9.759 6.276 29.765 1.00 93.38 354 ASN A O 1
ATOM 2913 N N . LYS A 1 355 ? -11.625 7.475 30.142 1.00 95.75 355 LYS A N 1
ATOM 2914 C CA . LYS A 1 355 ? -12.373 7.000 28.962 1.00 95.75 355 LYS A CA 1
ATOM 2915 C C . LYS A 1 355 ? -12.742 8.122 27.998 1.00 95.75 355 LYS A C 1
ATOM 2917 O O . LYS A 1 355 ? -13.125 9.214 28.423 1.00 95.75 355 LYS A O 1
ATOM 2922 N N . ALA A 1 356 ? -12.711 7.819 26.703 1.00 95.31 356 ALA A N 1
ATOM 2923 C CA . ALA A 1 356 ? -13.250 8.669 25.643 1.00 95.31 356 ALA A CA 1
ATOM 2924 C C . ALA A 1 356 ? -14.376 7.930 24.909 1.00 95.31 356 ALA A C 1
ATOM 2926 O O . ALA A 1 356 ? -14.163 6.858 24.348 1.00 95.31 356 ALA A O 1
ATOM 2927 N N . ILE A 1 357 ? -15.579 8.500 24.919 1.00 94.31 357 ILE A N 1
ATOM 2928 C CA . ILE A 1 357 ? -16.759 7.938 24.258 1.00 94.31 357 ILE A CA 1
ATOM 2929 C C . ILE A 1 357 ? -17.019 8.744 22.992 1.00 94.31 357 ILE A C 1
ATOM 2931 O O . ILE A 1 357 ? -17.280 9.944 23.061 1.00 94.31 357 ILE A O 1
ATOM 2935 N N . VAL A 1 358 ? -16.968 8.077 21.847 1.00 94.12 358 VAL A N 1
ATOM 2936 C CA . VAL A 1 358 ? -17.205 8.661 20.530 1.00 94.12 358 VAL A CA 1
ATOM 2937 C C . VAL A 1 358 ? -18.587 8.252 20.060 1.00 94.12 358 VAL A C 1
ATOM 2939 O O . VAL A 1 358 ? -18.864 7.066 19.864 1.00 94.12 358 VAL A O 1
ATOM 2942 N N . VAL A 1 359 ? -19.450 9.242 19.871 1.00 90.69 359 VAL A N 1
ATOM 2943 C CA . VAL A 1 359 ? -20.799 9.061 19.337 1.00 90.69 359 VAL A CA 1
ATOM 2944 C C . VAL A 1 359 ? -20.957 9.872 18.061 1.00 90.69 359 VAL A C 1
ATOM 2946 O O . VAL A 1 359 ? -20.330 10.915 17.890 1.00 90.69 359 VAL A O 1
ATOM 2949 N N . SER A 1 360 ? -21.783 9.383 17.144 1.00 86.38 360 SER A N 1
ATOM 2950 C CA . SER A 1 360 ? -22.118 10.133 15.940 1.00 86.38 360 SER A CA 1
ATOM 2951 C C . SER A 1 360 ? -23.176 11.184 16.256 1.00 86.38 360 SER A C 1
ATOM 2953 O O . SER A 1 360 ? -24.207 10.860 16.842 1.00 86.38 360 SER A O 1
ATOM 2955 N N . ASN A 1 361 ? -22.928 12.418 15.823 1.00 80.62 361 ASN A N 1
ATOM 2956 C CA . ASN A 1 361 ? -23.916 13.500 15.791 1.00 80.62 361 ASN A CA 1
ATOM 2957 C C . ASN A 1 361 ? -24.618 13.579 14.430 1.00 80.62 361 ASN A C 1
ATOM 2959 O O . ASN A 1 361 ? -25.398 14.495 14.179 1.00 80.62 361 ASN A O 1
ATOM 2963 N N . SER A 1 362 ? -24.299 12.660 13.516 1.00 68.56 362 SER A N 1
ATOM 2964 C CA . SER A 1 362 ? -24.902 12.649 12.190 1.00 68.56 362 SER A CA 1
ATOM 2965 C C . SER A 1 362 ? -26.384 12.326 12.310 1.00 68.56 362 SER A C 1
ATOM 2967 O O . SER A 1 362 ? -26.765 11.354 12.959 1.00 68.56 362 SER A O 1
ATOM 2969 N N . VAL A 1 363 ? -27.218 13.124 11.652 1.00 63.91 363 VAL A N 1
ATOM 2970 C CA . VAL A 1 363 ? -28.626 12.789 11.450 1.00 63.91 363 VAL A CA 1
ATOM 2971 C C . VAL A 1 363 ? -28.703 11.824 10.271 1.00 63.91 363 VAL A C 1
ATOM 2973 O O . VAL A 1 363 ? -28.036 12.014 9.252 1.00 63.91 363 VAL A O 1
ATOM 2976 N N . LYS A 1 364 ? -29.500 10.762 10.407 1.00 61.06 364 LYS A N 1
ATOM 2977 C CA . LYS A 1 364 ? -29.723 9.821 9.307 1.00 61.06 364 LYS A CA 1
ATOM 2978 C C . LYS A 1 364 ? -30.672 10.511 8.342 1.00 61.06 364 LYS A C 1
ATOM 2980 O O . LYS A 1 364 ? -31.823 10.739 8.691 1.00 61.06 364 LYS A O 1
ATOM 2985 N N . ILE A 1 365 ? -30.179 10.818 7.152 1.00 57.50 365 ILE A N 1
ATOM 2986 C CA . ILE A 1 365 ? -30.983 11.366 6.065 1.00 57.50 365 ILE A CA 1
ATOM 2987 C C . ILE A 1 365 ? -31.134 10.255 5.030 1.00 57.50 365 ILE A C 1
ATOM 2989 O O . ILE A 1 365 ? -30.148 9.624 4.640 1.00 57.50 365 ILE A O 1
ATOM 2993 N N . GLN A 1 366 ? -32.367 9.973 4.626 1.00 56.44 366 GLN A N 1
ATOM 2994 C CA . GLN A 1 366 ? -32.624 9.168 3.440 1.00 56.44 366 GLN A CA 1
ATOM 2995 C C . GLN A 1 366 ? -32.588 10.105 2.238 1.00 56.44 366 GLN A C 1
ATOM 2997 O O . GLN A 1 366 ? -33.274 11.119 2.218 1.00 56.44 366 GLN A O 1
ATOM 3002 N N . ALA A 1 367 ? -31.740 9.784 1.267 1.00 57.22 367 ALA A N 1
ATOM 3003 C CA . ALA A 1 367 ? -31.662 10.505 0.009 1.00 57.22 367 ALA A CA 1
ATOM 3004 C C . ALA A 1 367 ? -32.133 9.559 -1.093 1.00 57.22 367 ALA A C 1
ATOM 3006 O O . ALA A 1 367 ? -31.520 8.510 -1.310 1.00 57.22 367 ALA A O 1
ATOM 3007 N N . GLY A 1 368 ? -33.231 9.915 -1.750 1.00 58.47 368 GLY A N 1
ATOM 3008 C CA . GLY A 1 368 ? -33.655 9.286 -2.992 1.00 58.47 368 GLY A CA 1
ATOM 3009 C C . GLY A 1 368 ? -33.187 10.121 -4.178 1.00 58.47 368 GLY A C 1
ATOM 3010 O O . GLY A 1 368 ? -33.033 11.337 -4.078 1.00 58.47 368 GLY A O 1
ATOM 3011 N N . TRP A 1 369 ? -32.933 9.456 -5.298 1.00 62.41 369 TRP A N 1
ATOM 3012 C CA . TRP A 1 369 ? -32.563 10.109 -6.547 1.00 62.41 369 TRP A CA 1
ATOM 3013 C C . TRP A 1 369 ? -33.526 9.619 -7.613 1.00 62.41 369 TRP A C 1
ATOM 3015 O O . TRP A 1 369 ? -33.648 8.410 -7.804 1.00 62.41 369 TRP A O 1
ATOM 3025 N N . LEU A 1 370 ? -34.168 10.542 -8.320 1.00 62.66 370 LEU A N 1
ATOM 3026 C CA . LEU A 1 370 ? -34.886 10.210 -9.542 1.00 62.66 370 LEU A CA 1
ATOM 3027 C C . LEU A 1 370 ? -33.880 10.185 -10.705 1.00 62.66 370 LEU A C 1
ATOM 3029 O O . LEU A 1 370 ? -33.156 11.169 -10.913 1.00 62.66 370 LEU A O 1
ATOM 3033 N N . PRO A 1 371 ? -33.760 9.073 -11.452 1.00 61.91 371 PRO A N 1
ATOM 3034 C CA . PRO A 1 371 ? -32.952 9.023 -12.661 1.00 61.91 371 PRO A CA 1
ATOM 3035 C C . PRO A 1 371 ? -33.339 10.147 -13.630 1.00 61.91 371 PRO A C 1
ATOM 3037 O O . PRO A 1 371 ? -34.512 10.386 -13.893 1.00 61.91 371 PRO A O 1
ATOM 3040 N N . LYS A 1 372 ? -32.349 10.782 -14.274 1.00 57.91 372 LYS A N 1
ATOM 3041 C CA . LYS A 1 372 ? -32.571 11.834 -15.296 1.00 57.91 372 LYS A CA 1
ATOM 3042 C C . LYS A 1 372 ? -33.500 11.427 -16.456 1.00 57.91 372 LYS A C 1
ATOM 3044 O O . LYS A 1 372 ? -33.893 12.285 -17.238 1.00 57.91 372 LYS A O 1
ATOM 3049 N N . LYS A 1 373 ? -33.794 10.134 -16.609 1.00 55.41 373 LYS A N 1
ATOM 3050 C CA . LYS A 1 373 ? -34.650 9.583 -17.665 1.00 55.41 373 LYS A CA 1
ATOM 3051 C C . LYS A 1 373 ? -36.150 9.705 -17.347 1.00 55.41 373 LYS A C 1
ATOM 3053 O O . LYS A 1 373 ? -36.953 9.574 -18.265 1.00 55.41 373 LYS A O 1
ATOM 3058 N N . ASP A 1 374 ? -36.526 10.067 -16.120 1.00 64.31 374 ASP A N 1
ATOM 3059 C CA . ASP A 1 374 ? -37.926 10.164 -15.681 1.00 64.31 374 ASP A CA 1
ATOM 3060 C C . ASP A 1 374 ? -38.554 11.541 -15.951 1.00 64.31 374 ASP A C 1
ATOM 3062 O O . ASP A 1 374 ? -39.226 12.139 -15.111 1.00 64.31 374 ASP A O 1
ATOM 3066 N N . ILE A 1 375 ? -38.366 12.052 -17.173 1.00 65.56 375 ILE A N 1
ATOM 3067 C CA . ILE A 1 375 ? -38.922 13.343 -17.621 1.00 65.56 375 ILE A CA 1
ATOM 3068 C C . ILE A 1 375 ? -40.455 13.366 -17.487 1.00 65.56 375 ILE A C 1
ATOM 3070 O O . ILE A 1 375 ? -41.032 14.413 -17.207 1.00 65.56 375 ILE A O 1
ATOM 3074 N N . LYS A 1 376 ? -41.123 12.215 -17.655 1.00 72.81 376 LYS A N 1
ATOM 3075 C CA . LYS A 1 376 ? -42.584 12.093 -17.516 1.00 72.81 376 LYS A CA 1
ATOM 3076 C C . LYS A 1 376 ? -43.057 12.271 -16.069 1.00 72.81 376 LYS A C 1
ATOM 3078 O O . LYS A 1 376 ? -44.044 12.963 -15.856 1.00 72.81 376 LYS A O 1
ATOM 3083 N N . ILE A 1 377 ? -42.334 11.708 -15.095 1.00 75.19 377 ILE A N 1
ATOM 3084 C CA . ILE A 1 377 ? -42.663 11.854 -13.668 1.00 75.19 377 ILE A CA 1
ATOM 3085 C C . ILE A 1 377 ? -42.496 13.318 -13.260 1.00 75.19 377 ILE A C 1
ATOM 308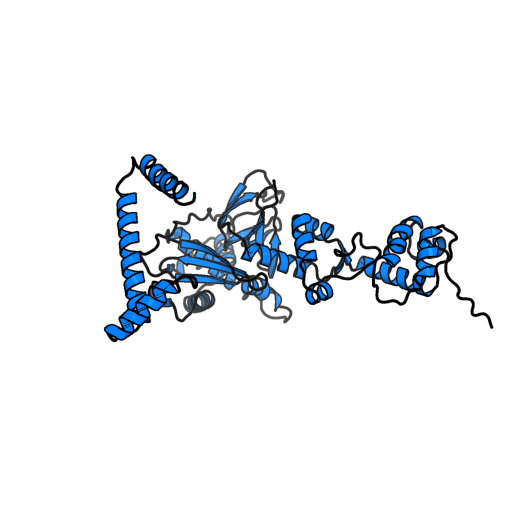7 O O . ILE A 1 377 ? -43.404 13.898 -12.682 1.00 75.19 377 ILE A O 1
ATOM 3091 N N . MET A 1 378 ? -41.383 13.949 -13.648 1.00 79.50 378 MET A N 1
ATOM 3092 C CA . MET A 1 378 ? -41.145 15.362 -13.336 1.00 79.50 378 MET A CA 1
ATOM 3093 C C . MET A 1 378 ? -42.198 16.295 -13.947 1.00 79.50 378 MET A C 1
ATOM 3095 O O . MET A 1 378 ? -42.619 17.232 -13.278 1.00 79.50 378 MET A O 1
ATOM 3099 N N . LYS A 1 379 ? -42.662 16.029 -15.177 1.00 82.56 379 LYS A N 1
ATOM 3100 C CA . LYS A 1 379 ? -43.755 16.798 -15.796 1.00 82.56 379 LYS A CA 1
ATOM 3101 C C . LYS A 1 379 ? -45.081 16.631 -15.054 1.00 82.56 379 LYS A C 1
ATOM 3103 O O . LYS A 1 379 ? -45.726 17.629 -14.767 1.00 82.56 379 LYS A O 1
ATOM 3108 N N . GLY A 1 380 ? -45.446 15.401 -14.688 1.00 83.19 380 GLY A N 1
ATOM 3109 C CA . GLY A 1 380 ? -46.658 15.154 -13.901 1.00 83.19 380 GLY A CA 1
ATOM 3110 C C . GLY A 1 380 ? -46.616 15.843 -12.534 1.00 83.19 380 GLY A C 1
ATOM 3111 O O . GLY A 1 380 ? -47.606 16.424 -12.104 1.00 83.19 380 GLY A O 1
ATOM 3112 N N . LEU A 1 381 ? -45.454 15.861 -11.872 1.00 84.12 381 LEU A N 1
ATOM 3113 C CA . LEU A 1 381 ? -45.287 16.574 -10.603 1.00 84.12 381 LEU A CA 1
ATOM 3114 C C . LEU A 1 381 ? -45.384 18.099 -10.767 1.00 84.12 381 LEU A C 1
ATOM 3116 O O . LEU A 1 381 ? -45.960 18.753 -9.906 1.00 84.12 381 LEU A O 1
ATOM 3120 N N . GLN A 1 382 ? -44.878 18.662 -11.870 1.00 86.81 382 GLN A N 1
ATOM 3121 C CA . GLN A 1 382 ? -45.024 20.091 -12.194 1.00 86.81 382 GLN A CA 1
ATOM 3122 C C . GLN A 1 382 ? -46.480 20.480 -12.485 1.00 86.81 382 GLN A C 1
ATOM 3124 O O . GLN A 1 382 ? -46.924 21.559 -12.100 1.00 86.81 382 GLN A O 1
ATOM 3129 N N . GLU A 1 383 ? -47.245 19.602 -13.136 1.00 88.06 383 GLU A N 1
ATOM 3130 C CA . GLU A 1 383 ? -48.684 19.802 -13.336 1.00 88.06 383 GLU A CA 1
ATOM 3131 C C . GLU A 1 383 ? -49.436 19.783 -11.996 1.00 88.06 383 GLU A C 1
ATOM 3133 O O . GLU A 1 383 ? -50.277 20.647 -11.750 1.00 88.06 383 GLU A O 1
ATOM 3138 N N . ILE A 1 384 ? -49.088 18.860 -11.091 1.00 85.12 384 ILE A N 1
ATOM 3139 C CA . ILE A 1 384 ? -49.665 18.798 -9.739 1.00 85.12 384 ILE A CA 1
ATOM 3140 C C . ILE A 1 384 ? -49.280 20.029 -8.911 1.00 85.12 384 ILE A C 1
ATOM 3142 O O . ILE A 1 384 ? -50.138 20.570 -8.214 1.00 85.12 384 ILE A O 1
ATOM 3146 N N . GLU A 1 385 ? -48.041 20.515 -9.001 1.00 89.38 385 GLU A N 1
ATOM 3147 C CA . GLU A 1 385 ? -47.621 21.778 -8.377 1.00 89.38 385 GLU A CA 1
ATOM 3148 C C . GLU A 1 385 ? -48.474 22.948 -8.883 1.00 89.38 385 GLU A C 1
ATOM 3150 O O . GLU A 1 385 ? -48.986 23.722 -8.077 1.00 89.38 385 GLU A O 1
ATOM 3155 N N . GLY A 1 386 ? -48.718 23.034 -10.195 1.00 86.81 386 GLY A N 1
ATOM 3156 C CA . GLY A 1 386 ? -49.591 24.056 -10.781 1.00 86.81 386 GLY A CA 1
ATOM 3157 C C . GLY A 1 386 ? -51.044 23.995 -10.292 1.00 86.81 386 GLY A C 1
ATOM 3158 O O . GLY A 1 386 ? -51.699 25.031 -10.197 1.00 86.81 386 GLY A O 1
ATOM 3159 N N . LEU A 1 387 ? -51.543 22.801 -9.955 1.00 89.62 387 LEU A N 1
ATOM 3160 C CA . LEU A 1 387 ? -52.907 22.590 -9.458 1.00 89.62 387 LEU A CA 1
ATOM 3161 C C . LEU A 1 387 ? -53.046 22.790 -7.942 1.00 89.62 387 LEU A C 1
ATOM 3163 O O . LEU A 1 387 ? -54.090 23.239 -7.475 1.00 89.62 387 LEU A O 1
ATOM 3167 N N . THR A 1 388 ? -52.022 22.425 -7.171 1.00 87.69 388 THR A N 1
ATOM 3168 C CA . THR A 1 388 ? -52.096 22.327 -5.700 1.00 87.69 388 THR A CA 1
ATOM 3169 C C . THR A 1 388 ? -51.297 23.405 -4.974 1.00 87.69 388 THR A C 1
ATOM 3171 O O . THR A 1 388 ? -51.514 23.631 -3.786 1.00 87.69 388 THR A O 1
ATOM 3174 N N . GLY A 1 389 ? -50.361 24.062 -5.664 1.00 86.56 389 GLY A N 1
ATOM 3175 C CA . GLY A 1 389 ? -49.400 24.995 -5.078 1.00 86.56 389 GLY A CA 1
ATOM 3176 C C . GLY A 1 389 ? -48.314 24.329 -4.226 1.00 86.56 389 GLY A C 1
ATOM 3177 O O . GLY A 1 389 ? -47.522 25.040 -3.610 1.00 86.56 389 GLY A O 1
ATOM 3178 N N . ILE A 1 390 ? -48.268 22.992 -4.161 1.00 85.69 390 ILE A N 1
ATOM 3179 C CA . ILE A 1 390 ? -47.241 22.261 -3.413 1.00 85.69 390 ILE A CA 1
ATOM 3180 C C . ILE A 1 390 ? -45.971 22.176 -4.269 1.00 85.69 390 ILE A C 1
ATOM 3182 O O . ILE A 1 390 ? -46.038 21.637 -5.375 1.00 85.69 390 ILE A O 1
ATOM 3186 N N . PRO A 1 391 ? -44.816 22.643 -3.764 1.00 86.00 391 PRO A N 1
ATOM 3187 C CA . PRO A 1 391 ? -43.552 22.572 -4.483 1.00 86.00 391 PRO A CA 1
ATOM 3188 C C . PRO A 1 391 ? -43.184 21.159 -4.955 1.00 86.00 391 PRO A C 1
ATOM 3190 O O . PRO A 1 391 ? -43.307 20.182 -4.208 1.00 86.00 391 PRO A O 1
ATOM 3193 N N . VAL A 1 392 ? -42.679 21.049 -6.188 1.00 81.50 392 VAL A N 1
ATOM 3194 C CA . VAL A 1 392 ? -42.304 19.759 -6.809 1.00 81.50 392 VAL A CA 1
ATOM 3195 C C . VAL A 1 392 ? -41.316 18.955 -5.967 1.00 81.50 392 VAL A C 1
ATOM 3197 O O . VAL A 1 392 ? -41.400 17.731 -5.928 1.00 81.50 392 VAL A O 1
ATOM 3200 N N . ASP A 1 393 ? -40.375 19.601 -5.285 1.00 74.75 393 ASP A N 1
ATOM 3201 C CA . ASP A 1 393 ? -39.389 18.930 -4.435 1.00 74.75 393 ASP A CA 1
ATOM 3202 C C . ASP A 1 393 ? -40.018 18.237 -3.215 1.00 74.75 393 ASP A C 1
ATOM 3204 O O . ASP A 1 393 ? -39.582 17.141 -2.851 1.00 74.75 393 ASP A O 1
ATOM 3208 N N . ILE A 1 394 ? -41.081 18.811 -2.641 1.00 79.31 394 ILE A N 1
ATOM 3209 C CA . ILE A 1 394 ? -41.869 18.179 -1.573 1.00 79.31 394 ILE A CA 1
ATOM 3210 C C . ILE A 1 394 ? -42.618 16.962 -2.122 1.00 79.31 394 ILE A C 1
ATOM 3212 O O . ILE A 1 394 ? -42.513 15.877 -1.550 1.00 79.31 394 ILE A O 1
ATOM 3216 N N . LEU A 1 395 ? -43.286 17.105 -3.271 1.00 80.62 395 LEU A N 1
ATOM 3217 C CA . LEU A 1 395 ? -44.015 16.005 -3.916 1.00 80.62 395 LEU A CA 1
ATOM 3218 C C . LEU A 1 395 ? -43.084 14.842 -4.305 1.00 80.62 395 LEU A C 1
ATOM 3220 O O . LEU A 1 395 ? -43.421 13.672 -4.116 1.00 80.62 395 LEU A O 1
ATOM 3224 N N . VAL A 1 396 ? -41.878 15.147 -4.801 1.00 80.50 396 VAL A N 1
ATOM 3225 C CA . VAL A 1 396 ? -40.823 14.149 -5.054 1.00 80.50 396 VAL A CA 1
ATOM 3226 C C . VAL A 1 396 ? -40.428 13.443 -3.756 1.00 80.50 396 VAL A C 1
ATOM 3228 O O . VAL A 1 396 ? -40.287 12.219 -3.741 1.00 80.50 396 VAL A O 1
ATOM 3231 N N . GLY A 1 397 ? -40.235 14.197 -2.671 1.00 74.12 397 GLY A N 1
ATOM 3232 C CA . GLY A 1 397 ? -39.887 13.650 -1.362 1.00 74.12 397 GLY A CA 1
ATOM 3233 C C . GLY A 1 397 ? -40.946 12.687 -0.823 1.00 74.12 397 GLY A C 1
ATOM 3234 O O . GLY A 1 397 ? -40.605 11.591 -0.371 1.00 74.12 397 GLY A O 1
ATOM 3235 N N . GLU A 1 398 ? -42.223 13.053 -0.923 1.00 78.81 398 GLU A N 1
ATOM 3236 C CA . GLU A 1 398 ? -43.348 12.205 -0.517 1.00 78.81 398 GLU A CA 1
ATOM 3237 C C . GLU A 1 398 ? -43.433 10.932 -1.360 1.00 78.81 398 GLU A C 1
ATOM 3239 O O . GLU A 1 398 ? -43.507 9.835 -0.807 1.00 78.81 398 GLU A O 1
ATOM 3244 N N . LEU A 1 399 ? -43.325 11.051 -2.686 1.00 78.56 399 LEU A N 1
ATOM 3245 C CA . LEU A 1 399 ? -43.365 9.909 -3.600 1.00 78.56 399 LEU A CA 1
ATOM 3246 C C . LEU A 1 399 ? -42.218 8.922 -3.336 1.00 78.56 399 LEU A C 1
ATOM 3248 O O . LEU A 1 399 ? -42.434 7.711 -3.275 1.00 78.56 399 LEU A O 1
ATOM 3252 N N . LEU A 1 400 ? -41.000 9.428 -3.121 1.00 73.44 400 LEU A N 1
ATOM 3253 C CA . LEU A 1 400 ? -39.845 8.601 -2.759 1.00 73.44 400 LEU A CA 1
ATOM 3254 C C . LEU A 1 400 ? -40.023 7.926 -1.394 1.00 73.44 400 LEU A C 1
ATOM 3256 O O . LEU A 1 400 ? -39.595 6.784 -1.219 1.00 73.44 400 LEU A O 1
ATOM 3260 N N . THR A 1 401 ? -40.654 8.614 -0.440 1.00 73.69 401 THR A N 1
ATOM 3261 C CA . THR A 1 401 ? -40.936 8.073 0.896 1.00 73.69 401 THR A CA 1
ATOM 3262 C C . THR A 1 401 ? -41.963 6.948 0.817 1.00 73.69 401 THR A C 1
ATOM 3264 O O . THR A 1 401 ? -41.688 5.850 1.295 1.00 73.69 401 THR A O 1
ATOM 3267 N N . GLN A 1 402 ? -43.086 7.167 0.128 1.00 75.94 402 GLN A N 1
ATOM 3268 C CA . GLN A 1 402 ? -44.126 6.154 -0.079 1.00 75.94 402 GLN A CA 1
ATOM 3269 C C . GLN A 1 402 ? -43.584 4.925 -0.818 1.00 75.94 402 GLN A C 1
ATOM 3271 O O . GLN A 1 402 ? -43.834 3.787 -0.419 1.00 75.94 402 GLN A O 1
ATOM 3276 N N . TRP A 1 403 ? -42.779 5.136 -1.863 1.00 70.31 403 TRP A N 1
ATOM 3277 C CA . TRP A 1 403 ? -42.134 4.045 -2.593 1.00 70.31 403 TRP A CA 1
ATOM 3278 C C . TRP A 1 403 ? -41.176 3.245 -1.701 1.00 70.31 403 TRP A C 1
ATOM 3280 O O . TRP A 1 403 ? -41.174 2.013 -1.720 1.00 70.31 403 TRP A O 1
ATOM 3290 N N . TYR A 1 404 ? -40.388 3.931 -0.869 1.00 64.94 404 TYR A N 1
ATOM 3291 C CA . TYR A 1 404 ? -39.493 3.281 0.084 1.00 64.94 404 TYR A CA 1
ATOM 3292 C C . TYR A 1 404 ? -40.248 2.485 1.154 1.00 64.94 404 TYR A C 1
ATOM 3294 O O . TYR A 1 404 ? -39.820 1.382 1.509 1.00 64.94 404 TYR A O 1
ATOM 3302 N N . GLU A 1 405 ? -41.354 3.017 1.672 1.00 70.62 405 GLU A N 1
ATOM 3303 C CA . GLU A 1 405 ? -42.218 2.331 2.634 1.00 70.62 405 GLU A CA 1
ATOM 3304 C C . GLU A 1 405 ? -42.843 1.076 2.026 1.00 70.62 405 GLU A C 1
ATOM 3306 O O . GLU A 1 405 ? -42.763 0.009 2.639 1.00 70.62 405 GLU A O 1
ATOM 3311 N N . ALA A 1 406 ? -43.355 1.172 0.796 1.00 68.38 406 ALA A N 1
ATOM 3312 C CA . ALA A 1 406 ? -43.892 0.036 0.055 1.00 68.38 406 ALA A CA 1
ATOM 3313 C C . ALA A 1 406 ? -42.832 -1.060 -0.139 1.00 68.38 406 ALA A C 1
ATOM 3315 O O . ALA A 1 406 ? -43.060 -2.210 0.238 1.00 68.38 406 ALA A O 1
ATOM 3316 N N . ILE A 1 407 ? -41.634 -0.698 -0.618 1.00 62.31 407 ILE A N 1
ATOM 3317 C CA . ILE A 1 407 ? -40.529 -1.650 -0.819 1.00 62.31 407 ILE A CA 1
ATOM 3318 C C . ILE A 1 407 ? -40.078 -2.280 0.499 1.00 62.31 407 ILE A C 1
ATOM 3320 O O . ILE A 1 407 ? -39.854 -3.491 0.580 1.00 62.31 407 ILE A O 1
ATOM 3324 N N . SER A 1 408 ? -39.943 -1.471 1.547 1.00 57.59 408 SER A N 1
ATOM 3325 C CA . SER A 1 408 ? -39.513 -1.940 2.865 1.00 57.59 408 SER A CA 1
ATOM 3326 C C . SER A 1 408 ? -40.550 -2.859 3.517 1.00 57.59 408 SER A C 1
ATOM 3328 O O . SER A 1 408 ? -40.172 -3.773 4.253 1.00 57.59 408 SER A O 1
ATOM 3330 N N . ALA A 1 409 ? -41.842 -2.647 3.249 1.00 57.84 409 ALA A N 1
ATOM 3331 C CA . ALA A 1 409 ? -42.921 -3.530 3.679 1.00 57.84 409 ALA A CA 1
ATOM 3332 C C . ALA A 1 409 ? -42.880 -4.878 2.939 1.00 57.84 409 ALA A C 1
ATOM 3334 O O . ALA A 1 409 ? -42.942 -5.922 3.590 1.00 57.84 409 ALA A O 1
ATOM 3335 N N . SER A 1 410 ? -42.661 -4.880 1.618 1.00 51.84 410 SER A N 1
ATOM 3336 C CA . SER A 1 410 ? -42.480 -6.116 0.837 1.00 51.84 410 SER A CA 1
ATOM 3337 C C . SER A 1 410 ? -41.235 -6.912 1.252 1.00 51.84 410 SER A C 1
ATOM 3339 O O . SER A 1 410 ? -41.316 -8.125 1.419 1.00 51.84 410 SER A O 1
ATOM 3341 N N . TYR A 1 411 ? -40.115 -6.248 1.558 1.00 43.47 411 TYR A N 1
ATOM 3342 C CA . TYR A 1 411 ? -38.916 -6.927 2.074 1.00 43.47 411 TYR A CA 1
ATOM 3343 C C . TYR A 1 411 ? -39.128 -7.549 3.462 1.00 43.47 411 TYR A C 1
ATOM 3345 O O . TYR A 1 411 ? -38.539 -8.582 3.778 1.00 43.47 411 TYR A O 1
ATOM 3353 N N . LYS A 1 412 ? -39.965 -6.948 4.318 1.00 42.72 412 LYS A N 1
ATOM 3354 C CA . LYS A 1 412 ? -40.321 -7.544 5.617 1.00 42.72 412 LYS A CA 1
ATOM 3355 C C . LYS A 1 412 ? -41.207 -8.783 5.468 1.00 42.72 412 LYS A C 1
ATOM 3357 O O . LYS A 1 412 ? -41.099 -9.681 6.299 1.00 42.72 412 LYS A O 1
ATOM 3362 N N . LEU A 1 413 ? -42.031 -8.850 4.422 1.00 42.19 413 LEU A N 1
ATOM 3363 C CA . LEU A 1 413 ? -42.831 -10.032 4.090 1.00 42.19 413 LEU A CA 1
ATOM 3364 C C . LEU A 1 413 ? -41.962 -11.175 3.534 1.00 42.19 413 LEU A C 1
ATOM 3366 O O . LEU A 1 413 ? -42.159 -12.324 3.920 1.00 42.19 413 LEU A O 1
ATOM 3370 N N . GLU A 1 414 ? -40.937 -10.875 2.728 1.00 38.59 414 GLU A N 1
ATOM 3371 C CA . GLU A 1 414 ? -40.006 -11.888 2.193 1.00 38.59 414 GLU A CA 1
ATOM 3372 C C . GLU A 1 414 ? -39.141 -12.565 3.269 1.00 38.59 414 GLU A C 1
ATOM 3374 O O . GLU A 1 414 ? -38.853 -13.756 3.178 1.00 38.59 414 GLU A O 1
ATOM 3379 N N . VAL A 1 415 ? -38.759 -11.847 4.330 1.00 37.06 415 VAL A N 1
ATOM 3380 C CA . VAL A 1 415 ? -37.988 -12.432 5.447 1.00 37.06 415 VAL A CA 1
ATOM 3381 C C . VAL A 1 415 ? -38.887 -13.245 6.400 1.00 37.06 415 VAL A C 1
ATOM 3383 O O . VAL A 1 415 ? -38.384 -14.034 7.198 1.00 37.06 415 VAL A O 1
ATOM 3386 N N . GLY A 1 416 ? -40.213 -13.098 6.296 1.00 34.25 416 GLY A N 1
ATOM 3387 C CA . GLY A 1 416 ? -41.208 -13.838 7.080 1.00 34.25 416 GLY A CA 1
ATOM 3388 C C . GLY A 1 416 ? -41.771 -15.100 6.413 1.00 34.25 416 GLY A C 1
ATOM 3389 O O . GLY A 1 416 ? -42.499 -15.839 7.068 1.00 34.25 416 GLY A O 1
ATOM 3390 N N . CYS A 1 417 ? -41.455 -15.377 5.145 1.00 31.47 417 CYS A N 1
ATOM 3391 C CA . CYS A 1 417 ? -41.970 -16.540 4.415 1.00 31.47 417 CYS A CA 1
ATOM 3392 C C . CYS A 1 417 ? -40.837 -17.280 3.692 1.00 31.47 417 CYS A C 1
ATOM 3394 O O . CYS A 1 417 ? -40.629 -17.149 2.487 1.00 31.47 417 CYS A O 1
ATOM 3396 N N . SER A 1 418 ? -40.090 -18.093 4.442 1.00 37.06 418 SER A N 1
ATOM 3397 C CA . SER A 1 418 ? -39.193 -19.089 3.860 1.00 37.06 418 SER A CA 1
ATOM 3398 C C . SER A 1 418 ? -40.009 -20.237 3.257 1.00 37.06 418 SER A C 1
ATOM 3400 O O . SER A 1 418 ? -40.550 -21.059 3.993 1.00 37.06 418 SER A O 1
ATOM 3402 N N . GLY A 1 419 ? -40.033 -20.312 1.925 1.00 35.03 419 GLY A N 1
ATOM 3403 C CA . GLY A 1 419 ? -40.410 -21.509 1.166 1.00 35.03 419 GLY A CA 1
ATOM 3404 C C . GLY A 1 419 ? -41.689 -21.369 0.341 1.00 35.03 419 GLY A C 1
ATOM 3405 O O . GLY A 1 419 ? -42.762 -21.677 0.842 1.00 35.03 419 GLY A O 1
ATOM 3406 N N . SER A 1 420 ? -41.567 -20.927 -0.921 1.00 41.28 420 SER A N 1
ATOM 3407 C CA . SER A 1 420 ? -42.423 -21.352 -2.066 1.00 41.28 420 SER A CA 1
ATOM 3408 C C . SER A 1 420 ? -42.253 -20.533 -3.364 1.00 41.28 420 SER A C 1
ATOM 3410 O O . SER A 1 420 ? -42.752 -20.946 -4.400 1.00 41.28 420 SER A O 1
ATOM 3412 N N . ASN A 1 421 ? -41.502 -19.426 -3.401 1.00 45.66 421 ASN A N 1
ATOM 3413 C CA . ASN A 1 421 ? -41.590 -18.486 -4.540 1.00 45.66 421 ASN A CA 1
ATOM 3414 C C . ASN A 1 421 ? -40.571 -18.645 -5.692 1.00 45.66 421 ASN A C 1
ATOM 3416 O O . ASN A 1 421 ? -40.278 -17.671 -6.385 1.00 45.66 421 ASN A O 1
ATOM 3420 N N . GLN A 1 422 ? -40.069 -19.854 -5.979 1.00 38.94 422 GLN A N 1
ATOM 3421 C CA . GLN A 1 422 ? -39.371 -20.091 -7.262 1.00 38.94 422 GLN A CA 1
ATOM 3422 C C . GLN A 1 422 ? -40.336 -20.114 -8.469 1.00 38.94 422 GLN A C 1
ATOM 3424 O O . GLN A 1 422 ? -39.919 -19.849 -9.599 1.00 38.94 422 GLN A O 1
ATOM 3429 N N . GLU A 1 423 ? -41.634 -20.333 -8.242 1.00 40.12 423 GLU A N 1
ATOM 3430 C CA . GLU A 1 423 ? -42.646 -20.391 -9.310 1.00 40.12 423 GLU A CA 1
ATOM 3431 C C . GLU A 1 423 ? -43.222 -19.012 -9.693 1.00 40.12 423 GLU A C 1
ATOM 3433 O O . GLU A 1 423 ? -43.624 -18.810 -10.835 1.00 40.12 423 GLU A O 1
ATOM 3438 N N . ILE A 1 424 ? -43.174 -18.008 -8.807 1.00 41.47 424 ILE A N 1
ATOM 3439 C CA . ILE A 1 424 ? -43.709 -16.661 -9.107 1.00 41.47 424 ILE A CA 1
ATOM 3440 C C . ILE A 1 424 ? -42.706 -15.815 -9.911 1.00 41.47 424 ILE A C 1
ATOM 3442 O O . ILE A 1 424 ? -43.090 -15.092 -10.830 1.00 41.47 424 ILE A O 1
ATOM 3446 N N . LEU A 1 425 ? -41.403 -15.946 -9.642 1.00 37.44 425 LEU A N 1
ATOM 3447 C CA . LEU A 1 425 ? -40.353 -15.246 -10.400 1.00 37.44 425 LEU A CA 1
ATOM 3448 C C . LEU A 1 425 ? -40.268 -15.720 -11.861 1.00 37.44 425 LEU A C 1
ATOM 3450 O O . LEU A 1 425 ? -39.927 -14.942 -12.750 1.00 37.44 425 LEU A O 1
ATOM 3454 N N . SER A 1 426 ? -40.636 -16.977 -12.125 1.00 43.53 426 SER A N 1
ATOM 3455 C CA . SER A 1 426 ? -40.708 -17.531 -13.480 1.00 43.53 426 SER A CA 1
ATOM 3456 C C . SER A 1 426 ? -42.001 -17.169 -14.227 1.00 43.53 426 SER A C 1
ATOM 3458 O O . SER A 1 426 ? -42.019 -17.276 -15.452 1.00 43.53 426 SER A O 1
ATOM 3460 N N . TYR A 1 427 ? -43.038 -16.683 -13.533 1.00 41.84 427 TYR A N 1
ATOM 3461 C CA . TYR A 1 427 ? -44.255 -16.133 -14.144 1.00 41.84 427 TYR A CA 1
ATOM 3462 C C . TYR A 1 427 ? -44.030 -14.708 -14.682 1.00 41.84 427 TYR A C 1
ATOM 3464 O O . TYR A 1 427 ? -44.367 -14.416 -15.827 1.00 41.84 427 TYR A O 1
ATOM 3472 N N . TRP A 1 428 ? -43.358 -13.843 -13.913 1.00 38.06 428 TRP A N 1
ATOM 3473 C CA . TRP A 1 428 ? -43.080 -12.460 -14.333 1.00 38.06 428 TRP A CA 1
ATOM 3474 C C . TRP A 1 428 ? -42.019 -12.345 -15.433 1.00 38.06 428 TRP A C 1
ATOM 3476 O O . TRP A 1 428 ? -42.112 -11.460 -16.279 1.00 38.06 428 TRP A O 1
ATOM 3486 N N . LEU A 1 429 ? -41.043 -13.260 -15.476 1.00 41.66 429 LEU A N 1
ATOM 3487 C CA . LEU A 1 429 ? -40.048 -13.286 -16.554 1.00 41.66 429 LEU A CA 1
ATOM 3488 C C . LEU A 1 429 ? -40.626 -13.751 -17.901 1.00 41.66 429 LEU A C 1
ATOM 3490 O O . LEU A 1 429 ? -40.110 -13.344 -18.933 1.00 41.66 429 LEU A O 1
ATOM 3494 N N . ARG A 1 430 ? -41.707 -14.547 -17.912 1.00 41.00 430 ARG A N 1
ATOM 3495 C CA . ARG A 1 430 ? -42.366 -14.970 -19.164 1.00 41.00 430 ARG A CA 1
ATOM 3496 C C . ARG A 1 430 ? -43.300 -13.909 -19.740 1.00 41.00 430 ARG A C 1
ATOM 3498 O O . ARG A 1 430 ? -43.389 -13.793 -20.952 1.00 41.00 430 ARG A O 1
ATOM 3505 N N . GLN A 1 431 ? -43.947 -13.108 -18.894 1.00 39.25 431 GLN A N 1
ATOM 3506 C CA . GLN A 1 431 ? -44.809 -12.009 -19.352 1.00 39.25 431 GLN A CA 1
ATOM 3507 C C . GLN A 1 431 ? -44.007 -10.872 -20.013 1.00 39.25 431 GLN A C 1
ATOM 3509 O O . GLN A 1 431 ? -44.513 -10.216 -20.913 1.00 39.25 431 GLN A O 1
ATOM 3514 N N . GLY A 1 432 ? -42.736 -10.681 -19.635 1.00 39.25 432 GLY A N 1
ATOM 3515 C CA . GLY A 1 432 ? -41.860 -9.685 -20.264 1.00 39.25 432 GLY A CA 1
ATOM 3516 C C . GLY A 1 432 ? -41.336 -10.058 -21.658 1.00 39.25 432 GLY A C 1
ATOM 3517 O O . GLY A 1 432 ? -40.886 -9.173 -22.375 1.00 39.25 432 GLY A O 1
ATOM 3518 N N . GLU A 1 433 ? -41.391 -11.333 -22.062 1.00 41.81 433 GLU A N 1
ATOM 3519 C CA . GLU A 1 433 ? -40.939 -11.781 -23.394 1.00 41.81 433 GLU A CA 1
ATOM 3520 C C . GLU A 1 433 ? -42.073 -11.823 -24.439 1.00 41.81 433 GLU A C 1
ATOM 3522 O O . GLU A 1 433 ? -41.795 -11.929 -25.634 1.00 41.81 433 GLU A O 1
ATOM 3527 N N . GLU A 1 434 ? -43.341 -11.700 -24.025 1.00 41.66 434 GLU A N 1
ATOM 3528 C CA . GLU A 1 434 ? -44.499 -11.652 -24.937 1.00 41.66 434 GLU A CA 1
ATOM 3529 C C . GLU A 1 434 ? -44.928 -10.224 -25.325 1.00 41.66 434 GLU A C 1
ATOM 3531 O O . GLU A 1 434 ? -45.659 -10.067 -26.298 1.00 41.66 434 GLU A O 1
ATOM 3536 N N . GLU A 1 435 ? -44.426 -9.178 -24.657 1.00 42.91 435 GLU A N 1
ATOM 3537 C CA . GLU A 1 435 ? -44.701 -7.771 -25.019 1.00 42.91 435 GLU A CA 1
ATOM 3538 C C . GLU A 1 435 ? -43.659 -7.143 -25.977 1.00 42.91 435 GLU A C 1
ATOM 3540 O O . GLU A 1 435 ? -43.815 -5.993 -26.386 1.00 42.91 435 GLU A O 1
ATOM 3545 N N . GLU A 1 436 ? -42.623 -7.886 -26.393 1.00 45.16 436 GLU A N 1
ATOM 3546 C CA . GLU A 1 436 ? -41.604 -7.440 -27.371 1.00 45.16 436 GLU A CA 1
ATOM 3547 C C . GLU A 1 436 ? -41.679 -8.158 -28.743 1.00 45.16 436 GLU A C 1
ATOM 3549 O O . GLU A 1 436 ? -40.681 -8.231 -29.468 1.00 45.16 436 GLU A O 1
ATOM 3554 N N . LYS A 1 437 ? -42.857 -8.656 -29.152 1.00 38.56 437 LYS A N 1
ATOM 3555 C CA . LYS A 1 437 ? -43.106 -9.128 -30.530 1.00 38.56 437 LYS A CA 1
ATOM 3556 C C . LYS A 1 437 ? -44.180 -8.345 -31.268 1.00 38.56 437 LYS A C 1
ATOM 3558 O O . LYS A 1 437 ? -45.283 -8.185 -30.708 1.00 38.56 437 LYS A O 1
#

Sequence (437 aa):
MLAKNVGMTINDLARKLGLDFLKLKLPINRLKTRNIGVDLDQKQVNILIRYFSKEAIVPEPVCKFIINQFEQYHKVVSSEEVAKENLLSKRDFRDFVKGLNKNEKFIFLKDNIFAKTEFDAIKKTKIKKLVSLFLKSKISKNIYTSAFVHTFDSKTKQKVRAKINIHLLEGIRTKTWMQGQVVGFYNLKHQDTLPIVALYNGNIEVVDAVKHDPRNRKPFTFIPRQKGKKQPVIWAFNINKLVNSASDHKKKECSSQDHRLFHFINMLMETLNDNKISCEFTNGGSPRDPYIKIVSDSVTFDINKFNVSETDTKKEKESKIKTYGIPNLVNTEEDIYFFTSKKYIFVKKNFRENKAIVVSNSVKIQAGWLPKKDIKIMKGLQEIEGLTGIPVDILVGELLTQWYEAISASYKLEVGCSGSNQEILSYWLRQGEEEEK

Organism: NCBI:txid1218494

Secondary structure (DSSP, 8-state):
-------EEHHHHHHHTTS-GGGGHHHHHGGGT---SS---HHHHHHHHHT--TTPEEPHHHHHHHHHHHHHHTTEE-HHHHHHHTT--HHHHHHHHHT--HHHHHHHB---SSSSSSS--EEGGGHHHHHHHHHHHHHTT---SEEEEEEE-TTT--EEEEEEEEETT-EEEETT--EEEEEEEEE-TTS-EEEEEEETTS-EEE-S-EEESSTTPPPP-PEEP-TTSSPPEEEEEEHHHHHHTTT-TTS----S-TTHHHHHHHHHHHHHHHTT-EEEEEEEEETTEEEEEEEES-EEEEGGGTSPPTTS-HHHHHHHHHHH-S--HHHHHHHHHHHS-GGGEEEEEETTTTEEEEEE-----------TT-HHHHHHHHHHHHHH---HHHHHHHHHHHHHHHHHHHHHHHTT--S-THHHHHHHHHHHHHS--

pLDDT: mean 81.33, std 17.01, range [29.19, 97.31]

Radius of gyration: 31.07 Å; chains: 1; bounding box: 91×48×85 Å

Foldseek 3Di:
DDPPQQFDFLQVLQVVLVHDSVLCLQLLVCVQVDPPPDPDPNVLSVVCNVPVDRGDGDGPVRSVVLVVLSVCLVQWDFLQVLCVVQVHDSVLSVVVQVPDDPVVQVVFADQHSSYPDRRGTGGPVCSQVSVLLSVLQQLQVAPDQKFWAWAADQPVLHTDPHTDIAGFLFWKAASVRWIFTFRHWDDDVVDGIWTFTQTQLLGTGTGRHIAGAPNPDDHFDAAADDPDPFDKFKFKAKSCLSRCLNVVCPPPDDPDDRCQLSLLSLQVSCQCRVVNWHWDWDWHDHSVIIIIMIITAKTKRQLVVLADDPPDDPVRNVRSCVRNNHDAPVSSVVSSCVRGPPVFWDWDADPVRRMTIIHTPDDDDDDDDDPPVVPVLLVVLVVVCVVPVDDSVVVVVVVVVVVVVVVVVVVVVVVVDPDDPPPVVVVVVVVVVVVPD